Protein AF-0000000087152027 (afdb_homodimer)

Radius of gyration: 37.76 Å; Cα contacts (8 Å, |Δi|>4): 1036; chains: 2; bounding box: 103×149×105 Å

pLDDT: mean 77.64, std 30.99, range [15.73, 98.94]

Structure (mmCIF, N/CA/C/O backbone):
data_AF-0000000087152027-model_v1
#
loop_
_entity.id
_entity.type
_entity.pdbx_description
1 polymer 'Cupin type-2 domain-containing protein'
#
loop_
_atom_site.group_PDB
_atom_site.id
_atom_site.type_symbol
_atom_site.label_atom_id
_atom_site.label_alt_id
_atom_site.label_comp_id
_atom_site.label_asym_id
_atom_site.label_entity_id
_atom_site.label_seq_id
_atom_site.pdbx_PDB_ins_code
_atom_site.Cartn_x
_atom_site.Cartn_y
_atom_site.Cartn_z
_atom_site.occupancy
_atom_site.B_iso_or_equiv
_atom_site.auth_seq_id
_atom_site.auth_comp_id
_atom_site.auth_asym_id
_atom_site.auth_atom_id
_atom_site.pdbx_PDB_model_num
ATOM 1 N N . MET A 1 1 ? 24.547 -98.438 9.766 1 19.16 1 MET A N 1
ATOM 2 C CA . MET A 1 1 ? 25.516 -99 10.719 1 19.16 1 MET A CA 1
ATOM 3 C C . MET A 1 1 ? 25.625 -98.125 11.953 1 19.16 1 MET A C 1
ATOM 5 O O . MET A 1 1 ? 25.234 -96.938 11.922 1 19.16 1 MET A O 1
ATOM 9 N N . SER A 1 2 ? 26.5 -98.438 12.898 1 17.59 2 SER A N 1
ATOM 10 C CA . SER A 1 2 ? 26.578 -98.625 14.344 1 17.59 2 SER A CA 1
ATOM 11 C C . SER A 1 2 ? 27.188 -97.375 14.992 1 17.59 2 SER A C 1
ATOM 13 O O . SER A 1 2 ? 27.188 -97.25 16.219 1 17.59 2 SER A O 1
ATOM 15 N N . ARG A 1 3 ? 28.031 -96.562 14.43 1 17.23 3 ARG A N 1
ATOM 16 C CA . ARG A 1 3 ? 29.188 -96.375 15.297 1 17.23 3 ARG A CA 1
ATOM 17 C C . ARG A 1 3 ? 28.844 -95.5 16.5 1 17.23 3 ARG A C 1
ATOM 19 O O . ARG A 1 3 ? 28.234 -94.438 16.344 1 17.23 3 ARG A O 1
ATOM 26 N N . LEU A 1 4 ? 29.344 -95.812 17.688 1 18.09 4 LEU A N 1
ATOM 27 C CA . LEU A 1 4 ? 29.156 -95.812 19.141 1 18.09 4 LEU A CA 1
ATOM 28 C C . LEU A 1 4 ? 29.859 -94.625 19.797 1 18.09 4 LEU A C 1
ATOM 30 O O . LEU A 1 4 ? 29.469 -94.188 20.875 1 18.09 4 LEU A O 1
ATOM 34 N N . ALA A 1 5 ? 31.047 -94.125 19.328 1 16.77 5 ALA A N 1
ATOM 35 C CA . ALA A 1 5 ? 32.094 -94.188 20.359 1 16.77 5 ALA A CA 1
ATOM 36 C C . ALA A 1 5 ? 31.812 -93.25 21.484 1 16.77 5 ALA A C 1
ATOM 38 O O . ALA A 1 5 ? 31.109 -92.25 21.297 1 16.77 5 ALA A O 1
ATOM 39 N N . TRP A 1 6 ? 32.844 -93.188 22.406 1 17.38 6 TRP A N 1
ATOM 40 C CA . TRP A 1 6 ? 33.219 -93.375 23.797 1 17.38 6 TRP A CA 1
ATOM 41 C C . TRP A 1 6 ? 33.344 -92 24.516 1 17.38 6 TRP A C 1
ATOM 43 O O . TRP A 1 6 ? 33.406 -90.938 23.859 1 17.38 6 TRP A O 1
ATOM 53 N N . ARG A 1 7 ? 34.469 -91.812 25.312 1 15.73 7 ARG A N 1
ATOM 54 C CA . ARG A 1 7 ? 34.625 -91.875 26.766 1 15.73 7 ARG A CA 1
ATOM 55 C C . ARG A 1 7 ? 34.938 -90.5 27.344 1 15.73 7 ARG A C 1
ATOM 57 O O . ARG A 1 7 ? 34.344 -90.062 28.312 1 15.73 7 ARG A O 1
ATOM 64 N N . TRP A 1 8 ? 36.188 -89.875 27.078 1 17 8 TRP A N 1
ATOM 65 C CA . TRP A 1 8 ? 37.156 -89.812 28.172 1 17 8 TRP A CA 1
ATOM 66 C C . TRP A 1 8 ? 36.938 -88.625 29.062 1 17 8 TRP A C 1
ATOM 68 O O . TRP A 1 8 ? 36.375 -87.625 28.625 1 17 8 TRP A O 1
ATOM 78 N N . TRP A 1 9 ? 37.969 -88.375 30.031 1 15.9 9 TRP A N 1
ATOM 79 C CA . TRP A 1 9 ? 38.125 -88.312 31.484 1 15.9 9 TRP A CA 1
ATOM 80 C C . TRP A 1 9 ? 38.312 -86.875 31.938 1 15.9 9 TRP A C 1
ATOM 82 O O . TRP A 1 9 ? 37.625 -86.375 32.844 1 15.9 9 TRP A O 1
ATOM 92 N N . PRO A 1 10 ? 39.625 -86.125 31.984 1 17 10 PRO A N 1
ATOM 93 C CA . PRO A 1 10 ? 40.219 -86 33.312 1 17 10 PRO A CA 1
ATOM 94 C C . PRO A 1 10 ? 39.844 -84.75 34.031 1 17 10 PRO A C 1
ATOM 96 O O . PRO A 1 10 ? 39.375 -83.812 33.375 1 17 10 PRO A O 1
ATOM 99 N N . ARG A 1 11 ? 40.531 -84.562 35.188 1 16.41 11 ARG A N 1
ATOM 100 C CA . ARG A 1 11 ? 40.375 -84.188 36.594 1 16.41 11 ARG A CA 1
ATOM 101 C C . ARG A 1 11 ? 40.594 -82.688 36.781 1 16.41 11 ARG A C 1
ATOM 103 O O . ARG A 1 11 ? 39.75 -82 37.344 1 16.41 11 ARG A O 1
ATOM 110 N N . ARG A 1 12 ? 41.938 -82.25 37.188 1 15.95 12 ARG A N 1
ATOM 111 C CA . ARG A 1 12 ? 42.156 -81.938 38.594 1 15.95 12 ARG A CA 1
ATOM 112 C C . ARG A 1 12 ? 42.094 -80.375 38.781 1 15.95 12 ARG A C 1
ATOM 114 O O . ARG A 1 12 ? 41.406 -79.875 39.688 1 15.95 12 ARG A O 1
ATOM 121 N N . ARG A 1 13 ? 43.125 -79.625 38.375 1 17 13 ARG A N 1
ATOM 122 C CA . ARG A 1 13 ? 44 -79.062 39.406 1 17 13 ARG A CA 1
ATOM 123 C C . ARG A 1 13 ? 43.469 -77.75 39.969 1 17 13 ARG A C 1
ATOM 125 O O . ARG A 1 13 ? 42.906 -76.938 39.25 1 17 13 ARG A O 1
ATOM 132 N N . THR A 1 14 ? 43.688 -77.5 41.344 1 17.62 14 THR A N 1
ATOM 133 C CA . THR A 1 14 ? 43.188 -76.812 42.531 1 17.62 14 THR A CA 1
ATOM 134 C C . THR A 1 14 ? 43.719 -75.375 42.625 1 17.62 14 THR A C 1
ATOM 136 O O . THR A 1 14 ? 43.125 -74.5 43.25 1 17.62 14 THR A O 1
ATOM 139 N N . HIS A 1 15 ? 44.812 -75 41.938 1 18.08 15 HIS A N 1
ATOM 140 C CA . HIS A 1 15 ? 45.688 -74.312 42.906 1 18.08 15 HIS A CA 1
ATOM 141 C C . HIS A 1 15 ? 45.031 -73 43.375 1 18.08 15 HIS A C 1
ATOM 143 O O . HIS A 1 15 ? 44.188 -72.438 42.719 1 18.08 15 HIS A O 1
ATOM 149 N N . SER A 1 16 ? 45.906 -72.312 44.312 1 18.08 16 SER A N 1
ATOM 150 C CA . SER A 1 16 ? 45.938 -71.625 45.594 1 18.08 16 SER A CA 1
ATOM 151 C C . SER A 1 16 ? 45.688 -70.125 45.438 1 18.08 16 SER A C 1
ATOM 153 O O . SER A 1 16 ? 46.031 -69.562 44.406 1 18.08 16 SER A O 1
ATOM 155 N N . PRO A 1 17 ? 45.156 -69.5 46.5 1 19.41 17 PRO A N 1
ATOM 156 C CA . PRO A 1 17 ? 44.344 -68.312 46.75 1 19.41 17 PRO A CA 1
ATOM 157 C C . PRO A 1 17 ? 45.156 -67 46.875 1 19.41 17 PRO A C 1
ATOM 159 O O . PRO A 1 17 ? 44.594 -65.938 47 1 19.41 17 PRO A O 1
ATOM 162 N N . GLU A 1 18 ? 46.469 -67 46.344 1 17.92 18 GLU A N 1
ATOM 163 C CA . GLU A 1 18 ? 47.219 -66.188 47.281 1 17.92 18 GLU A CA 1
ATOM 164 C C . GLU A 1 18 ? 46.688 -64.75 47.281 1 17.92 18 GLU A C 1
ATOM 166 O O . GLU A 1 18 ? 46.281 -64.188 46.25 1 17.92 18 GLU A O 1
ATOM 171 N N . ALA A 1 19 ? 46.781 -64.125 48.594 1 18.97 19 ALA A N 1
ATOM 172 C CA . ALA A 1 19 ? 46.062 -63.062 49.281 1 18.97 19 ALA A CA 1
ATOM 173 C C . ALA A 1 19 ? 46.594 -61.688 48.812 1 18.97 19 ALA A C 1
ATOM 175 O O . ALA A 1 19 ? 45.781 -60.781 48.594 1 18.97 19 ALA A O 1
ATOM 176 N N . PRO A 1 20 ? 48 -61.375 48.594 1 18.91 20 PRO A N 1
ATOM 177 C CA . PRO A 1 20 ? 48.281 -60.469 49.719 1 18.91 20 PRO A CA 1
ATOM 178 C C . PRO A 1 20 ? 47.906 -59.031 49.438 1 18.91 20 PRO A C 1
ATOM 180 O O . PRO A 1 20 ? 47.25 -58.375 50.25 1 18.91 20 PRO A O 1
ATOM 183 N N . ALA A 1 21 ? 48.75 -58.25 48.688 1 19.28 21 ALA A N 1
ATOM 184 C CA . ALA A 1 21 ? 49.688 -57.219 49.188 1 19.28 21 ALA A CA 1
ATOM 185 C C . ALA A 1 21 ? 49.031 -55.844 49.094 1 19.28 21 ALA A C 1
ATOM 187 O O . ALA A 1 21 ? 48.5 -55.469 48.031 1 19.28 21 ALA A O 1
ATOM 188 N N . SER A 1 22 ? 48.781 -55.094 50.312 1 20.44 22 SER A N 1
ATOM 189 C CA . SER A 1 22 ? 48.094 -53.906 50.781 1 20.44 22 SER A CA 1
ATOM 190 C C . SER A 1 22 ? 48.781 -52.625 50.281 1 20.44 22 SER A C 1
ATOM 192 O O . SER A 1 22 ? 49.844 -52.25 50.781 1 20.44 22 SER A O 1
ATOM 194 N N . ARG A 1 23 ? 49 -52.375 49.062 1 21.36 23 ARG A N 1
ATOM 195 C CA . ARG A 1 23 ? 49.812 -51.219 48.656 1 21.36 23 ARG A CA 1
ATOM 196 C C . ARG A 1 23 ? 49.25 -49.938 49.25 1 21.36 23 ARG A C 1
ATOM 198 O O . ARG A 1 23 ? 48.031 -49.688 49.156 1 21.36 23 ARG A O 1
ATOM 205 N N . PRO A 1 24 ? 50.094 -49.156 50.094 1 20.62 24 PRO A N 1
ATOM 206 C CA . PRO A 1 24 ? 49.781 -48.031 50.969 1 20.62 24 PRO A CA 1
ATOM 207 C C . PRO A 1 24 ? 49.25 -46.844 50.188 1 20.62 24 PRO A C 1
ATOM 209 O O . PRO A 1 24 ? 49.469 -46.719 49 1 20.62 24 PRO A O 1
ATOM 212 N N . ILE A 1 25 ? 48.625 -45.781 50.938 1 23.84 25 ILE A N 1
ATOM 213 C CA . ILE A 1 25 ? 47.562 -44.781 51 1 23.84 25 ILE A CA 1
ATOM 214 C C . ILE A 1 25 ? 48.062 -43.438 50.5 1 23.84 25 ILE A C 1
ATOM 216 O O . ILE A 1 25 ? 47.312 -42.438 50.469 1 23.84 25 ILE A O 1
ATOM 220 N N . HIS A 1 26 ? 49.281 -43.25 49.844 1 22.42 26 HIS A N 1
ATOM 221 C CA . HIS A 1 26 ? 49.844 -41.938 50.156 1 22.42 26 HIS A CA 1
ATOM 222 C C . HIS A 1 26 ? 48.906 -40.812 49.75 1 22.42 26 HIS A C 1
ATOM 224 O O . HIS A 1 26 ? 48.062 -41 48.844 1 22.42 26 HIS A O 1
ATOM 230 N N . GLY A 1 27 ? 49.031 -39.5 50.406 1 20.27 27 GLY A N 1
ATOM 231 C CA . GLY A 1 27 ? 48.312 -38.344 50.938 1 20.27 27 GLY A CA 1
ATOM 232 C C . GLY A 1 27 ? 47.875 -37.344 49.875 1 20.27 27 GLY A C 1
ATOM 233 O O . GLY A 1 27 ? 46.844 -36.688 50.031 1 20.27 27 GLY A O 1
ATOM 234 N N . ASP A 1 28 ? 48.719 -36.938 48.938 1 23.59 28 ASP A N 1
ATOM 235 C CA . ASP A 1 28 ? 48.875 -35.5 48.625 1 23.59 28 ASP A CA 1
ATOM 236 C C . ASP A 1 28 ? 47.719 -35 47.75 1 23.59 28 ASP A C 1
ATOM 238 O O . ASP A 1 28 ? 47.875 -34.906 46.531 1 23.59 28 ASP A O 1
ATOM 242 N N . ASP A 1 29 ? 46.5 -35.344 48.031 1 22.56 29 ASP A N 1
ATOM 243 C CA . ASP A 1 29 ? 45.375 -35.219 47.094 1 22.56 29 ASP A CA 1
ATOM 244 C C . ASP A 1 29 ? 44.906 -33.75 46.969 1 22.56 29 ASP A C 1
ATOM 246 O O . ASP A 1 29 ? 43.781 -33.5 46.562 1 22.56 29 ASP A O 1
ATOM 250 N N . ARG A 1 30 ? 45.594 -32.75 47.719 1 24.33 30 ARG A N 1
ATOM 251 C CA . ARG A 1 30 ? 44.781 -31.578 47.969 1 24.33 30 ARG A CA 1
ATOM 252 C C . ARG A 1 30 ? 44.312 -30.906 46.688 1 24.33 30 ARG A C 1
ATOM 254 O O . ARG A 1 30 ? 43.594 -29.891 46.719 1 24.33 30 ARG A O 1
ATOM 261 N N . ARG A 1 31 ? 45.156 -30.984 45.688 1 21.3 31 ARG A N 1
ATOM 262 C CA . ARG A 1 31 ? 45.219 -29.812 44.844 1 21.3 31 ARG A CA 1
ATOM 263 C C . ARG A 1 31 ? 43.906 -29.609 44.094 1 21.3 31 ARG A C 1
ATOM 265 O O . ARG A 1 31 ? 43.5 -28.484 43.812 1 21.3 31 ARG A O 1
ATOM 272 N N . HIS A 1 32 ? 43.406 -30.656 43.344 1 21.02 32 HIS A N 1
ATOM 273 C CA . HIS A 1 32 ? 42.844 -30.266 42.062 1 21.02 32 HIS A CA 1
ATOM 274 C C . HIS A 1 32 ? 41.469 -29.672 42.219 1 21.02 32 HIS A C 1
ATOM 276 O O . HIS A 1 32 ? 40.812 -29.344 41.25 1 21.02 32 HIS A O 1
ATOM 282 N N . LEU A 1 33 ? 40.844 -29.781 43.469 1 22.06 33 LEU A N 1
ATOM 283 C CA . LEU A 1 33 ? 39.406 -29.828 43.312 1 22.06 33 LEU A CA 1
ATOM 284 C C . LEU A 1 33 ? 38.844 -28.453 42.906 1 22.06 33 LEU A C 1
ATOM 286 O O . LEU A 1 33 ? 37.688 -28.328 42.594 1 22.06 33 LEU A O 1
ATOM 290 N N . LEU A 1 34 ? 39.688 -27.453 43.156 1 22.69 34 LEU A N 1
ATOM 291 C CA . LEU A 1 34 ? 38.906 -26.234 43.406 1 22.69 34 LEU A CA 1
ATOM 292 C C . LEU A 1 34 ? 38.094 -25.844 42.188 1 22.69 34 LEU A C 1
ATOM 294 O O . LEU A 1 34 ? 37.156 -25.062 42.312 1 22.69 34 LEU A O 1
ATOM 298 N N . GLN A 1 35 ? 38.656 -26.031 41.031 1 22.52 35 GLN A N 1
ATOM 299 C CA . GLN A 1 35 ? 38.312 -25.031 40.031 1 22.52 35 GLN A CA 1
ATOM 300 C C . GLN A 1 35 ? 36.844 -25.188 39.594 1 22.52 35 GLN A C 1
ATOM 302 O O . GLN A 1 35 ? 36.344 -24.391 38.812 1 22.52 35 GLN A O 1
ATOM 307 N N . ALA A 1 36 ? 36.219 -26.328 39.844 1 23.42 36 ALA A N 1
ATOM 308 C CA . ALA A 1 36 ? 35.125 -26.578 38.938 1 23.42 36 ALA A CA 1
ATOM 309 C C . ALA A 1 36 ? 33.906 -25.703 39.25 1 23.42 36 ALA A C 1
ATOM 311 O O . ALA A 1 36 ? 32.906 -25.703 38.531 1 23.42 36 ALA A O 1
ATOM 312 N N . LEU A 1 37 ? 33.938 -25.125 40.438 1 25 37 LEU A N 1
ATOM 313 C CA . LEU A 1 37 ? 32.562 -24.812 40.812 1 25 37 LEU A CA 1
ATOM 314 C C . LEU A 1 37 ? 31.984 -23.703 39.938 1 25 37 LEU A C 1
ATOM 316 O O . LEU A 1 37 ? 30.812 -23.375 40.062 1 25 37 LEU A O 1
ATOM 320 N N . SER A 1 38 ? 32.875 -22.906 39.406 1 24.33 38 SER A N 1
ATOM 321 C CA . SER A 1 38 ? 32.25 -21.625 39.125 1 24.33 38 SER A CA 1
ATOM 322 C C . SER A 1 38 ? 31.141 -21.766 38.094 1 24.33 38 SER A C 1
ATOM 324 O O . SER A 1 38 ? 30.5 -20.766 37.719 1 24.33 38 SER A O 1
ATOM 326 N N . ALA A 1 39 ? 31.172 -22.75 37.281 1 25.88 39 ALA A N 1
ATOM 327 C CA . ALA A 1 39 ? 30.5 -22.578 36 1 25.88 39 ALA A CA 1
ATOM 328 C C . ALA A 1 39 ? 28.984 -22.422 36.188 1 25.88 39 ALA A C 1
ATOM 330 O O . ALA A 1 39 ? 28.266 -22.031 35.281 1 25.88 39 ALA A O 1
ATOM 331 N N . LEU A 1 40 ? 28.469 -22.938 37.281 1 25.8 40 LEU A N 1
ATOM 332 C CA . LEU A 1 40 ? 27.078 -23.312 37 1 25.8 40 LEU A CA 1
ATOM 333 C C . LEU A 1 40 ? 26.172 -22.094 37.031 1 25.8 40 LEU A C 1
ATOM 335 O O . LEU A 1 40 ? 24.953 -22.203 36.844 1 25.8 40 LEU A O 1
ATOM 339 N N . ALA A 1 41 ? 26.531 -21.078 37.719 1 28.22 41 ALA A N 1
ATOM 340 C CA . ALA A 1 41 ? 25.359 -20.25 38 1 28.22 41 ALA A CA 1
ATOM 341 C C . ALA A 1 41 ? 24.734 -19.719 36.719 1 28.22 41 ALA A C 1
ATOM 343 O O . ALA A 1 41 ? 25.109 -18.656 36.219 1 28.22 41 ALA A O 1
ATOM 344 N N . GLY A 1 42 ? 24.906 -20.328 35.594 1 27.31 42 GLY A N 1
ATOM 345 C CA . GLY A 1 42 ? 24.328 -19.719 34.406 1 27.31 42 GLY A CA 1
ATOM 346 C C . GLY A 1 42 ? 22.859 -19.391 34.562 1 27.31 42 GLY A C 1
ATOM 347 O O . GLY A 1 42 ? 22.062 -20.234 34.969 1 27.31 42 GLY A O 1
ATOM 348 N N . GLY A 1 43 ? 22.516 -18.172 35.062 1 26.83 43 GLY A N 1
ATOM 349 C CA . GLY A 1 43 ? 21.172 -17.609 35.125 1 26.83 43 GLY A CA 1
ATOM 350 C C . GLY A 1 43 ? 20.312 -17.984 33.938 1 26.83 43 GLY A C 1
ATOM 351 O O . GLY A 1 43 ? 20.75 -17.875 32.781 1 26.83 43 GLY A O 1
ATOM 352 N N . GLY A 1 44 ? 19.516 -19 34.031 1 25.14 44 GLY A N 1
ATOM 353 C CA . GLY A 1 44 ? 18.438 -19.359 33.125 1 25.14 44 GLY A CA 1
ATOM 354 C C . GLY A 1 44 ? 17.547 -18.188 32.719 1 25.14 44 GLY A C 1
ATOM 355 O O . GLY A 1 44 ? 16.734 -17.734 33.531 1 25.14 44 GLY A O 1
ATOM 356 N N . ALA A 1 45 ? 18.125 -17.109 32.219 1 27.42 45 ALA A N 1
ATOM 357 C CA . ALA A 1 45 ? 17.156 -16.219 31.578 1 27.42 45 ALA A CA 1
ATOM 358 C C . ALA A 1 45 ? 16.094 -17 30.844 1 27.42 45 ALA A C 1
ATOM 360 O O . ALA A 1 45 ? 16.391 -17.766 29.906 1 27.42 45 ALA A O 1
ATOM 361 N N . LEU A 1 46 ? 15.062 -17.375 31.531 1 26.86 46 LEU A N 1
ATOM 362 C CA . LEU A 1 46 ? 13.828 -17.859 30.906 1 26.86 46 LEU A CA 1
ATOM 363 C C . LEU A 1 46 ? 13.578 -17.141 29.594 1 26.86 46 LEU A C 1
ATOM 365 O O . LEU A 1 46 ? 13.461 -15.906 29.562 1 26.86 46 LEU A O 1
ATOM 369 N N . ALA A 1 47 ? 14.008 -17.672 28.5 1 26.42 47 ALA A N 1
ATOM 370 C CA . ALA A 1 47 ? 13.508 -17.297 27.172 1 26.42 47 ALA A CA 1
ATOM 371 C C . ALA A 1 47 ? 12.031 -16.906 27.234 1 26.42 47 ALA A C 1
ATOM 373 O O . ALA A 1 47 ? 11.188 -17.719 27.609 1 26.42 47 ALA A O 1
ATOM 374 N N . ALA A 1 48 ? 11.688 -15.688 27.594 1 28.31 48 ALA A N 1
ATOM 375 C CA . ALA A 1 48 ? 10.344 -15.234 27.25 1 28.31 48 ALA A CA 1
ATOM 376 C C . ALA A 1 48 ? 9.883 -15.844 25.938 1 28.31 48 ALA A C 1
ATOM 378 O O . ALA A 1 48 ? 10.438 -15.539 24.875 1 28.31 48 ALA A O 1
ATOM 379 N N . ILE A 1 49 ? 9.523 -17.094 25.891 1 26.53 49 ILE A N 1
ATOM 380 C CA . ILE A 1 49 ? 8.789 -17.641 24.75 1 26.53 49 ILE A CA 1
ATOM 381 C C . ILE A 1 49 ? 7.82 -16.594 24.203 1 26.53 49 ILE A C 1
ATOM 383 O O . ILE A 1 49 ? 6.945 -16.125 24.938 1 26.53 49 ILE A O 1
ATOM 387 N N . SER A 1 50 ? 8.25 -15.82 23.328 1 30.14 50 SER A N 1
ATOM 388 C CA . SER A 1 50 ? 7.305 -15.055 22.531 1 30.14 50 SER A CA 1
ATOM 389 C C . SER A 1 50 ? 6.02 -15.836 22.297 1 30.14 50 SER A C 1
ATOM 391 O O . SER A 1 50 ? 6.062 -16.969 21.812 1 30.14 50 SER A O 1
ATOM 393 N N . ARG A 1 51 ? 5.113 -15.758 23.219 1 28.61 51 ARG A N 1
ATOM 394 C CA . ARG A 1 51 ? 3.803 -16.328 22.922 1 28.61 51 ARG A CA 1
ATOM 395 C C . ARG A 1 51 ? 3.486 -16.203 21.438 1 28.61 51 ARG A C 1
ATOM 397 O O . ARG A 1 51 ? 3.379 -15.094 20.906 1 28.61 51 ARG A O 1
ATOM 404 N N . ALA A 1 52 ? 3.906 -17.172 20.625 1 28.08 52 ALA A N 1
ATOM 405 C CA . ALA A 1 52 ? 3.301 -17.344 19.312 1 28.08 52 ALA A CA 1
ATOM 406 C C . ALA A 1 52 ? 1.792 -17.125 19.359 1 28.08 52 ALA A C 1
ATOM 408 O O . ALA A 1 52 ? 1.067 -17.875 20 1 28.08 52 ALA A O 1
ATOM 409 N N . THR A 1 53 ? 1.309 -15.938 19.469 1 29.56 53 THR A N 1
ATOM 410 C CA . THR A 1 53 ? -0.125 -15.766 19.266 1 29.56 53 THR A CA 1
ATOM 411 C C . THR A 1 53 ? -0.639 -16.719 18.203 1 29.56 53 THR A C 1
ATOM 413 O O . THR A 1 53 ? -0.077 -16.797 17.109 1 29.56 53 THR A O 1
ATOM 416 N N . GLU A 1 54 ? -1.188 -17.797 18.469 1 30.05 54 GLU A N 1
ATOM 417 C CA . GLU A 1 54 ? -1.924 -18.641 17.531 1 30.05 54 GLU A CA 1
ATOM 418 C C . GLU A 1 54 ? -2.506 -17.812 16.391 1 30.05 54 GLU A C 1
ATOM 420 O O . GLU A 1 54 ? -3.176 -16.797 16.625 1 30.05 54 GLU A O 1
ATOM 425 N N . ALA A 1 55 ? -1.87 -17.969 15.227 1 32.25 55 ALA A N 1
ATOM 426 C CA . ALA A 1 55 ? -2.41 -17.359 14.016 1 32.25 55 ALA A CA 1
ATOM 427 C C . ALA A 1 55 ? -3.922 -17.547 13.938 1 32.25 55 ALA A C 1
ATOM 429 O O . ALA A 1 55 ? -4.41 -18.672 13.852 1 32.25 55 ALA A O 1
ATOM 430 N N . LYS A 1 56 ? -4.645 -16.641 14.531 1 38.28 56 LYS A N 1
ATOM 431 C CA . LYS A 1 56 ? -6.082 -16.734 14.305 1 38.28 56 LYS A CA 1
ATOM 432 C C . LYS A 1 56 ? -6.391 -16.984 12.828 1 38.28 56 LYS A C 1
ATOM 434 O O . LYS A 1 56 ? -5.738 -16.438 11.953 1 38.28 56 LYS A O 1
ATOM 439 N N . ASP A 1 57 ? -6.973 -18.062 12.328 1 35 57 ASP A N 1
ATOM 440 C CA . ASP A 1 57 ? -7.441 -18.422 10.992 1 35 57 ASP A CA 1
ATOM 441 C C . ASP A 1 57 ? -7.895 -17.188 10.219 1 35 57 ASP A C 1
ATOM 443 O O . ASP A 1 57 ? -8.609 -16.344 10.758 1 35 57 ASP A O 1
ATOM 447 N N . ALA A 1 58 ? -7.121 -16.781 9.062 1 44.19 58 ALA A N 1
ATOM 448 C CA . ALA A 1 58 ? -7.559 -15.711 8.172 1 44.19 58 ALA A CA 1
ATOM 449 C C . ALA A 1 58 ? -9.078 -15.586 8.18 1 44.19 58 ALA A C 1
ATOM 451 O O . ALA A 1 58 ? -9.617 -14.492 7.988 1 44.19 58 ALA A O 1
ATOM 452 N N . SER A 1 59 ? -9.656 -16.766 8.477 1 46.72 59 SER A N 1
ATOM 453 C CA . SER A 1 59 ? -11.109 -16.828 8.516 1 46.72 59 SER A CA 1
ATOM 454 C C . SER A 1 59 ? -11.664 -16.031 9.703 1 46.72 59 SER A C 1
ATOM 456 O O . SER A 1 59 ? -12.836 -15.656 9.711 1 46.72 59 SER A O 1
ATOM 458 N N . GLU A 1 60 ? -10.688 -15.75 10.578 1 56.56 60 GLU A N 1
ATOM 459 C CA . GLU A 1 60 ? -11.203 -15.094 11.773 1 56.56 60 GLU A CA 1
ATOM 460 C C . GLU A 1 60 ? -10.969 -13.586 11.719 1 56.56 60 GLU A C 1
ATOM 462 O O . GLU A 1 60 ? -11.523 -12.836 12.523 1 56.56 60 GLU A O 1
ATOM 467 N N . LEU A 1 61 ? -10.188 -13.312 10.609 1 63.72 61 LEU A N 1
ATOM 468 C CA . LEU A 1 61 ? -10 -11.867 10.602 1 63.72 61 LEU A CA 1
ATOM 469 C C . LEU A 1 61 ? -11.078 -11.18 9.766 1 63.72 61 LEU A C 1
ATOM 471 O O . LEU A 1 61 ? -11.531 -11.734 8.766 1 63.72 61 LEU A O 1
ATOM 475 N N . PRO A 1 62 ? -11.633 -10.227 10.375 1 74.81 62 PRO A N 1
ATOM 476 C CA . PRO A 1 62 ? -12.648 -9.523 9.586 1 74.81 62 PRO A CA 1
ATOM 477 C C . PRO A 1 62 ? -12.125 -9.094 8.211 1 74.81 62 PRO A C 1
ATOM 479 O O . PRO A 1 62 ? -10.93 -8.836 8.055 1 74.81 62 PRO A O 1
ATOM 482 N N . ALA A 1 63 ? -13.039 -9.234 7.266 1 86.38 63 ALA A N 1
ATOM 483 C CA . ALA A 1 63 ? -12.688 -8.742 5.938 1 86.38 63 ALA A CA 1
ATOM 484 C C . ALA A 1 63 ? -12.289 -7.27 5.988 1 86.38 63 ALA A C 1
ATOM 486 O O . ALA A 1 63 ? -12.906 -6.477 6.703 1 86.38 63 ALA A O 1
ATOM 487 N N . PRO A 1 64 ? -11.234 -6.93 5.32 1 93.06 64 PRO A N 1
ATOM 488 C CA . PRO A 1 64 ? -10.812 -5.527 5.309 1 93.06 64 PRO A CA 1
ATOM 489 C C . PRO A 1 64 ? -11.852 -4.605 4.688 1 93.06 64 PRO A C 1
ATOM 491 O O . PRO A 1 64 ? -12.531 -4.988 3.727 1 93.06 64 PRO A O 1
ATOM 494 N N . LYS A 1 65 ? -11.914 -3.451 5.234 1 95.94 65 LYS A N 1
ATOM 495 C CA . LYS A 1 65 ? -12.781 -2.406 4.695 1 95.94 65 LYS A CA 1
ATOM 496 C C . LYS A 1 65 ? -12.062 -1.613 3.604 1 95.94 65 LYS A C 1
ATOM 498 O O . LYS A 1 65 ? -10.875 -1.315 3.723 1 95.94 65 LYS A O 1
ATOM 503 N N . ARG A 1 66 ? -12.852 -1.287 2.549 1 98.19 66 ARG A N 1
ATOM 504 C CA . ARG A 1 66 ? -12.43 -0.345 1.516 1 98.19 66 ARG A CA 1
ATOM 505 C C . ARG A 1 66 ? -13.219 0.959 1.613 1 98.19 66 ARG A C 1
ATOM 507 O O . ARG A 1 66 ? -14.445 0.949 1.607 1 98.19 66 ARG A O 1
ATOM 514 N N . VAL A 1 67 ? -12.531 2.027 1.711 1 98.56 67 VAL A N 1
ATOM 515 C CA . VAL A 1 67 ? -13.133 3.354 1.714 1 98.56 67 VAL A CA 1
ATOM 516 C C . VAL A 1 67 ? -12.719 4.113 0.456 1 98.56 67 VAL A C 1
ATOM 518 O O . VAL A 1 67 ? -11.531 4.246 0.166 1 98.56 67 VAL A O 1
ATOM 521 N N . VAL A 1 68 ? -13.672 4.574 -0.292 1 98.38 68 VAL A N 1
ATOM 522 C CA . VAL A 1 68 ? -13.422 5.391 -1.476 1 98.38 68 VAL A CA 1
ATOM 523 C C . VAL A 1 68 ? -13.977 6.797 -1.265 1 98.38 68 VAL A C 1
ATOM 525 O O . VAL A 1 68 ? -15.156 6.961 -0.936 1 98.38 68 VAL A O 1
ATOM 528 N N . THR A 1 69 ? -13.125 7.801 -1.415 1 98.62 69 THR A N 1
ATOM 529 C CA . THR A 1 69 ? -13.578 9.18 -1.286 1 98.62 69 THR A CA 1
ATOM 530 C C . THR A 1 69 ? -13.828 9.797 -2.658 1 98.62 69 THR A C 1
ATOM 532 O O . THR A 1 69 ? -13.367 9.273 -3.674 1 98.62 69 THR A O 1
ATOM 535 N N . GLY A 1 70 ? -14.539 10.75 -2.682 1 98.19 70 GLY A N 1
ATOM 536 C CA . GLY A 1 70 ? -14.82 11.594 -3.836 1 98.19 70 GLY A CA 1
ATOM 537 C C . GLY A 1 70 ? -15.461 12.914 -3.469 1 98.19 70 GLY A C 1
ATOM 538 O O . GLY A 1 70 ? -15.289 13.406 -2.35 1 98.19 70 GLY A O 1
ATOM 539 N N . ARG A 1 71 ? -16.016 13.531 -4.461 1 97.75 71 ARG A N 1
ATOM 540 C CA . ARG A 1 71 ? -16.688 14.805 -4.242 1 97.75 71 ARG A CA 1
ATOM 541 C C . ARG A 1 71 ? -18.156 14.719 -4.629 1 97.75 71 ARG A C 1
ATOM 543 O O . ARG A 1 71 ? -18.531 13.969 -5.535 1 97.75 71 ARG A O 1
ATOM 550 N N . ASN A 1 72 ? -18.938 15.516 -3.926 1 97.12 72 ASN A N 1
ATOM 551 C CA . ASN A 1 72 ? -20.344 15.625 -4.34 1 97.12 72 ASN A CA 1
ATOM 552 C C . ASN A 1 72 ? -20.562 16.812 -5.262 1 97.12 72 ASN A C 1
ATOM 554 O O . ASN A 1 72 ? -19.594 17.5 -5.645 1 97.12 72 ASN A O 1
ATOM 558 N N . GLU A 1 73 ? -21.797 17.031 -5.602 1 95.12 73 GLU A N 1
ATOM 559 C CA . GLU A 1 73 ? -22.125 18.078 -6.574 1 95.12 73 GLU A CA 1
ATOM 560 C C . GLU A 1 73 ? -21.766 19.453 -6.047 1 95.12 73 GLU A C 1
ATOM 562 O O . GLU A 1 73 ? -21.5 20.375 -6.824 1 95.12 73 GLU A O 1
ATOM 567 N N . ALA A 1 74 ? -21.719 19.625 -4.773 1 96.94 74 ALA A N 1
ATOM 568 C CA . ALA A 1 74 ? -21.406 20.906 -4.148 1 96.94 74 ALA A CA 1
ATOM 569 C C . ALA A 1 74 ? -19.891 21.078 -4.016 1 96.94 74 ALA A C 1
ATOM 571 O O . ALA A 1 74 ? -19.422 22.109 -3.502 1 96.94 74 ALA A O 1
ATOM 572 N N . GLY A 1 75 ? -19.062 20.062 -4.395 1 96 75 GLY A N 1
ATOM 573 C CA . GLY A 1 75 ? -17.609 20.156 -4.359 1 96 75 GLY A CA 1
ATOM 574 C C . GLY A 1 75 ? -17.016 19.703 -3.039 1 96 75 GLY A C 1
ATOM 575 O O . GLY A 1 75 ? -15.812 19.797 -2.832 1 96 75 GLY A O 1
ATOM 576 N N . LYS A 1 76 ? -17.859 19.203 -2.186 1 98.19 76 LYS A N 1
ATOM 577 C CA . LYS A 1 76 ? -17.406 18.734 -0.878 1 98.19 76 LYS A CA 1
ATOM 578 C C . LYS A 1 76 ? -16.844 17.312 -0.962 1 98.19 76 LYS A C 1
ATOM 580 O O . LYS A 1 76 ? -17.375 16.484 -1.69 1 98.19 76 LYS A O 1
ATOM 585 N N . SER A 1 77 ? -15.805 17.125 -0.125 1 98.69 77 SER A N 1
ATOM 586 C CA . SER A 1 77 ? -15.281 15.766 -0.003 1 98.69 77 SER A CA 1
ATOM 587 C C . SER A 1 77 ? -16.266 14.859 0.726 1 98.69 77 SER A C 1
ATOM 589 O O . SER A 1 77 ? -16.734 15.188 1.821 1 98.69 77 SER A O 1
ATOM 591 N N . VAL A 1 78 ? -16.516 13.68 0.116 1 98.69 78 VAL A N 1
ATOM 592 C CA . VAL A 1 78 ? -17.484 12.75 0.69 1 98.69 78 VAL A CA 1
ATOM 593 C C . VAL A 1 78 ? -16.953 11.32 0.551 1 98.69 78 VAL A C 1
ATOM 595 O O . VAL A 1 78 ? -16.047 11.055 -0.232 1 98.69 78 VAL A O 1
ATOM 598 N N . PHE A 1 79 ? -17.516 10.43 1.428 1 98.44 79 PHE A N 1
ATOM 599 C CA . PHE A 1 79 ? -17.297 9 1.246 1 98.44 79 PHE A CA 1
ATOM 600 C C . PHE A 1 79 ? -18.234 8.445 0.177 1 98.44 79 PHE A C 1
ATOM 602 O O . PHE A 1 79 ? -19.438 8.398 0.368 1 98.44 79 PHE A O 1
ATOM 609 N N . LYS A 1 80 ? -17.672 8.008 -0.942 1 97.38 80 LYS A N 1
ATOM 610 C CA . LYS A 1 80 ? -18.469 7.43 -2.023 1 97.38 80 LYS A CA 1
ATOM 611 C C . LYS A 1 80 ? -18.812 5.973 -1.73 1 97.38 80 LYS A C 1
ATOM 613 O O . LYS A 1 80 ? -19.859 5.484 -2.145 1 97.38 80 LYS A O 1
ATOM 618 N N . SER A 1 81 ? -17.938 5.293 -1.093 1 95.88 81 SER A N 1
ATOM 619 C CA . SER A 1 81 ? -18.141 3.9 -0.706 1 95.88 81 SER A CA 1
ATOM 620 C C . SER A 1 81 ? -17.391 3.568 0.584 1 95.88 81 SER A C 1
ATOM 622 O O . SER A 1 81 ? -16.281 4.043 0.805 1 95.88 81 SER A O 1
ATOM 624 N N . VAL A 1 82 ? -17.969 2.875 1.48 1 95.88 82 VAL A N 1
ATOM 625 C CA . VAL A 1 82 ? -17.391 2.209 2.643 1 95.88 82 VAL A CA 1
ATOM 626 C C . VAL A 1 82 ? -17.844 0.754 2.688 1 95.88 82 VAL A C 1
ATOM 628 O O . VAL A 1 82 ? -18.969 0.466 3.111 1 95.88 82 VAL A O 1
ATOM 631 N N . ASP A 1 83 ? -16.969 -0.116 2.252 1 92.5 83 ASP A N 1
ATOM 632 C CA . ASP A 1 83 ? -17.375 -1.5 2.01 1 92.5 83 ASP A CA 1
ATOM 633 C C . ASP A 1 83 ? -16.156 -2.436 2.062 1 92.5 83 ASP A C 1
ATOM 635 O O . ASP A 1 83 ? -15.078 -2.035 2.49 1 92.5 83 ASP A O 1
ATOM 639 N N . VAL A 1 84 ? -16.234 -3.824 1.936 1 82.31 84 VAL A N 1
ATOM 640 C CA . VAL A 1 84 ? -15.141 -4.77 1.775 1 82.31 84 VAL A CA 1
ATOM 641 C C . VAL A 1 84 ? -14.602 -4.699 0.348 1 82.31 84 VAL A C 1
ATOM 643 O O . VAL A 1 84 ? -13.414 -4.926 0.114 1 82.31 84 VAL A O 1
ATOM 646 N N . THR A 1 85 ? -15.133 -4.367 -0.665 1 83.12 85 THR A N 1
ATOM 647 C CA . THR A 1 85 ? -15.023 -4.285 -2.117 1 83.12 85 THR A CA 1
ATOM 648 C C . THR A 1 85 ? -16.016 -5.238 -2.783 1 83.12 85 THR A C 1
ATOM 650 O O . THR A 1 85 ? -16.375 -6.27 -2.211 1 83.12 85 THR A O 1
ATOM 653 N N . SER A 1 86 ? -16.406 -4.836 -3.953 1 79.88 86 SER A N 1
ATOM 654 C CA . SER A 1 86 ? -17.359 -5.648 -4.711 1 79.88 86 SER A CA 1
ATOM 655 C C . SER A 1 86 ? -16.656 -6.785 -5.441 1 79.88 86 SER A C 1
ATOM 657 O O . SER A 1 86 ? -17.297 -7.68 -5.984 1 79.88 86 SER A O 1
ATOM 659 N N . LYS A 1 87 ? -15.398 -6.793 -5.355 1 90.94 87 LYS A N 1
ATOM 660 C CA . LYS A 1 87 ? -14.625 -7.77 -6.121 1 90.94 87 LYS A CA 1
ATOM 661 C C . LYS A 1 87 ? -13.711 -8.578 -5.211 1 90.94 87 LYS A C 1
ATOM 663 O O . LYS A 1 87 ? -12.484 -8.43 -5.258 1 90.94 87 LYS A O 1
ATOM 668 N N . VAL A 1 88 ? -14.297 -9.461 -4.457 1 93.75 88 VAL A N 1
ATOM 669 C CA . VAL A 1 88 ? -13.562 -10.469 -3.697 1 93.75 88 VAL A CA 1
ATOM 670 C C . VAL A 1 88 ? -13.445 -11.75 -4.52 1 93.75 88 VAL A C 1
ATOM 672 O O . VAL A 1 88 ? -14.453 -12.32 -4.941 1 93.75 88 VAL A O 1
ATOM 675 N N . VAL A 1 89 ? -12.242 -12.164 -4.734 1 95.56 89 VAL A N 1
ATOM 676 C CA . VAL A 1 89 ? -12 -13.32 -5.59 1 95.56 89 VAL A CA 1
ATOM 677 C C . VAL A 1 89 ? -11.297 -14.414 -4.789 1 95.56 89 VAL A C 1
ATOM 679 O O . VAL A 1 89 ? -10.148 -14.25 -4.367 1 95.56 89 VAL A O 1
ATOM 682 N N . GLU A 1 90 ? -11.961 -15.5 -4.621 1 95.12 90 GLU A N 1
ATOM 683 C CA . GLU A 1 90 ? -11.375 -16.688 -4.012 1 95.12 90 GLU A CA 1
ATOM 684 C C . GLU A 1 90 ? -10.93 -17.688 -5.07 1 95.12 90 GLU A C 1
ATOM 686 O O . GLU A 1 90 ? -11.656 -17.953 -6.027 1 95.12 90 GLU A O 1
ATOM 691 N N . ILE A 1 91 ? -9.758 -18.234 -4.875 1 95.56 91 ILE A N 1
ATOM 692 C CA . ILE A 1 91 ? -9.219 -19.203 -5.824 1 95.56 91 ILE A CA 1
ATOM 693 C C . ILE A 1 91 ? -9.492 -20.625 -5.324 1 95.56 91 ILE A C 1
ATOM 695 O O . ILE A 1 91 ? -8.859 -21.078 -4.367 1 95.56 91 ILE A O 1
ATOM 699 N N . ASP A 1 92 ? -10.32 -21.375 -6.023 1 94.44 92 ASP A N 1
ATOM 700 C CA . ASP A 1 92 ? -10.719 -22.719 -5.609 1 94.44 92 ASP A CA 1
ATOM 701 C C . ASP A 1 92 ? -9.531 -23.672 -5.668 1 94.44 92 ASP A C 1
ATOM 703 O O . ASP A 1 92 ? -9.414 -24.578 -4.828 1 94.44 92 ASP A O 1
ATOM 707 N N . ALA A 1 93 ? -8.758 -23.484 -6.594 1 93.81 93 ALA A N 1
ATOM 708 C CA . ALA A 1 93 ? -7.617 -24.359 -6.809 1 93.81 93 ALA A CA 1
ATOM 709 C C . ALA A 1 93 ? -6.586 -24.203 -5.695 1 93.81 93 ALA A C 1
ATOM 711 O O . ALA A 1 93 ? -5.703 -25.047 -5.535 1 93.81 93 ALA A O 1
ATOM 712 N N . ASN A 1 94 ? -6.59 -23.156 -4.996 1 93.62 94 ASN A N 1
ATOM 713 C CA . ASN A 1 94 ? -5.703 -22.875 -3.873 1 93.62 94 ASN A CA 1
ATOM 714 C C . ASN A 1 94 ? -6.465 -22.281 -2.693 1 93.62 94 ASN A C 1
ATOM 716 O 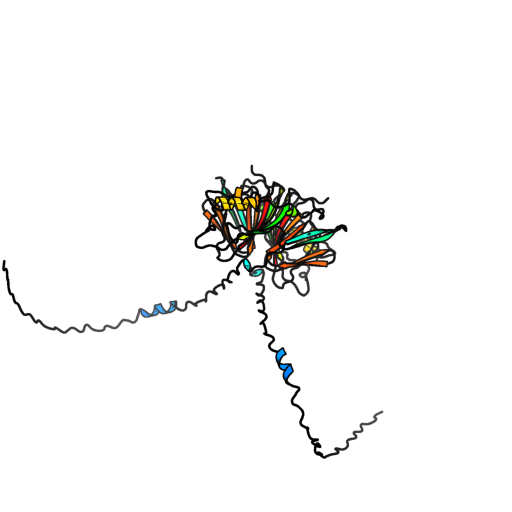O . ASN A 1 94 ? -6.363 -21.078 -2.424 1 93.62 94 ASN A O 1
ATOM 720 N N . PRO A 1 95 ? -7.113 -23.156 -1.984 1 92.06 95 PRO A N 1
ATOM 721 C CA . PRO A 1 95 ? -7.984 -22.656 -0.914 1 92.06 95 PRO A CA 1
ATOM 722 C C . PRO A 1 95 ? -7.25 -21.734 0.066 1 92.06 95 PRO A C 1
ATOM 724 O O . PRO A 1 95 ? -6.176 -22.094 0.561 1 92.06 95 PRO A O 1
ATOM 727 N N . GLY A 1 96 ? -7.867 -20.578 0.321 1 92.06 96 GLY A N 1
ATOM 728 C CA . GLY A 1 96 ? -7.27 -19.578 1.196 1 92.06 96 GLY A CA 1
ATOM 729 C C . GLY A 1 96 ? -6.652 -18.406 0.443 1 92.06 96 GLY A C 1
ATOM 730 O O . GLY A 1 96 ? -6.41 -17.344 1.02 1 92.06 96 GLY A O 1
ATOM 731 N N . LEU A 1 97 ? -6.297 -18.688 -0.805 1 95.62 97 LEU A N 1
ATOM 732 C CA . LEU A 1 97 ? -5.828 -17.578 -1.631 1 95.62 97 LEU A CA 1
ATOM 733 C C . LEU A 1 97 ? -6.988 -16.688 -2.051 1 95.62 97 LEU A C 1
ATOM 735 O O . LEU A 1 97 ? -7.879 -17.109 -2.789 1 95.62 97 LEU A O 1
ATOM 739 N N . THR A 1 98 ? -7.023 -15.484 -1.555 1 95.94 98 THR A N 1
ATOM 740 C CA . THR A 1 98 ? -8.133 -14.562 -1.79 1 95.94 98 THR A CA 1
ATOM 741 C C . THR A 1 98 ? -7.609 -13.195 -2.217 1 95.94 98 THR A C 1
ATOM 743 O O . THR A 1 98 ? -6.699 -12.648 -1.594 1 95.94 98 THR A O 1
ATOM 746 N N . PHE A 1 99 ? -8.164 -12.68 -3.301 1 97.06 99 PHE A N 1
ATOM 747 C CA . PHE A 1 99 ? -7.887 -11.328 -3.773 1 97.06 99 PHE A CA 1
ATOM 748 C C . PHE A 1 99 ? -9.016 -10.375 -3.391 1 97.06 99 PHE A C 1
ATOM 750 O O . PHE A 1 99 ? -10.188 -10.664 -3.631 1 97.06 99 PHE A O 1
ATOM 757 N N . TYR A 1 100 ? -8.68 -9.344 -2.717 1 96.69 100 TYR A N 1
ATOM 758 C CA . TYR A 1 100 ? -9.57 -8.188 -2.576 1 96.69 100 TYR A CA 1
ATOM 759 C C . TYR A 1 100 ? -9.188 -7.086 -3.553 1 96.69 100 TYR A C 1
ATOM 761 O O . TYR A 1 100 ? -8.219 -6.352 -3.322 1 96.69 100 TYR A O 1
ATOM 769 N N . GLU A 1 101 ? -9.898 -7.004 -4.656 1 97.38 101 GLU A N 1
ATOM 770 C CA . GLU A 1 101 ? -9.617 -6.008 -5.684 1 97.38 101 GLU A CA 1
ATOM 771 C C . GLU A 1 101 ? -10.203 -4.648 -5.309 1 97.38 101 GLU A C 1
ATOM 773 O O . GLU A 1 101 ? -11.422 -4.477 -5.289 1 97.38 101 GLU A O 1
ATOM 778 N N . LEU A 1 102 ? -9.398 -3.65 -5.145 1 97.94 102 LEU A N 1
ATOM 779 C CA . LEU A 1 102 ? -9.859 -2.488 -4.398 1 97.94 102 LEU A CA 1
ATOM 780 C C . LEU A 1 102 ? -10.055 -1.291 -5.324 1 97.94 102 LEU A C 1
ATOM 782 O O . LEU A 1 102 ? -10.977 -0.495 -5.129 1 97.94 102 LEU A O 1
ATOM 786 N N . TYR A 1 103 ? -9.125 -1.067 -6.25 1 98.19 103 TYR A N 1
ATOM 787 C CA . TYR A 1 103 ? -9.211 0.113 -7.105 1 98.19 103 TYR A CA 1
ATOM 788 C C . TYR A 1 103 ? -8.219 0.018 -8.266 1 98.19 103 TYR A C 1
ATOM 790 O O . TYR A 1 103 ? -7.215 -0.69 -8.172 1 98.19 103 TYR A O 1
ATOM 798 N N . MET A 1 104 ? -8.469 0.678 -9.344 1 97.56 104 MET A N 1
ATOM 799 C CA . MET A 1 104 ? -7.559 0.707 -10.484 1 97.56 104 MET A CA 1
ATOM 800 C C . MET A 1 104 ? -7.656 2.035 -11.227 1 97.56 104 MET A C 1
ATOM 802 O O . MET A 1 104 ? -8.688 2.707 -11.172 1 97.56 104 MET A O 1
ATOM 806 N N . THR A 1 105 ? -6.578 2.432 -11.805 1 97.19 105 THR A N 1
ATOM 807 C CA . THR A 1 105 ? -6.543 3.553 -12.742 1 97.19 105 THR A CA 1
ATOM 808 C C . THR A 1 105 ? -5.961 3.121 -14.086 1 97.19 105 THR A C 1
ATOM 810 O O . THR A 1 105 ? -5.203 2.15 -14.156 1 97.19 105 THR A O 1
ATOM 813 N N . GLU A 1 106 ? -6.441 3.885 -15.117 1 93.94 106 GLU A N 1
ATOM 814 C CA . GLU A 1 106 ? -5.852 3.719 -16.438 1 93.94 106 GLU A CA 1
ATOM 815 C C . GLU A 1 106 ? -5.066 4.961 -16.859 1 93.94 106 GLU A C 1
ATOM 817 O O . GLU A 1 106 ? -5.652 6.023 -17.078 1 93.94 106 GLU A O 1
ATOM 822 N N . GLY A 1 107 ? -3.811 4.914 -16.812 1 92.81 107 GLY A N 1
ATOM 823 C CA . GLY A 1 107 ? -3.004 6.082 -17.141 1 92.81 107 GLY A CA 1
ATOM 824 C C . GLY A 1 107 ? -2.984 7.117 -16.031 1 92.81 107 GLY A C 1
ATOM 825 O O . GLY A 1 107 ? -3.1 6.773 -14.852 1 92.81 107 GLY A O 1
ATOM 826 N N . VAL A 1 108 ? -2.756 8.359 -16.406 1 93.06 108 VAL A N 1
ATOM 827 C CA . VAL A 1 108 ? -2.736 9.453 -15.438 1 93.06 108 VAL A CA 1
ATOM 828 C C . VAL A 1 108 ? -4.164 9.836 -15.055 1 93.06 108 VAL A C 1
ATOM 830 O O . VAL A 1 108 ? -4.957 10.234 -15.914 1 93.06 108 VAL A O 1
ATOM 833 N N . PRO A 1 109 ? -4.504 9.758 -13.82 1 95.5 109 PRO A N 1
ATOM 834 C CA . PRO A 1 109 ? -5.902 10 -13.469 1 95.5 109 PRO A CA 1
ATOM 835 C C . PRO A 1 109 ? -6.258 11.484 -13.469 1 95.5 109 PRO A C 1
ATOM 837 O O . PRO A 1 109 ? -5.422 12.328 -13.125 1 95.5 109 PRO A O 1
ATOM 840 N N . ARG A 1 110 ? -7.504 11.703 -13.852 1 94.12 110 ARG A N 1
ATOM 841 C CA . ARG A 1 110 ? -8.109 13 -13.594 1 94.12 110 ARG A CA 1
ATOM 842 C C . ARG A 1 110 ? -8.703 13.055 -12.188 1 94.12 110 ARG A C 1
ATOM 844 O O . ARG A 1 110 ? -9.297 12.078 -11.719 1 94.12 110 ARG A O 1
ATOM 851 N N . LEU A 1 111 ? -8.586 14.195 -11.555 1 95.31 111 LEU A N 1
ATOM 852 C CA . LEU A 1 111 ? -9 14.312 -10.156 1 95.31 111 LEU A CA 1
ATOM 853 C C . LEU A 1 111 ? -10.203 15.234 -10.023 1 95.31 111 LEU A C 1
ATOM 855 O O . LEU A 1 111 ? -10.141 16.25 -9.328 1 95.31 111 LEU A O 1
ATOM 859 N N . THR A 1 112 ? -11.297 14.875 -10.602 1 93 112 THR A N 1
ATOM 860 C CA . THR A 1 112 ? -12.508 15.664 -10.438 1 93 112 THR A CA 1
ATOM 861 C C . THR A 1 112 ? -13.266 15.25 -9.18 1 93 112 THR A C 1
ATOM 863 O O . THR A 1 112 ? -14.039 16.031 -8.625 1 93 112 THR A O 1
ATOM 866 N N . GLY A 1 113 ? -12.984 14.062 -8.797 1 91.88 113 GLY A N 1
ATOM 867 C CA . GLY A 1 113 ? -13.688 13.492 -7.656 1 91.88 113 GLY A CA 1
ATOM 868 C C . GLY A 1 113 ? -15.07 12.977 -8.008 1 91.88 113 GLY A C 1
ATOM 869 O O . GLY A 1 113 ? -15.789 12.484 -7.137 1 91.88 113 GLY A O 1
ATOM 870 N N . LEU A 1 114 ? -15.414 13.07 -9.242 1 94.19 114 LEU A N 1
ATOM 871 C CA . LEU A 1 114 ? -16.75 12.664 -9.68 1 94.19 114 LEU A CA 1
ATOM 872 C C . LEU A 1 114 ? -16.688 11.375 -10.492 1 94.19 114 LEU A C 1
ATOM 874 O O . LEU A 1 114 ? -17.719 10.891 -10.969 1 94.19 114 LEU A O 1
ATOM 878 N N . GLU A 1 115 ? -15.492 10.844 -10.602 1 91.69 115 GLU A N 1
ATOM 879 C CA . GLU A 1 115 ? -15.32 9.641 -11.406 1 91.69 115 GLU A CA 1
ATOM 880 C C . GLU A 1 115 ? -16.078 8.461 -10.805 1 91.69 115 GLU A C 1
ATOM 882 O O . GLU A 1 115 ? -16.109 8.297 -9.578 1 91.69 115 GLU A O 1
ATOM 887 N N . PRO A 1 116 ? -16.656 7.684 -11.641 1 92.81 116 PRO A N 1
ATOM 888 C CA . PRO A 1 116 ? -17.25 6.449 -11.109 1 92.81 116 PRO A CA 1
ATOM 889 C C . PRO A 1 116 ? -16.203 5.48 -10.57 1 92.81 116 PRO A C 1
ATOM 891 O O . PRO A 1 116 ? -15.023 5.586 -10.914 1 92.81 116 PRO A O 1
ATOM 894 N N . ASP A 1 117 ? -16.656 4.566 -9.695 1 94.75 117 ASP A N 1
ATOM 895 C CA . ASP A 1 117 ? -15.781 3.492 -9.227 1 94.75 117 ASP A CA 1
ATOM 896 C C . ASP A 1 117 ? -15.32 2.619 -10.391 1 94.75 117 ASP A C 1
ATOM 898 O O . ASP A 1 117 ? -16.141 1.971 -11.047 1 94.75 117 ASP A O 1
ATOM 902 N N . PRO A 1 118 ? -14.039 2.613 -10.641 1 94.69 118 PRO A N 1
ATOM 903 C CA . PRO A 1 118 ? -13.555 1.855 -11.797 1 94.69 118 PRO A CA 1
ATOM 904 C C . PRO A 1 118 ? -13.766 0.351 -11.648 1 94.69 118 PRO A C 1
ATOM 906 O O . PRO A 1 118 ? -13.727 -0.385 -12.633 1 94.69 118 PRO A O 1
ATOM 909 N N . MET A 1 119 ? -14 -0.11 -10.477 1 94.38 119 MET A N 1
ATOM 910 C CA . MET A 1 119 ? -14.102 -1.546 -10.227 1 94.38 119 MET A CA 1
ATOM 911 C C . MET A 1 119 ? -15.461 -2.076 -10.672 1 94.38 119 MET A C 1
ATOM 913 O O . MET A 1 119 ? -15.648 -3.287 -10.789 1 94.38 119 MET A O 1
ATOM 917 N N . LEU A 1 120 ? -16.391 -1.228 -10.883 1 91.62 120 LEU A N 1
ATOM 918 C CA . LEU A 1 120 ? -17.703 -1.641 -11.328 1 91.62 120 LEU A CA 1
ATOM 919 C C . LEU A 1 120 ? -17.641 -2.268 -12.719 1 91.62 120 LEU A C 1
ATOM 921 O O . LEU A 1 120 ? -18.5 -3.076 -13.078 1 91.62 120 LEU A O 1
ATOM 925 N N . GLY A 1 121 ? -16.609 -1.943 -13.469 1 90.62 121 GLY A N 1
ATOM 926 C CA . GLY A 1 121 ? -16.422 -2.486 -14.812 1 90.62 121 GLY A CA 1
ATOM 927 C C . GLY A 1 121 ? -15.633 -3.779 -14.828 1 90.62 121 GLY A C 1
ATOM 928 O O . GLY A 1 121 ? -15.414 -4.363 -15.891 1 90.62 121 GLY A O 1
ATOM 929 N N . GLY A 1 122 ? -15.203 -4.199 -13.703 1 92.31 122 GLY A N 1
ATOM 930 C CA . GLY A 1 122 ? -14.375 -5.391 -13.617 1 92.31 122 GLY A CA 1
ATOM 931 C C . GLY A 1 122 ? -12.938 -5.094 -13.219 1 92.31 122 GLY A C 1
ATOM 932 O O . GLY A 1 122 ? -12.594 -3.945 -12.93 1 92.31 122 GLY A O 1
ATOM 933 N N . THR A 1 123 ? -12.195 -6.168 -13.141 1 94.62 123 THR A N 1
ATOM 934 C CA . THR A 1 123 ? -10.805 -6.043 -12.734 1 94.62 123 THR A CA 1
ATOM 935 C C . THR A 1 123 ? -9.875 -6.621 -13.805 1 94.62 123 THR A C 1
ATOM 937 O O . THR A 1 123 ? -10.336 -7.098 -14.844 1 94.62 123 THR A O 1
ATOM 940 N N . LYS A 1 124 ? -8.625 -6.434 -13.617 1 95.94 124 LYS A N 1
ATOM 941 C CA . LYS A 1 124 ? -7.559 -7.051 -14.406 1 95.94 124 LYS A CA 1
ATOM 942 C C . LYS A 1 124 ? -6.32 -7.301 -13.555 1 95.94 124 LYS A C 1
ATOM 944 O O . LYS A 1 124 ? -6.145 -6.684 -12.5 1 95.94 124 LYS A O 1
ATOM 949 N N . ALA A 1 125 ? -5.551 -8.172 -14.062 1 97.81 125 ALA A N 1
ATOM 950 C CA . ALA A 1 125 ? -4.414 -8.602 -13.25 1 97.81 125 ALA A CA 1
ATOM 951 C C . ALA A 1 125 ? -3.436 -7.457 -13.023 1 97.81 125 ALA A C 1
ATOM 953 O O . ALA A 1 125 ? -3.064 -7.168 -11.883 1 97.81 125 ALA A O 1
ATOM 954 N N . PHE A 1 126 ? -3.029 -6.797 -14.117 1 97.94 126 PHE A N 1
ATOM 955 C CA . PHE A 1 126 ? -2.029 -5.742 -14.016 1 97.94 126 PHE A CA 1
ATOM 956 C C . PHE A 1 126 ? -2.383 -4.57 -14.93 1 97.94 126 PHE A C 1
ATOM 958 O O . PHE A 1 126 ? -2.969 -4.762 -15.992 1 97.94 126 PHE A O 1
ATOM 965 N N . PRO A 1 127 ? -2.02 -3.387 -14.516 1 97.62 127 PRO A N 1
ATOM 966 C CA . PRO A 1 127 ? -2.334 -2.188 -15.297 1 97.62 127 PRO A CA 1
ATOM 967 C C . PRO A 1 127 ? -1.39 -1.993 -16.484 1 97.62 127 PRO A C 1
ATOM 969 O O . PRO A 1 127 ? -0.305 -2.58 -16.516 1 97.62 127 PRO A O 1
ATOM 972 N N . GLY A 1 128 ? -1.92 -1.214 -17.484 1 95.88 128 GLY A N 1
ATOM 973 C CA . GLY A 1 128 ? -1.008 -0.713 -18.5 1 95.88 128 GLY A CA 1
ATOM 974 C C . GLY A 1 128 ? -0.124 0.416 -18 1 95.88 128 GLY A C 1
ATOM 975 O O . GLY A 1 128 ? -0.252 0.855 -16.859 1 95.88 128 GLY A O 1
ATOM 976 N N . PRO A 1 129 ? 0.755 0.959 -18.953 1 95.94 129 PRO A N 1
ATOM 977 C CA . PRO A 1 129 ? 1.699 2.002 -18.547 1 95.94 129 PRO A CA 1
ATOM 978 C C . PRO A 1 129 ? 1.00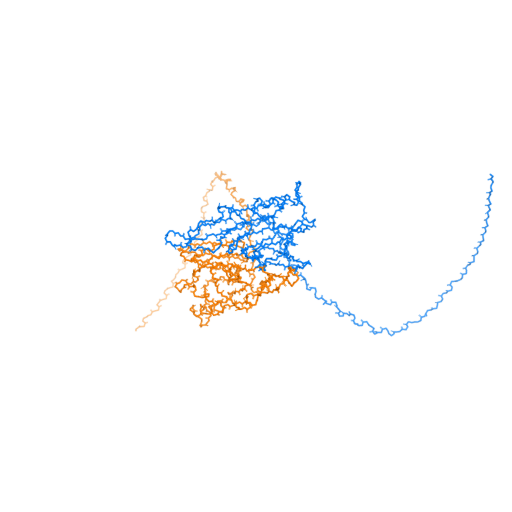8 3.209 -17.906 1 95.94 129 PRO A C 1
ATOM 980 O O . PRO A 1 129 ? 0.046 3.738 -18.469 1 95.94 129 PRO A O 1
ATOM 983 N N . GLY A 1 130 ? 1.464 3.58 -16.734 1 95 130 GLY A N 1
ATOM 984 C CA . GLY A 1 130 ? 0.956 4.754 -16.047 1 95 130 GLY A CA 1
ATOM 985 C C . GLY A 1 130 ? -0.275 4.465 -15.203 1 95 130 GLY A C 1
ATOM 986 O O . GLY A 1 130 ? -0.686 5.293 -14.391 1 95 130 GLY A O 1
ATOM 987 N N . GLY A 1 131 ? -0.907 3.307 -15.414 1 97.44 131 GLY A N 1
ATOM 988 C CA . GLY A 1 131 ? -2.043 2.889 -14.609 1 97.44 131 GLY A CA 1
ATOM 989 C C . GLY A 1 131 ? -1.637 2.207 -13.32 1 97.44 131 GLY A C 1
ATOM 990 O O . GLY A 1 131 ? -0.455 1.934 -13.094 1 97.44 131 GLY A O 1
ATOM 991 N N . THR A 1 132 ? -2.627 2.008 -12.461 1 98.5 132 THR A N 1
ATOM 992 C CA . THR A 1 132 ? -2.35 1.311 -11.211 1 98.5 132 THR A CA 1
ATOM 993 C C . THR A 1 132 ? -3.42 0.26 -10.93 1 98.5 132 THR A C 1
ATOM 995 O O . THR A 1 132 ? -4.535 0.348 -11.445 1 98.5 132 THR A O 1
ATOM 998 N N . MET A 1 133 ? -3.092 -0.732 -10.258 1 98.56 133 MET A N 1
ATOM 999 C CA . MET A 1 133 ? -3.975 -1.71 -9.633 1 98.56 133 MET A CA 1
ATOM 1000 C C . MET A 1 133 ? -3.676 -1.833 -8.141 1 98.56 133 MET A C 1
ATOM 1002 O O . MET A 1 133 ? -2.525 -2.041 -7.746 1 98.56 133 MET A O 1
ATOM 1006 N N . PHE A 1 134 ? -4.691 -1.568 -7.32 1 98.81 134 PHE A N 1
ATOM 1007 C CA . PHE A 1 134 ? -4.617 -1.668 -5.867 1 98.81 134 PHE A CA 1
ATOM 1008 C C . PHE A 1 134 ? -5.402 -2.875 -5.367 1 98.81 134 PHE A C 1
ATOM 1010 O O . PHE A 1 134 ? -6.613 -2.967 -5.578 1 98.81 134 PHE A O 1
ATOM 1017 N N . ARG A 1 135 ? -4.68 -3.854 -4.633 1 98.62 135 ARG A N 1
ATOM 1018 C CA . ARG A 1 135 ? -5.383 -5.027 -4.121 1 98.62 135 ARG A CA 1
ATOM 1019 C C . ARG A 1 135 ? -4.758 -5.516 -2.82 1 98.62 135 ARG A C 1
ATOM 1021 O O . ARG A 1 135 ? -3.594 -5.227 -2.537 1 98.62 135 ARG A O 1
ATOM 1028 N N . LEU A 1 136 ? -5.551 -6.223 -2.006 1 98.12 136 LEU A N 1
ATOM 1029 C CA . LEU A 1 136 ? -5.059 -7.094 -0.946 1 98.12 136 LEU A CA 1
ATOM 1030 C C . LEU A 1 136 ? -5.078 -8.555 -1.389 1 98.12 136 LEU A C 1
ATOM 1032 O O . LEU A 1 136 ? -5.977 -8.969 -2.125 1 98.12 136 LEU A O 1
ATOM 1036 N N . ILE A 1 137 ? -4.113 -9.281 -0.938 1 98.06 137 ILE A N 1
ATOM 1037 C CA . ILE A 1 137 ? -4.094 -10.727 -1.163 1 98.06 137 ILE A CA 1
ATOM 1038 C C . ILE A 1 137 ? -3.891 -11.453 0.165 1 98.06 137 ILE A C 1
ATOM 1040 O O . ILE A 1 137 ? -2.936 -11.172 0.893 1 98.06 137 ILE A O 1
ATOM 1044 N N . SER A 1 138 ? -4.777 -12.312 0.49 1 96.69 138 SER A N 1
ATOM 1045 C CA . SER A 1 138 ? -4.59 -13.242 1.599 1 96.69 138 SER A CA 1
ATOM 1046 C C . SER A 1 138 ? -3.961 -14.555 1.124 1 96.69 138 SER A C 1
ATOM 1048 O O . SER A 1 138 ? -4.531 -15.25 0.287 1 96.69 138 SER A O 1
ATOM 1050 N N . TYR A 1 139 ? -2.871 -14.828 1.609 1 96.88 139 TYR A N 1
ATOM 1051 C CA . TYR A 1 139 ? -2.164 -16.062 1.304 1 96.88 139 TYR A CA 1
ATOM 1052 C C . TYR A 1 139 ? -2.469 -17.141 2.344 1 96.88 139 TYR A C 1
ATOM 1054 O O . TYR A 1 139 ? -2.438 -16.875 3.547 1 96.88 139 TYR A O 1
ATOM 1062 N N . PRO A 1 140 ? -2.68 -18.359 1.871 1 95.38 140 PRO A N 1
ATOM 1063 C CA . PRO A 1 140 ? -2.975 -19.422 2.83 1 95.38 140 PRO A CA 1
ATOM 1064 C C . PRO A 1 140 ? -1.765 -19.812 3.68 1 95.38 140 PRO A C 1
ATOM 1066 O O . PRO A 1 140 ? -0.628 -19.484 3.318 1 95.38 140 PRO A O 1
ATOM 1069 N N . PRO A 1 141 ? -2.053 -20.484 4.742 1 94.44 141 PRO A N 1
ATOM 1070 C CA . PRO A 1 141 ? -0.981 -20.984 5.602 1 94.44 141 PRO A CA 1
ATOM 1071 C C . PRO A 1 141 ? -0.014 -21.906 4.859 1 94.44 141 PRO A C 1
ATOM 1073 O O . PRO A 1 141 ? -0.396 -22.547 3.875 1 94.44 141 PRO A O 1
ATOM 1076 N N . LYS A 1 142 ? 1.124 -21.859 5.43 1 94.06 142 LYS A N 1
ATOM 1077 C CA . LYS A 1 142 ? 2.076 -22.859 4.977 1 94.06 142 LYS A CA 1
ATOM 1078 C C . LYS A 1 142 ? 1.508 -24.266 5.145 1 94.06 142 LYS A C 1
ATOM 1080 O O . LYS A 1 142 ? 0.937 -24.594 6.188 1 94.06 142 LYS A O 1
ATOM 1085 N N . ARG A 1 143 ? 1.674 -24.969 4.082 1 88.19 143 ARG A N 1
ATOM 1086 C CA . ARG A 1 143 ? 1.304 -26.391 4.121 1 88.19 143 ARG A CA 1
ATOM 1087 C C . ARG A 1 143 ? 2.541 -27.281 4.191 1 88.19 143 ARG A C 1
ATOM 1089 O O . ARG A 1 143 ? 3.316 -27.344 3.236 1 88.19 143 ARG A O 1
ATOM 1096 N N . PRO A 1 144 ? 2.717 -27.922 5.266 1 84.06 144 PRO A N 1
ATOM 1097 C CA . PRO A 1 144 ? 3.922 -28.734 5.434 1 84.06 144 PRO A CA 1
ATOM 1098 C C . PRO A 1 144 ? 4.164 -29.672 4.262 1 84.06 144 PRO A C 1
ATOM 1100 O O . PRO A 1 144 ? 5.316 -29.953 3.91 1 84.06 144 PRO A O 1
ATOM 1103 N N . GLU A 1 145 ? 3.088 -30.156 3.658 1 82.88 145 GLU A N 1
ATOM 1104 C CA . GLU A 1 145 ? 3.217 -31.094 2.549 1 82.88 145 GLU A CA 1
ATOM 1105 C C . GLU A 1 145 ? 3.316 -30.359 1.214 1 82.88 145 GLU A C 1
ATOM 1107 O O . GLU A 1 145 ? 3.439 -30.984 0.161 1 82.88 145 GLU A O 1
ATOM 1112 N N . GLY A 1 146 ? 3.391 -29.047 1.261 1 80 146 GLY A N 1
ATOM 1113 C CA . GLY A 1 146 ? 3.34 -28.25 0.036 1 80 146 GLY A CA 1
ATOM 1114 C C . GLY A 1 146 ? 1.935 -28.094 -0.514 1 80 146 GLY A C 1
ATOM 1115 O O . GLY A 1 146 ? 0.964 -28.516 0.123 1 80 146 GLY A O 1
ATOM 1116 N N . TRP A 1 147 ? 1.82 -27.406 -1.563 1 76.69 147 TRP A N 1
ATOM 1117 C CA . TRP A 1 147 ? 0.525 -27.234 -2.215 1 76.69 147 TRP A CA 1
ATOM 1118 C C . TRP A 1 147 ? -0.004 -28.578 -2.723 1 76.69 147 TRP A C 1
ATOM 1120 O O . TRP A 1 147 ? 0.689 -29.281 -3.455 1 76.69 147 TRP A O 1
ATOM 1130 N N . LYS A 1 148 ? -1.202 -29.016 -2.234 1 78.75 148 LYS A N 1
ATOM 1131 C CA . LYS A 1 148 ? -1.956 -30.141 -2.781 1 78.75 148 LYS A CA 1
ATOM 1132 C C . LYS A 1 148 ? -3.232 -29.656 -3.469 1 78.75 148 LYS A C 1
ATOM 1134 O O . LYS A 1 148 ? -4.145 -29.141 -2.812 1 78.75 148 LYS A O 1
ATOM 1139 N N . PRO A 1 149 ? -3.17 -29.75 -4.734 1 80.12 149 PRO A N 1
ATOM 1140 C CA . PRO A 1 149 ? -4.391 -29.312 -5.41 1 80.12 149 PRO A CA 1
ATOM 1141 C C . PRO A 1 149 ? -5.621 -30.109 -5 1 80.12 149 PRO A C 1
ATOM 1143 O O . PRO A 1 149 ? -5.508 -31.297 -4.688 1 80.12 149 PRO A O 1
ATOM 1146 N N . PRO A 1 150 ? -6.777 -29.438 -4.977 1 88.25 150 PRO A N 1
ATOM 1147 C CA . PRO A 1 150 ? -8.023 -30.188 -4.797 1 88.25 150 PRO A CA 1
ATOM 1148 C C . PRO A 1 150 ? -8.219 -31.25 -5.867 1 88.25 150 PRO A C 1
ATOM 1150 O O . PRO A 1 150 ? -7.559 -31.234 -6.906 1 88.25 150 PRO A O 1
ATOM 1153 N N . ALA A 1 151 ? -9.086 -32.188 -5.5 1 89.62 151 ALA A N 1
ATOM 1154 C CA . ALA A 1 151 ? -9.344 -33.281 -6.438 1 89.62 151 ALA A CA 1
ATOM 1155 C C . ALA A 1 151 ? -9.734 -32.75 -7.812 1 89.62 151 ALA A C 1
ATOM 1157 O O . ALA A 1 151 ? -10.57 -31.844 -7.918 1 89.62 151 ALA A O 1
ATOM 1158 N N . GLY A 1 152 ? -9.062 -33.188 -8.844 1 91.38 152 GLY A N 1
ATOM 1159 C CA . GLY A 1 152 ? -9.414 -32.844 -10.211 1 91.38 152 GLY A CA 1
ATOM 1160 C C . GLY A 1 152 ? -8.758 -31.547 -10.68 1 91.38 152 GLY A C 1
ATOM 1161 O O . GLY A 1 152 ? -8.906 -31.172 -11.844 1 91.38 152 GLY A O 1
ATOM 1162 N N . VAL A 1 153 ? -8.055 -30.984 -9.836 1 91.81 153 VAL A N 1
ATOM 1163 C CA . VAL A 1 153 ? -7.426 -29.719 -10.18 1 91.81 153 VAL A CA 1
ATOM 1164 C C . VAL A 1 153 ? -5.957 -29.953 -10.539 1 91.81 153 VAL A C 1
ATOM 1166 O O . VAL A 1 153 ? -5.246 -30.672 -9.844 1 91.81 153 VAL A O 1
ATOM 1169 N N . THR A 1 154 ? -5.512 -29.422 -11.688 1 92.06 154 THR A N 1
ATOM 1170 C CA . THR A 1 154 ? -4.109 -29.422 -12.086 1 92.06 154 THR A CA 1
ATOM 1171 C C . THR A 1 154 ? -3.52 -28.016 -11.945 1 92.06 154 THR A C 1
ATOM 1173 O O . THR A 1 154 ? -4.254 -27.047 -11.75 1 92.06 154 THR A O 1
ATOM 1176 N N . PHE A 1 155 ? -2.221 -27.969 -12 1 92.38 155 PHE A N 1
ATOM 1177 C CA . PHE A 1 155 ? -1.547 -26.688 -11.977 1 92.38 155 PHE A CA 1
ATOM 1178 C C . PHE A 1 155 ? -2.057 -25.797 -13.102 1 92.38 155 PHE A C 1
ATOM 1180 O O . PHE A 1 155 ? -2.381 -24.625 -12.875 1 92.38 155 PHE A O 1
ATOM 1187 N N . GLU A 1 156 ? -2.209 -26.344 -14.281 1 94.62 156 GLU A N 1
ATOM 1188 C CA . GLU A 1 156 ? -2.682 -25.609 -15.445 1 94.62 156 GLU A CA 1
ATOM 1189 C C . GLU A 1 156 ? -4.117 -25.125 -15.258 1 94.62 156 GLU A C 1
ATOM 1191 O O . GLU A 1 156 ? -4.441 -23.984 -15.594 1 94.62 156 GLU A O 1
ATOM 1196 N N . SER A 1 157 ? -4.953 -25.984 -14.781 1 95.5 157 SER A N 1
ATOM 1197 C CA . SER A 1 157 ? -6.34 -25.578 -14.586 1 95.5 157 SER A CA 1
ATOM 1198 C C . SER A 1 157 ? -6.453 -24.516 -13.5 1 95.5 157 SER A C 1
ATOM 1200 O O . SER A 1 157 ? -7.332 -23.656 -13.555 1 95.5 157 SER A O 1
ATOM 1202 N N . GLY A 1 158 ? -5.602 -24.594 -12.484 1 95.12 158 GLY A N 1
ATOM 1203 C CA . GLY A 1 158 ? -5.547 -23.562 -11.469 1 95.12 158 GLY A CA 1
ATOM 1204 C C . GLY A 1 158 ? -5.168 -22.203 -12.031 1 95.12 158 GLY A C 1
ATOM 1205 O O . GLY A 1 158 ? -5.781 -21.188 -11.68 1 95.12 158 GLY A O 1
ATOM 1206 N N . LEU A 1 159 ? -4.172 -22.188 -12.922 1 95.94 159 LEU A N 1
ATOM 1207 C CA . LEU A 1 159 ? -3.758 -20.938 -13.562 1 95.94 159 LEU A CA 1
ATOM 1208 C C . LEU A 1 159 ? -4.867 -20.391 -14.461 1 95.94 159 LEU A C 1
ATOM 1210 O O . LEU A 1 159 ? -5.066 -19.188 -14.539 1 95.94 159 LEU A O 1
ATOM 1214 N N . LYS A 1 160 ? -5.52 -21.297 -15.125 1 97 160 LYS A N 1
ATOM 1215 C CA . LYS A 1 160 ? -6.645 -20.906 -15.969 1 97 160 LYS A CA 1
ATOM 1216 C C . LYS A 1 160 ? -7.754 -20.266 -15.133 1 97 160 LYS A C 1
ATOM 1218 O O . LYS A 1 160 ? -8.328 -19.25 -15.523 1 97 160 LYS A O 1
ATOM 1223 N N . GLU A 1 161 ? -8.062 -20.891 -14 1 97.19 161 GLU A N 1
ATOM 1224 C CA . GLU A 1 161 ? -9.047 -20.297 -13.086 1 97.19 161 GLU A CA 1
ATOM 1225 C C . GLU A 1 161 ? -8.648 -18.891 -12.664 1 97.19 161 GLU A C 1
ATOM 1227 O O . GLU A 1 161 ? -9.477 -17.984 -12.656 1 97.19 161 GLU A O 1
ATOM 1232 N N . MET A 1 162 ? -7.41 -18.75 -12.312 1 96.5 162 MET A N 1
ATOM 1233 C CA . MET A 1 162 ? -6.91 -17.453 -11.891 1 96.5 162 MET A CA 1
ATOM 1234 C C . MET A 1 162 ? -7.133 -16.406 -12.984 1 96.5 162 MET A C 1
ATOM 1236 O O . MET A 1 162 ? -7.617 -15.305 -12.703 1 96.5 162 MET A O 1
ATOM 1240 N N . THR A 1 163 ? -6.812 -16.75 -14.227 1 97.94 163 THR A N 1
ATOM 1241 C CA . THR A 1 163 ? -6.984 -15.844 -15.359 1 97.94 163 THR A CA 1
ATOM 1242 C C . THR A 1 163 ? -8.461 -15.539 -15.586 1 97.94 163 THR A C 1
ATOM 1244 O O . THR A 1 163 ? -8.82 -14.414 -15.953 1 97.94 163 THR A O 1
ATOM 1247 N N . GLU A 1 164 ? -9.289 -16.484 -15.391 1 97.06 164 GLU A N 1
ATOM 1248 C CA . GLU A 1 164 ? -10.719 -16.297 -15.586 1 97.06 164 GLU A CA 1
ATOM 1249 C C . GLU A 1 164 ? -11.297 -15.352 -14.523 1 97.06 164 GLU A C 1
ATOM 1251 O O . GLU A 1 164 ? -12.133 -14.5 -14.836 1 97.06 164 GLU A O 1
ATOM 1256 N N . LYS A 1 165 ? -10.828 -15.523 -13.305 1 96.88 165 LYS A N 1
ATOM 1257 C CA . LYS A 1 165 ? -11.398 -14.758 -12.195 1 96.88 165 LYS A CA 1
ATOM 1258 C C . LYS A 1 165 ? -10.719 -13.398 -12.07 1 96.88 165 LYS A C 1
ATOM 1260 O O . LYS A 1 165 ? -11.352 -12.414 -11.664 1 96.88 165 LYS A O 1
ATOM 1265 N N . VAL A 1 166 ? -9.438 -13.312 -12.289 1 97.56 166 VAL A N 1
ATOM 1266 C CA . VAL A 1 166 ? -8.641 -12.094 -12.398 1 97.56 166 VAL A CA 1
ATOM 1267 C C . VAL A 1 166 ? -7.961 -12.039 -13.758 1 97.56 166 VAL A C 1
ATOM 1269 O O . VAL A 1 166 ? -6.848 -12.555 -13.93 1 97.56 166 VAL A O 1
ATOM 1272 N N . PRO A 1 167 ? -8.594 -11.398 -14.688 1 97.38 167 PRO A N 1
ATOM 1273 C CA . PRO A 1 167 ? -8.172 -11.5 -16.094 1 97.38 167 PRO A CA 1
ATOM 1274 C C . PRO A 1 167 ? -6.684 -11.227 -16.281 1 97.38 167 PRO A C 1
ATOM 1276 O O . PRO A 1 167 ? -6.199 -10.148 -15.938 1 97.38 167 PRO A O 1
ATOM 1279 N N . GLY A 1 168 ? -5.992 -12.273 -16.797 1 97.06 168 GLY A N 1
ATOM 1280 C CA . GLY A 1 168 ? -4.582 -12.18 -17.156 1 97.06 168 GLY A CA 1
ATOM 1281 C C . GLY A 1 168 ? -3.66 -12.648 -16.047 1 97.06 168 GLY A C 1
ATOM 1282 O O . GLY A 1 168 ? -2.449 -12.773 -16.25 1 97.06 168 GLY A O 1
ATOM 1283 N N . MET A 1 169 ? -4.094 -12.945 -14.875 1 97.62 169 MET A N 1
ATOM 1284 C CA . MET A 1 169 ? -3.25 -13.219 -13.719 1 97.62 169 MET A CA 1
ATOM 1285 C C . MET A 1 169 ? -2.42 -14.484 -13.945 1 97.62 169 MET A C 1
ATOM 1287 O O . MET A 1 169 ? -1.191 -14.445 -13.852 1 97.62 169 MET A O 1
ATOM 1291 N N . GLY A 1 170 ? -3.061 -15.57 -14.281 1 96.81 170 GLY A N 1
ATOM 1292 C CA . GLY A 1 170 ? -2.383 -16.844 -14.43 1 96.81 170 GLY A CA 1
ATOM 1293 C C . GLY A 1 170 ? -1.386 -16.859 -15.578 1 96.81 170 GLY A C 1
ATOM 1294 O O . GLY A 1 170 ? -0.47 -17.688 -15.594 1 96.81 170 GLY A O 1
ATOM 1295 N N . ASP A 1 171 ? -1.53 -15.906 -16.547 1 96 171 ASP A N 1
ATOM 1296 C CA . ASP A 1 171 ? -0.707 -15.859 -17.75 1 96 171 ASP A CA 1
ATOM 1297 C C . ASP A 1 171 ? 0.72 -15.422 -17.422 1 96 171 ASP A C 1
ATOM 1299 O O . ASP A 1 171 ? 1.638 -15.641 -18.219 1 96 171 ASP A O 1
ATOM 1303 N N . HIS A 1 172 ? 0.911 -14.867 -16.297 1 96.56 172 HIS A N 1
ATOM 1304 C CA . HIS A 1 172 ? 2.211 -14.297 -15.953 1 96.56 172 HIS A CA 1
ATOM 1305 C C . HIS A 1 172 ? 3.072 -15.305 -15.195 1 96.56 172 HIS A C 1
ATOM 1307 O O . HIS A 1 172 ? 4.273 -15.086 -15.023 1 96.56 172 HIS A O 1
ATOM 1313 N N . PHE A 1 173 ? 2.5 -16.406 -14.82 1 97.38 173 PHE A N 1
ATOM 1314 C CA . PHE A 1 173 ? 3.219 -17.375 -13.992 1 97.38 173 PHE A CA 1
ATOM 1315 C C . PHE A 1 173 ? 3.951 -18.391 -14.859 1 97.38 173 PHE A C 1
ATOM 1317 O O . PHE A 1 173 ? 3.434 -18.812 -15.891 1 97.38 173 PHE A O 1
ATOM 1324 N N . GLU A 1 174 ? 5.051 -18.797 -14.352 1 97.5 174 GLU A N 1
ATOM 1325 C CA . GLU A 1 174 ? 5.852 -19.797 -15.07 1 97.5 174 GLU A CA 1
ATOM 1326 C C . GLU A 1 174 ? 5.309 -21.203 -14.859 1 97.5 174 GLU A C 1
ATOM 1328 O O . GLU A 1 174 ? 4.996 -21.594 -13.734 1 97.5 174 GLU A O 1
ATOM 1333 N N . ARG A 1 175 ? 5.254 -21.969 -15.883 1 94.69 175 ARG A N 1
ATOM 1334 C CA . ARG A 1 175 ? 4.734 -23.328 -15.805 1 94.69 175 ARG A CA 1
ATOM 1335 C C . ARG A 1 175 ? 5.766 -24.266 -15.203 1 94.69 175 ARG A C 1
ATOM 1337 O O . ARG A 1 175 ? 5.406 -25.219 -14.5 1 94.69 175 ARG A O 1
ATOM 1344 N N . ASN A 1 176 ? 7.012 -24 -15.438 1 94.88 176 ASN A N 1
ATOM 1345 C CA . ASN A 1 176 ? 8.07 -24.922 -15.031 1 94.88 176 ASN A CA 1
ATOM 1346 C C . ASN A 1 176 ? 8.656 -24.531 -13.68 1 94.88 176 ASN A C 1
ATOM 1348 O O . ASN A 1 176 ? 9.531 -25.234 -13.156 1 94.88 176 ASN A O 1
ATOM 1352 N N . ALA A 1 177 ? 8.25 -23.469 -13.172 1 95.31 177 ALA A N 1
ATOM 1353 C CA . ALA A 1 177 ? 8.68 -23 -11.859 1 95.31 177 ALA A CA 1
ATOM 1354 C C . ALA A 1 177 ? 7.516 -22.375 -11.094 1 95.31 177 ALA A C 1
ATOM 1356 O O . ALA A 1 177 ? 7.426 -21.156 -10.984 1 95.31 177 ALA A O 1
ATOM 1357 N N . PRO A 1 178 ? 6.656 -23.219 -10.492 1 92.19 178 PRO A N 1
ATOM 1358 C CA . PRO A 1 178 ? 5.406 -22.75 -9.883 1 92.19 178 PRO A CA 1
ATOM 1359 C C . PRO A 1 178 ? 5.617 -21.594 -8.906 1 92.19 178 PRO A C 1
ATOM 1361 O O . PRO A 1 178 ? 6.512 -21.656 -8.062 1 92.19 178 PRO A O 1
ATOM 1364 N N . GLY A 1 179 ? 4.789 -20.562 -9.125 1 94.31 179 GLY A N 1
ATOM 1365 C CA . GLY A 1 179 ? 4.809 -19.391 -8.266 1 94.31 179 GLY A CA 1
ATOM 1366 C C . GLY A 1 179 ? 5.625 -18.234 -8.836 1 94.31 179 GLY A C 1
ATOM 1367 O O . GLY A 1 179 ? 5.367 -17.078 -8.523 1 94.31 179 GLY A O 1
ATOM 1368 N N . PHE A 1 180 ? 6.715 -18.578 -9.594 1 98.25 180 PHE A N 1
ATOM 1369 C CA . PHE A 1 180 ? 7.535 -17.531 -10.188 1 98.25 180 PHE A CA 1
ATOM 1370 C C . PHE A 1 180 ? 6.766 -16.797 -11.281 1 98.25 180 PHE A C 1
ATOM 1372 O O . PHE A 1 180 ? 6.047 -17.406 -12.062 1 98.25 180 PHE A O 1
ATOM 1379 N N . HIS A 1 181 ? 6.906 -15.508 -11.328 1 98.56 181 HIS A N 1
ATOM 1380 C CA . HIS A 1 181 ? 6.285 -14.688 -12.359 1 98.56 181 HIS A CA 1
ATOM 1381 C C . HIS A 1 181 ? 7.031 -13.367 -12.531 1 98.56 181 HIS A C 1
ATOM 1383 O O . HIS A 1 181 ? 7.848 -12.992 -11.688 1 98.56 181 HIS A O 1
ATOM 1389 N N . THR A 1 182 ? 6.844 -12.766 -13.664 1 97.69 182 THR A N 1
ATOM 1390 C CA . THR A 1 182 ? 7.336 -11.445 -14.031 1 97.69 182 THR A CA 1
ATOM 1391 C C . THR A 1 182 ? 6.215 -10.602 -14.641 1 97.69 182 THR A C 1
ATOM 1393 O O . THR A 1 182 ? 5.41 -11.109 -15.43 1 97.69 182 THR A O 1
ATOM 1396 N N . THR A 1 183 ? 6.121 -9.414 -14.195 1 97.81 183 THR A N 1
ATOM 1397 C CA . THR A 1 183 ? 5.117 -8.5 -14.727 1 97.81 183 THR A CA 1
ATOM 1398 C C . THR A 1 183 ? 5.766 -7.195 -15.195 1 97.81 183 THR A C 1
ATOM 1400 O O . THR A 1 183 ? 6.887 -6.879 -14.805 1 97.81 183 THR A O 1
ATOM 1403 N N . ASP A 1 184 ? 5.086 -6.445 -16.078 1 97.5 184 ASP A N 1
ATOM 1404 C CA . ASP A 1 184 ? 5.566 -5.145 -16.547 1 97.5 184 ASP A CA 1
ATOM 1405 C C . ASP A 1 184 ? 5.082 -4.023 -15.625 1 97.5 184 ASP A C 1
ATOM 1407 O O . ASP A 1 184 ? 4.465 -3.061 -16.078 1 97.5 184 ASP A O 1
ATOM 1411 N N . THR A 1 185 ? 5.363 -4.156 -14.383 1 98.12 185 THR A N 1
ATOM 1412 C CA . THR A 1 185 ? 4.945 -3.217 -13.352 1 98.12 185 THR A CA 1
ATOM 1413 C C . THR A 1 185 ? 6.051 -3.021 -12.32 1 98.12 185 THR A C 1
ATOM 1415 O O . THR A 1 185 ? 6.93 -3.877 -12.172 1 98.12 185 THR A O 1
ATOM 1418 N N . ILE A 1 186 ? 6.055 -1.884 -11.695 1 98.38 186 ILE A N 1
ATOM 1419 C CA . ILE A 1 186 ? 6.594 -1.769 -10.344 1 98.38 186 ILE A CA 1
ATOM 1420 C C . ILE A 1 186 ? 5.508 -2.104 -9.328 1 98.38 186 ILE A C 1
ATOM 1422 O O . ILE A 1 186 ? 4.414 -1.533 -9.359 1 98.38 186 ILE A O 1
ATOM 1426 N N . ASP A 1 187 ? 5.742 -3.096 -8.461 1 98.81 187 ASP A N 1
ATOM 1427 C CA . ASP A 1 187 ? 4.781 -3.443 -7.414 1 98.81 187 ASP A CA 1
ATOM 1428 C C . ASP A 1 187 ? 5.281 -3.002 -6.039 1 98.81 187 ASP A C 1
ATOM 1430 O O . ASP A 1 187 ? 6.375 -3.391 -5.617 1 98.81 187 ASP A O 1
ATOM 1434 N N . TYR A 1 188 ? 4.523 -2.178 -5.375 1 98.94 188 TYR A N 1
ATOM 1435 C CA . TYR A 1 188 ? 4.727 -1.879 -3.961 1 98.94 188 TYR A CA 1
ATOM 1436 C C . TYR A 1 188 ? 4.004 -2.889 -3.08 1 98.94 188 TYR A C 1
ATOM 1438 O O . TYR A 1 188 ? 2.773 -2.977 -3.109 1 98.94 188 TYR A O 1
ATOM 1446 N N . GLY A 1 189 ? 4.742 -3.666 -2.334 1 98.88 189 GLY A N 1
ATOM 1447 C CA . GLY A 1 189 ? 4.195 -4.672 -1.438 1 98.88 189 GLY A CA 1
ATOM 1448 C C . GLY A 1 189 ? 4.371 -4.324 0.029 1 98.88 189 GLY A C 1
ATOM 1449 O O . GLY A 1 189 ? 5.414 -3.803 0.428 1 98.88 189 GLY A O 1
ATOM 1450 N N . ILE A 1 190 ? 3.373 -4.598 0.771 1 98.88 190 ILE A N 1
ATOM 1451 C CA . ILE A 1 190 ? 3.389 -4.344 2.207 1 98.88 190 ILE A CA 1
ATOM 1452 C C . ILE A 1 190 ? 2.854 -5.562 2.953 1 98.88 190 ILE A C 1
ATOM 1454 O O . ILE A 1 190 ? 1.776 -6.07 2.633 1 98.88 190 ILE A O 1
ATOM 1458 N N . VAL A 1 191 ? 3.594 -6.008 3.963 1 98.56 191 VAL A N 1
ATOM 1459 C CA . VAL A 1 191 ? 3.053 -7.039 4.844 1 98.56 191 VAL A CA 1
ATOM 1460 C C . VAL A 1 191 ? 2.107 -6.402 5.859 1 98.56 191 VAL A C 1
ATOM 1462 O O . VAL A 1 191 ? 2.541 -5.664 6.746 1 98.56 191 VAL A O 1
ATOM 1465 N N . VAL A 1 192 ? 0.882 -6.73 5.785 1 97.62 192 VAL A N 1
ATOM 1466 C CA . VAL A 1 192 ? -0.14 -6.129 6.633 1 97.62 192 VAL A CA 1
ATOM 1467 C C . VAL A 1 192 ? -0.361 -6.992 7.871 1 97.62 192 VAL A C 1
ATOM 1469 O O . VAL A 1 192 ? -0.478 -6.473 8.984 1 97.62 192 VAL A O 1
ATOM 1472 N N . ARG A 1 193 ? -0.472 -8.266 7.672 1 95.81 193 ARG A N 1
ATOM 1473 C CA . ARG A 1 193 ? -0.584 -9.266 8.719 1 95.81 193 ARG A CA 1
ATOM 1474 C C . ARG A 1 193 ? 0.26 -10.5 8.398 1 95.81 193 ARG A C 1
ATOM 1476 O O . ARG A 1 193 ? 0.302 -10.938 7.246 1 95.81 193 ARG A O 1
ATOM 1483 N N . GLY A 1 194 ? 0.873 -11.016 9.453 1 95.75 194 GLY A N 1
ATOM 1484 C CA . GLY A 1 194 ? 1.685 -12.203 9.25 1 95.75 194 GLY A CA 1
ATOM 1485 C C . GLY A 1 194 ? 3.084 -11.898 8.758 1 95.75 194 GLY A C 1
ATOM 1486 O O . GLY A 1 194 ? 3.666 -10.875 9.125 1 95.75 194 GLY A O 1
ATOM 1487 N N . GLU A 1 195 ? 3.635 -12.945 8.133 1 97.75 195 GLU A N 1
ATOM 1488 C CA . GLU A 1 195 ? 4.969 -12.867 7.543 1 97.75 195 GLU A CA 1
ATOM 1489 C C . GLU A 1 195 ? 4.973 -13.414 6.117 1 97.75 195 GLU A C 1
ATOM 1491 O O . GLU A 1 195 ? 4.016 -14.062 5.691 1 97.75 195 GLU A O 1
ATOM 1496 N N . MET A 1 196 ? 6.047 -13.086 5.402 1 98.5 196 MET A N 1
ATOM 1497 C CA . MET A 1 196 ? 6.137 -13.492 4.004 1 98.5 196 MET A CA 1
ATOM 1498 C C . MET A 1 196 ? 7.586 -13.727 3.598 1 98.5 196 MET A C 1
ATOM 1500 O O . MET A 1 196 ? 8.5 -13.109 4.152 1 98.5 196 MET A O 1
ATOM 1504 N N . THR A 1 197 ? 7.773 -14.656 2.703 1 98.62 197 THR A N 1
ATOM 1505 C CA . THR A 1 197 ? 9.078 -14.836 2.084 1 98.62 197 THR A CA 1
ATOM 1506 C C . THR A 1 197 ? 9.039 -14.453 0.606 1 98.62 197 THR A C 1
ATOM 1508 O O . THR A 1 197 ? 8.156 -14.898 -0.129 1 98.62 197 THR A O 1
ATOM 1511 N N . LEU A 1 198 ? 9.953 -13.602 0.201 1 98.88 198 LEU A N 1
ATOM 1512 C CA . LEU A 1 198 ? 10.172 -13.266 -1.201 1 98.88 198 LEU A CA 1
ATOM 1513 C C . LEU A 1 198 ? 11.398 -13.992 -1.752 1 98.88 198 LEU A C 1
ATOM 1515 O O . LEU A 1 198 ? 12.477 -13.945 -1.153 1 98.88 198 LEU A O 1
ATOM 1519 N N . GLU A 1 199 ? 11.164 -14.664 -2.818 1 98.81 199 GLU A N 1
ATOM 1520 C CA . GLU A 1 199 ? 12.25 -15.391 -3.465 1 98.81 199 GLU A CA 1
ATOM 1521 C C . GLU A 1 199 ? 12.531 -14.844 -4.863 1 98.81 199 GLU A C 1
ATOM 1523 O O . GLU A 1 199 ? 11.602 -14.57 -5.621 1 98.81 199 GLU A O 1
ATOM 1528 N N . LEU A 1 200 ? 13.844 -14.664 -5.141 1 98.81 200 LEU A N 1
ATOM 1529 C CA . LEU A 1 200 ? 14.297 -14.234 -6.457 1 98.81 200 LEU A CA 1
ATOM 1530 C C . LEU A 1 200 ? 15.117 -15.328 -7.133 1 98.81 200 LEU A C 1
ATOM 1532 O O . LEU A 1 200 ? 15.008 -16.5 -6.773 1 98.81 200 LEU A O 1
ATOM 1536 N N . ASP A 1 201 ? 15.781 -14.992 -8.242 1 98.69 201 ASP A N 1
ATOM 1537 C CA . ASP A 1 201 ? 16.609 -15.969 -8.953 1 98.69 201 ASP A CA 1
ATOM 1538 C C . ASP A 1 201 ? 17.688 -16.547 -8.039 1 98.69 201 ASP A C 1
ATOM 1540 O O . ASP A 1 201 ? 18.062 -15.93 -7.039 1 98.69 201 ASP A O 1
ATOM 1544 N N . ASP A 1 202 ? 18.062 -17.781 -8.375 1 98 202 ASP A N 1
ATOM 1545 C CA . ASP A 1 202 ? 19.156 -18.516 -7.738 1 98 202 ASP A CA 1
ATOM 1546 C C . ASP A 1 202 ? 18.828 -18.812 -6.273 1 98 202 ASP A C 1
ATOM 1548 O O . ASP A 1 202 ? 19.734 -18.875 -5.438 1 98 202 ASP A O 1
ATOM 1552 N N . GLY A 1 203 ? 17.578 -18.734 -5.957 1 97.75 203 GLY A N 1
ATOM 1553 C CA . GLY A 1 203 ? 17.141 -19.156 -4.633 1 97.75 203 GLY A CA 1
ATOM 1554 C C . GLY A 1 203 ? 17.359 -18.094 -3.574 1 97.75 203 GLY A C 1
ATOM 1555 O O . GLY A 1 203 ? 17.234 -18.359 -2.377 1 97.75 203 GLY A O 1
ATOM 1556 N N . GLU A 1 204 ? 17.703 -16.875 -3.965 1 98.31 204 GLU A N 1
ATOM 1557 C CA . GLU A 1 204 ? 17.859 -15.789 -2.994 1 98.31 204 GLU A CA 1
ATOM 1558 C C . GLU A 1 204 ? 16.531 -15.438 -2.352 1 98.31 204 GLU A C 1
ATOM 1560 O O . GLU A 1 204 ? 15.523 -15.258 -3.047 1 98.31 204 GLU A O 1
ATOM 1565 N N . LYS A 1 205 ? 16.562 -15.336 -0.979 1 98.62 205 LYS A N 1
ATOM 1566 C CA . LYS A 1 205 ? 15.32 -15.094 -0.267 1 98.62 205 LYS A CA 1
ATOM 1567 C C . LYS A 1 205 ? 15.477 -13.984 0.768 1 98.62 205 LYS A C 1
ATOM 1569 O O . LYS A 1 205 ? 16.578 -13.766 1.285 1 98.62 205 LYS A O 1
ATOM 1574 N N . VAL A 1 206 ? 14.391 -13.305 1.026 1 98.56 206 VAL A N 1
ATOM 1575 C CA . VAL A 1 206 ? 14.281 -12.391 2.16 1 98.56 206 VAL A CA 1
ATOM 1576 C C . VAL A 1 206 ? 13 -12.695 2.939 1 98.56 206 VAL A C 1
ATOM 1578 O O . VAL A 1 206 ? 11.953 -12.961 2.346 1 98.56 206 VAL A O 1
ATOM 1581 N N . HIS A 1 207 ? 13.172 -12.742 4.25 1 98.06 207 HIS A N 1
ATOM 1582 C CA . HIS A 1 207 ? 12.031 -12.898 5.148 1 98.06 207 HIS A CA 1
ATOM 1583 C C . HIS A 1 207 ? 11.477 -11.539 5.562 1 98.06 207 HIS A C 1
ATOM 1585 O O . HIS A 1 207 ? 12.227 -10.656 5.988 1 98.06 207 HIS A O 1
ATOM 1591 N N . LEU A 1 208 ? 10.172 -11.422 5.461 1 98.06 208 LEU A N 1
ATOM 1592 C CA . LEU A 1 208 ? 9.5 -10.164 5.742 1 98.06 208 LEU A CA 1
ATOM 1593 C C . LEU A 1 208 ? 8.484 -10.328 6.875 1 98.06 208 LEU A C 1
ATOM 1595 O O . LEU A 1 208 ? 7.82 -11.359 6.973 1 98.06 208 LEU A O 1
ATOM 1599 N N . ARG A 1 209 ? 8.367 -9.305 7.648 1 96.5 209 ARG A N 1
ATOM 1600 C CA . ARG A 1 209 ? 7.418 -9.25 8.75 1 96.5 209 ARG A CA 1
ATOM 1601 C C . ARG A 1 209 ? 6.438 -8.094 8.57 1 96.5 209 ARG A C 1
ATOM 1603 O O . ARG A 1 209 ? 6.625 -7.242 7.695 1 96.5 209 ARG A O 1
ATOM 1610 N N . GLN A 1 210 ? 5.445 -8.094 9.453 1 95.94 210 GLN A N 1
ATOM 1611 C CA . GLN A 1 210 ? 4.457 -7.027 9.375 1 95.94 210 GLN A CA 1
ATOM 1612 C C . GLN A 1 210 ? 5.133 -5.656 9.328 1 95.94 210 GLN A C 1
ATOM 1614 O O . GLN A 1 210 ? 6.012 -5.367 10.141 1 95.94 210 GLN A O 1
ATOM 1619 N N . GLY A 1 211 ? 4.715 -4.879 8.359 1 96.44 211 GLY A N 1
ATOM 1620 C CA . GLY A 1 211 ? 5.25 -3.535 8.227 1 96.44 211 GLY A CA 1
ATOM 1621 C C . GLY A 1 211 ? 6.391 -3.445 7.227 1 96.44 211 GLY A C 1
ATOM 1622 O O . GLY A 1 211 ? 6.695 -2.363 6.723 1 96.44 211 GLY A O 1
ATOM 1623 N N . ASP A 1 212 ? 7.059 -4.574 6.93 1 97.88 212 ASP A N 1
ATOM 1624 C CA . ASP A 1 212 ? 8.109 -4.566 5.91 1 97.88 212 ASP A CA 1
ATOM 1625 C C . ASP A 1 212 ? 7.523 -4.305 4.523 1 97.88 212 ASP A C 1
ATOM 1627 O O . ASP A 1 212 ? 6.383 -4.676 4.242 1 97.88 212 ASP A O 1
ATOM 1631 N N . CYS A 1 213 ? 8.328 -3.6 3.686 1 98.69 213 CYS A N 1
ATOM 1632 C CA . CYS A 1 213 ? 7.879 -3.16 2.369 1 98.69 213 CYS A CA 1
ATOM 1633 C C . CYS A 1 213 ? 8.836 -3.633 1.28 1 98.69 213 CYS A C 1
ATOM 1635 O O . CYS A 1 213 ? 10.039 -3.717 1.504 1 98.69 213 CYS A O 1
ATOM 1637 N N . VAL A 1 214 ? 8.211 -3.885 0.149 1 98.75 214 VAL A N 1
ATOM 1638 C CA . VAL A 1 214 ? 8.977 -4.336 -1.007 1 98.75 214 VAL A CA 1
ATOM 1639 C C . VAL A 1 214 ? 8.695 -3.434 -2.203 1 98.75 214 VAL A C 1
ATOM 1641 O O . VAL A 1 214 ? 7.539 -3.068 -2.453 1 98.75 214 VAL A O 1
ATOM 1644 N N . VAL A 1 215 ? 9.688 -3.037 -2.842 1 98.62 215 VAL A N 1
ATOM 1645 C CA . VAL A 1 215 ? 9.609 -2.461 -4.18 1 98.62 215 VAL A CA 1
ATOM 1646 C C . VAL A 1 215 ? 10.062 -3.49 -5.211 1 98.62 215 VAL A C 1
ATOM 1648 O O . VAL A 1 215 ? 11.266 -3.715 -5.383 1 98.62 215 VAL A O 1
ATOM 1651 N N . GLN A 1 216 ? 9.078 -4.109 -5.859 1 98.44 216 GLN A N 1
ATOM 1652 C CA . GLN A 1 216 ? 9.328 -5.082 -6.914 1 98.44 216 GLN A CA 1
ATOM 1653 C C . GLN A 1 216 ? 9.469 -4.402 -8.273 1 98.44 216 GLN A C 1
ATOM 1655 O O . GLN A 1 216 ? 8.477 -4.004 -8.883 1 98.44 216 GLN A O 1
ATOM 1660 N N . ASN A 1 217 ? 10.672 -4.266 -8.828 1 97.56 217 ASN A N 1
ATOM 1661 C CA . ASN A 1 217 ? 10.961 -3.492 -10.031 1 97.56 217 ASN A CA 1
ATOM 1662 C C . ASN A 1 217 ? 10.906 -4.363 -11.281 1 97.56 217 ASN A C 1
ATOM 1664 O O . ASN A 1 217 ? 11.844 -4.379 -12.078 1 97.56 217 ASN A O 1
ATOM 1668 N N . GLY A 1 218 ? 9.766 -4.973 -11.438 1 97.44 218 GLY A N 1
ATOM 1669 C CA . GLY A 1 218 ? 9.555 -5.789 -12.625 1 97.44 218 GLY A CA 1
ATOM 1670 C C . GLY A 1 218 ? 10.406 -7.043 -12.648 1 97.44 218 GLY A C 1
ATOM 1671 O O . GLY A 1 218 ? 10.719 -7.57 -13.719 1 97.44 218 GLY A O 1
ATOM 1672 N N . THR A 1 219 ? 10.812 -7.5 -11.523 1 98.06 219 THR A N 1
ATOM 1673 C CA . THR A 1 219 ? 11.719 -8.633 -11.438 1 98.06 219 THR A CA 1
ATOM 1674 C C . THR A 1 219 ? 10.945 -9.945 -11.344 1 98.06 219 THR A C 1
ATOM 1676 O O . THR A 1 219 ? 9.812 -9.969 -10.867 1 98.06 219 THR A O 1
ATOM 1679 N N . ARG A 1 220 ? 11.586 -11.023 -11.852 1 98.56 220 ARG A N 1
ATOM 1680 C CA . ARG A 1 220 ? 11.109 -12.375 -11.602 1 98.56 220 ARG A CA 1
ATOM 1681 C C . ARG A 1 220 ? 11.117 -12.695 -10.109 1 98.56 220 ARG A C 1
ATOM 1683 O O . ARG A 1 220 ? 12.125 -12.469 -9.43 1 98.56 220 ARG A O 1
ATOM 1690 N N . HIS A 1 221 ? 10.016 -13.219 -9.602 1 98.81 221 HIS A N 1
ATOM 1691 C CA . HIS A 1 221 ? 9.945 -13.43 -8.164 1 98.81 221 HIS A CA 1
ATOM 1692 C C . HIS A 1 221 ? 8.844 -14.414 -7.805 1 98.81 221 HIS A C 1
ATOM 1694 O O . HIS A 1 221 ? 8.008 -14.758 -8.648 1 98.81 221 HIS A O 1
ATOM 1700 N N . ARG A 1 222 ? 8.867 -14.844 -6.578 1 98.31 222 ARG A N 1
ATOM 1701 C CA . ARG A 1 222 ? 7.816 -15.672 -5.996 1 98.31 222 ARG A CA 1
ATOM 1702 C C . ARG A 1 222 ? 7.617 -15.352 -4.52 1 98.31 222 ARG A C 1
ATOM 1704 O O . ARG A 1 222 ? 8.57 -15.016 -3.82 1 98.31 222 ARG A O 1
ATOM 1711 N N . TRP A 1 223 ? 6.359 -15.531 -4.082 1 98.38 223 TRP A N 1
ATOM 1712 C CA . TRP A 1 223 ? 5.965 -15.312 -2.695 1 98.38 223 TRP A CA 1
ATOM 1713 C C . TRP A 1 223 ? 5.586 -16.625 -2.023 1 98.38 223 TRP A C 1
ATOM 1715 O O . TRP A 1 223 ? 4.891 -17.453 -2.617 1 98.38 223 TRP A O 1
ATOM 1725 N N . ARG A 1 224 ? 6.031 -16.797 -0.76 1 96.44 224 ARG A N 1
ATOM 1726 C CA . ARG A 1 224 ? 5.641 -17.953 0.04 1 96.44 224 ARG A CA 1
ATOM 1727 C C . ARG A 1 224 ? 5.367 -17.547 1.485 1 96.44 224 ARG A C 1
ATOM 1729 O O . ARG A 1 224 ? 6.203 -16.906 2.125 1 96.44 224 ARG A O 1
ATOM 1736 N N . ASN A 1 225 ? 4.199 -17.922 1.944 1 97.44 225 ASN A N 1
ATOM 1737 C CA . ASN A 1 225 ? 3.91 -17.781 3.367 1 97.44 225 ASN A CA 1
ATOM 1738 C C . ASN A 1 225 ? 4.625 -18.859 4.188 1 97.44 225 ASN A C 1
ATOM 1740 O O . ASN A 1 225 ? 4.332 -20.047 4.059 1 97.44 225 ASN A O 1
ATOM 1744 N N . PRO A 1 226 ? 5.504 -18.438 5.074 1 96.56 226 PRO A N 1
ATOM 1745 C CA . PRO A 1 226 ? 6.281 -19.422 5.832 1 96.56 226 PRO A CA 1
ATOM 1746 C C . PRO A 1 226 ? 5.574 -19.891 7.105 1 96.56 226 PRO A C 1
ATOM 1748 O O . PRO A 1 226 ? 6.086 -20.734 7.828 1 96.56 226 PRO A O 1
ATOM 1751 N N . LEU A 1 227 ? 4.434 -19.344 7.402 1 96.06 227 LEU A N 1
ATOM 1752 C CA . LEU A 1 227 ? 3.814 -19.562 8.703 1 96.06 227 LEU A CA 1
ATOM 1753 C C . LEU A 1 227 ? 2.559 -20.422 8.578 1 96.06 227 LEU A C 1
ATOM 1755 O O . LEU A 1 227 ? 2.018 -20.562 7.484 1 96.06 227 LEU A O 1
ATOM 1759 N N . PRO A 1 228 ? 2.104 -21.031 9.695 1 94.06 228 PRO A N 1
ATOM 1760 C CA . PRO A 1 228 ? 0.851 -21.781 9.688 1 94.06 228 PRO A CA 1
ATOM 1761 C C . PRO A 1 228 ? -0.383 -20.891 9.773 1 94.06 228 PRO A C 1
ATOM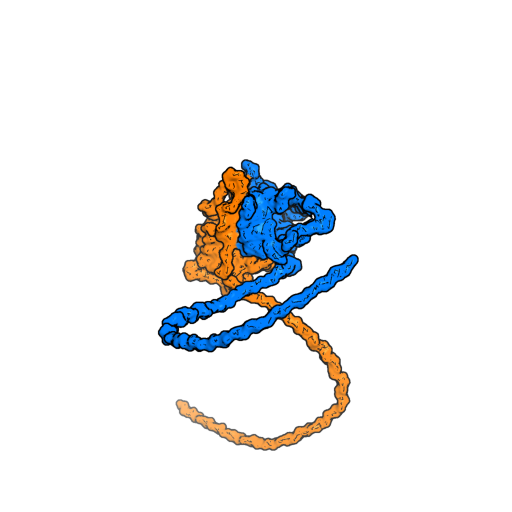 1763 O O . PRO A 1 228 ? -1.512 -21.391 9.789 1 94.06 228 PRO A O 1
ATOM 1766 N N . GLU A 1 229 ? -0.206 -19.562 9.898 1 93.69 229 GLU A N 1
ATOM 1767 C CA . GLU A 1 229 ? -1.286 -18.578 9.797 1 93.69 229 GLU A CA 1
ATOM 1768 C C . GLU A 1 229 ? -1.284 -17.891 8.438 1 93.69 229 GLU A C 1
ATOM 1770 O O . GLU A 1 229 ? -0.238 -17.781 7.797 1 93.69 229 GLU A O 1
ATOM 1775 N N . PRO A 1 230 ? -2.414 -17.453 8.047 1 95.25 230 PRO A N 1
ATOM 1776 C CA . PRO A 1 230 ? -2.445 -16.734 6.773 1 95.25 230 PRO A CA 1
ATOM 1777 C C . PRO A 1 230 ? -1.645 -15.43 6.82 1 95.25 230 PRO A C 1
ATOM 1779 O O . PRO A 1 230 ? -1.385 -14.898 7.906 1 95.25 230 PRO A O 1
ATOM 1782 N N . CYS A 1 231 ? -1.245 -15 5.688 1 96.94 231 CYS A N 1
ATOM 1783 C CA . CYS A 1 231 ? -0.576 -13.711 5.527 1 96.94 231 CYS A CA 1
ATOM 1784 C C . CYS A 1 231 ? -1.396 -12.773 4.645 1 96.94 231 CYS A C 1
ATOM 1786 O O . CYS A 1 231 ? -1.869 -13.18 3.582 1 96.94 231 CYS A O 1
ATOM 1788 N N . LEU A 1 232 ? -1.621 -11.547 5.117 1 97.44 232 LEU A N 1
ATOM 1789 C CA . LEU A 1 232 ? -2.287 -10.523 4.324 1 97.44 232 LEU A CA 1
ATOM 1790 C C . LEU A 1 232 ? -1.279 -9.508 3.787 1 97.44 232 LEU A C 1
ATOM 1792 O O . LEU A 1 232 ? -0.584 -8.844 4.562 1 97.44 232 LEU A O 1
ATOM 1796 N N . MET A 1 233 ? -1.235 -9.445 2.434 1 98.56 233 MET A N 1
ATOM 1797 C CA . MET A 1 233 ? -0.375 -8.477 1.762 1 98.56 233 MET A CA 1
ATOM 1798 C C . MET A 1 233 ? -1.206 -7.406 1.06 1 98.56 233 MET A C 1
ATOM 1800 O O . MET A 1 233 ? -2.289 -7.695 0.545 1 98.56 233 MET A O 1
ATOM 1804 N N . ALA A 1 234 ? -0.68 -6.23 1.067 1 98.88 234 ALA A N 1
ATOM 1805 C CA . ALA A 1 234 ? -1.159 -5.211 0.138 1 98.88 234 ALA A CA 1
ATOM 1806 C C . ALA A 1 234 ? -0.198 -5.043 -1.036 1 98.88 234 ALA A C 1
ATOM 1808 O O . ALA A 1 234 ? 1.021 -5.047 -0.853 1 98.88 234 ALA A O 1
ATOM 1809 N N . PHE A 1 235 ? -0.78 -4.887 -2.23 1 98.88 235 PHE A N 1
ATOM 1810 C CA . PHE A 1 235 ? 0.016 -4.609 -3.42 1 98.88 235 PHE A CA 1
ATOM 1811 C C . PHE A 1 235 ? -0.576 -3.449 -4.211 1 98.88 235 PHE A C 1
ATOM 1813 O O . PHE A 1 235 ? -1.783 -3.41 -4.457 1 98.88 235 PHE A O 1
ATOM 1820 N N . ILE A 1 236 ? 0.242 -2.531 -4.562 1 98.94 236 ILE A N 1
ATOM 1821 C CA . ILE A 1 236 ? -0.057 -1.523 -5.574 1 98.94 236 ILE A CA 1
ATOM 1822 C C . ILE A 1 236 ? 0.886 -1.691 -6.766 1 98.94 236 ILE A C 1
ATOM 1824 O O . ILE A 1 236 ? 2.102 -1.534 -6.629 1 98.94 236 ILE A O 1
ATOM 1828 N N . SER A 1 237 ? 0.3 -2.014 -7.895 1 98.75 237 SER A N 1
ATOM 1829 C CA . SER A 1 237 ? 1.071 -2.182 -9.125 1 98.75 237 SER A CA 1
ATOM 1830 C C . SER A 1 237 ? 0.982 -0.941 -10.008 1 98.75 237 SER A C 1
ATOM 1832 O O . SER A 1 237 ? -0.11 -0.431 -10.266 1 98.75 237 SER A O 1
ATOM 1834 N N . LEU A 1 238 ? 2.111 -0.445 -10.375 1 98.5 238 LEU A N 1
ATOM 1835 C CA . LEU A 1 238 ? 2.24 0.639 -11.344 1 98.5 238 LEU A CA 1
ATOM 1836 C C . LEU A 1 238 ? 2.732 0.112 -12.688 1 98.5 238 LEU A C 1
ATOM 1838 O O . LEU A 1 238 ? 3.838 -0.427 -12.781 1 98.5 238 LEU A O 1
ATOM 1842 N N . GLY A 1 239 ? 1.889 0.312 -13.727 1 98.12 239 GLY A N 1
ATOM 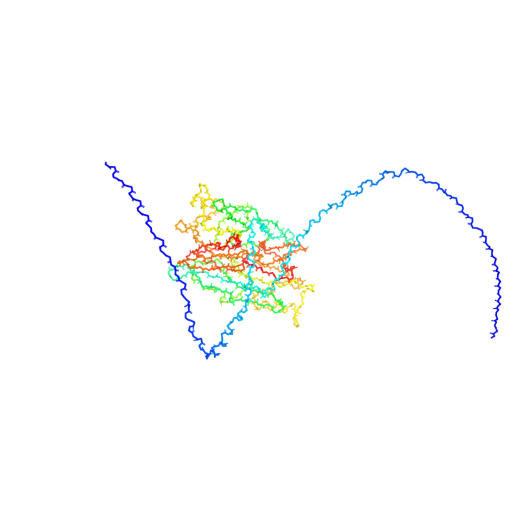1843 C CA . GLY A 1 239 ? 2.295 -0.141 -15.047 1 98.12 239 GLY A CA 1
ATOM 1844 C C . GLY A 1 239 ? 3.482 0.624 -15.602 1 98.12 239 GLY A C 1
ATOM 1845 O O . GLY A 1 239 ? 3.516 1.854 -15.547 1 98.12 239 GLY A O 1
ATOM 1846 N N . GLY A 1 240 ? 4.457 -0.137 -16.062 1 97.06 240 GLY A N 1
ATOM 1847 C CA . GLY A 1 240 ? 5.633 0.435 -16.703 1 97.06 240 GLY A CA 1
ATOM 1848 C C . GLY A 1 240 ? 5.836 -0.054 -18.125 1 97.06 240 GLY A C 1
ATOM 1849 O O . GLY A 1 240 ? 4.906 -0.583 -18.75 1 97.06 240 GLY A O 1
ATOM 1850 N N . SER A 1 241 ? 7.008 0.404 -18.688 1 94.31 241 SER A N 1
ATOM 1851 C CA . SER A 1 241 ? 7.398 -0.035 -20.031 1 94.31 241 SER A CA 1
ATOM 1852 C C . SER A 1 241 ? 8.703 -0.825 -19.984 1 94.31 241 SER A C 1
ATOM 1854 O O . SER A 1 241 ? 9.688 -0.375 -19.406 1 94.31 241 SER A O 1
ATOM 1856 N N . ARG A 1 242 ? 8.562 -2.039 -20.531 1 90.62 242 ARG A N 1
ATOM 1857 C CA . ARG A 1 242 ? 9.766 -2.863 -20.609 1 90.62 242 ARG A CA 1
ATOM 1858 C C . ARG A 1 242 ? 10.523 -2.613 -21.906 1 90.62 242 ARG A C 1
ATOM 1860 O O . ARG A 1 242 ? 9.922 -2.588 -22.984 1 90.62 242 ARG A O 1
ATOM 1867 N N . GLY A 1 243 ? 11.875 -2.232 -21.969 1 75.44 243 GLY A N 1
ATOM 1868 C CA . GLY A 1 243 ? 12.719 -2.016 -23.125 1 75.44 243 GLY A CA 1
ATOM 1869 C C . GLY A 1 243 ? 13.203 -0.582 -23.25 1 75.44 243 GLY A C 1
ATOM 1870 O O . GLY A 1 243 ? 12.664 0.319 -22.609 1 75.44 243 GLY A O 1
ATOM 1871 N N . MET B 1 1 ? -19.156 50.625 74.125 1 20.78 1 MET B N 1
ATOM 1872 C CA . MET B 1 1 ? -20 50.094 75.188 1 20.78 1 MET B CA 1
ATOM 1873 C C . MET B 1 1 ? -20.062 48.562 75.125 1 20.78 1 MET B C 1
ATOM 1875 O O . MET B 1 1 ? -20.109 48 74 1 20.78 1 MET B O 1
ATOM 1879 N N . SER B 1 2 ? -20.047 47.875 76.25 1 20.64 2 SER B N 1
ATOM 1880 C CA . SER B 1 2 ? -19.5 46.656 76.875 1 20.64 2 SER B CA 1
ATOM 1881 C C . SER B 1 2 ? -20.469 45.5 76.688 1 20.64 2 SER B C 1
ATOM 1883 O O . SER B 1 2 ? -20.234 44.406 77.25 1 20.64 2 SER B O 1
ATOM 1885 N N . ARG B 1 3 ? -21.672 45.812 76.125 1 19.62 3 ARG B N 1
ATOM 1886 C CA . ARG B 1 3 ? -22.688 44.969 76.812 1 19.62 3 ARG B CA 1
ATOM 1887 C C . ARG B 1 3 ? -22.391 43.469 76.562 1 19.62 3 ARG B C 1
ATOM 1889 O O . ARG B 1 3 ? -21.938 43.094 75.438 1 19.62 3 ARG B O 1
ATOM 1896 N N . LEU B 1 4 ? -22.828 42.688 77.5 1 18.94 4 LEU B N 1
ATOM 1897 C CA . LEU B 1 4 ? -22.594 41.5 78.25 1 18.94 4 LEU B CA 1
ATOM 1898 C C . LEU B 1 4 ? -23.156 40.25 77.562 1 18.94 4 LEU B C 1
ATOM 1900 O O . LEU B 1 4 ? -24.078 40.375 76.75 1 18.94 4 LEU B O 1
ATOM 1904 N N . ALA B 1 5 ? -23.016 38.969 78.125 1 18.72 5 ALA B N 1
ATOM 1905 C CA . ALA B 1 5 ? -22.453 37.594 78.062 1 18.72 5 ALA B CA 1
ATOM 1906 C C . ALA B 1 5 ? -23.562 36.562 78 1 18.72 5 ALA B C 1
ATOM 1908 O O . ALA B 1 5 ? -23.312 35.406 77.625 1 18.72 5 ALA B O 1
ATOM 1909 N N . TRP B 1 6 ? -24.922 36.938 78.312 1 18.88 6 TRP B N 1
ATOM 1910 C CA . TRP B 1 6 ? -25.484 35.969 79.25 1 18.88 6 TRP B CA 1
ATOM 1911 C C . TRP B 1 6 ? -25.797 34.656 78.625 1 18.88 6 TRP B C 1
ATOM 1913 O O . TRP B 1 6 ? -26.188 34.625 77.438 1 18.88 6 TRP B O 1
ATOM 1923 N N . ARG B 1 7 ? -25.734 33.406 79.312 1 18.06 7 ARG B N 1
ATOM 1924 C CA . ARG B 1 7 ? -25.281 32.031 79.438 1 18.06 7 ARG B CA 1
ATOM 1925 C C . ARG B 1 7 ? -26.453 31.047 79.312 1 18.06 7 ARG B C 1
ATOM 1927 O O . ARG B 1 7 ? -26.25 29.828 79.312 1 18.06 7 ARG B O 1
ATOM 1934 N N . TRP B 1 8 ? -27.797 31.469 79.125 1 18.94 8 TRP B N 1
ATOM 1935 C CA . TRP B 1 8 ? -28.688 30.672 80 1 18.94 8 TRP B CA 1
ATOM 1936 C C . TRP B 1 8 ? -28.766 29.234 79.438 1 18.94 8 TRP B C 1
ATOM 1938 O O . TRP B 1 8 ? -28.781 29 78.25 1 18.94 8 TRP B O 1
ATOM 1948 N N . TRP B 1 9 ? -28.828 28.141 80.375 1 17.7 9 TRP B N 1
ATOM 1949 C CA . TRP B 1 9 ? -28.438 26.766 80.688 1 17.7 9 TRP B CA 1
ATOM 1950 C C . TRP B 1 9 ? -29.516 25.781 80.25 1 17.7 9 TRP B C 1
ATOM 1952 O O . TRP B 1 9 ? -29.203 24.75 79.688 1 17.7 9 TRP B O 1
ATOM 1962 N N . PRO B 1 10 ? -30.922 25.891 80.562 1 17.19 10 PRO B N 1
ATOM 1963 C CA . PRO B 1 10 ? -31.266 24.781 81.438 1 17.19 10 PRO B CA 1
ATOM 1964 C C . PRO B 1 10 ? -31.438 23.453 80.688 1 17.19 10 PRO B C 1
ATOM 1966 O O . PRO B 1 10 ? -31.484 23.438 79.5 1 17.19 10 PRO B O 1
ATOM 1969 N N . ARG B 1 11 ? -32.594 22.656 81.188 1 17.83 11 ARG B N 1
ATOM 1970 C CA . ARG B 1 11 ? -32.906 21.422 81.875 1 17.83 11 ARG B CA 1
ATOM 1971 C C . ARG B 1 11 ? -33.312 20.312 80.938 1 17.83 11 ARG B C 1
ATOM 1973 O O . ARG B 1 11 ? -33.844 20.578 79.812 1 17.83 11 ARG B O 1
ATOM 1980 N N . ARG B 1 12 ? -33.156 18.938 81.375 1 18.33 12 ARG B N 1
ATOM 1981 C CA . ARG B 1 12 ? -32.812 17.578 81 1 18.33 12 ARG B CA 1
ATOM 1982 C C . ARG B 1 12 ? -34.062 16.75 80.688 1 18.33 12 ARG B C 1
ATOM 1984 O O . ARG B 1 12 ? -33.969 15.555 80.438 1 18.33 12 ARG B O 1
ATOM 1991 N N . ARG B 1 13 ? -35.219 17.312 80.5 1 18.2 13 ARG B N 1
ATOM 1992 C CA . ARG B 1 13 ? -36.219 16.375 81 1 18.2 13 ARG B CA 1
ATOM 1993 C C . ARG B 1 13 ? -36.188 15.047 80.25 1 18.2 13 ARG B C 1
ATOM 1995 O O . ARG B 1 13 ? -35.875 15 79.062 1 18.2 13 ARG B O 1
ATOM 2002 N N . THR B 1 14 ? -36.594 13.914 81 1 17.59 14 THR B N 1
ATOM 2003 C CA . THR B 1 14 ? -36.406 12.484 81.25 1 17.59 14 THR B CA 1
ATOM 2004 C C . THR B 1 14 ? -37.156 11.672 80.188 1 17.59 14 THR B C 1
ATOM 2006 O O . THR B 1 14 ? -37.875 12.242 79.375 1 17.59 14 THR B O 1
ATOM 2009 N N . HIS B 1 15 ? -38.219 10.75 80.562 1 17.78 15 HIS B N 1
ATOM 2010 C CA . HIS B 1 15 ? -38.094 9.305 80.688 1 17.78 15 HIS B CA 1
ATOM 2011 C C . HIS B 1 15 ? -38.688 8.609 79.438 1 17.78 15 HIS B C 1
ATOM 2013 O O . HIS B 1 15 ? -38 7.832 78.812 1 17.78 15 HIS B O 1
ATOM 2019 N N . SER B 1 16 ? -39.906 7.84 79.625 1 19.23 16 SER B N 1
ATOM 2020 C CA . SER B 1 16 ? -40.094 6.395 79.75 1 19.23 16 SER B CA 1
ATOM 2021 C C . SER B 1 16 ? -40.594 5.82 78.438 1 19.23 16 SER B C 1
ATOM 2023 O O . SER B 1 16 ? -41.219 6.523 77.625 1 19.23 16 SER B O 1
ATOM 2025 N N . PRO B 1 17 ? -40.5 4.336 78.25 1 19.73 17 PRO B N 1
ATOM 2026 C CA . PRO B 1 17 ? -40.219 3.383 77.188 1 19.73 17 PRO B CA 1
ATOM 2027 C C . PRO B 1 17 ? -41.469 2.916 76.438 1 19.73 17 PRO B C 1
ATOM 2029 O O . PRO B 1 17 ? -41.406 2.18 75.5 1 19.73 17 PRO B O 1
ATOM 2032 N N . GLU B 1 18 ? -42.562 3.584 76.562 1 19.53 18 GLU B N 1
ATOM 2033 C CA . GLU B 1 18 ? -43.656 2.643 76.562 1 19.53 18 GLU B CA 1
ATOM 2034 C C . GLU B 1 18 ? -43.688 1.834 75.25 1 19.53 18 GLU B C 1
ATOM 2036 O O . GLU B 1 18 ? -43.312 2.332 74.188 1 19.53 18 GLU B O 1
ATOM 2041 N N . ALA B 1 19 ? -44.156 0.47 75.5 1 21.98 19 ALA B N 1
ATOM 2042 C CA . ALA B 1 19 ? -44.156 -0.844 74.875 1 21.98 19 ALA B CA 1
ATOM 2043 C C . ALA B 1 19 ? -45 -0.842 73.562 1 21.98 19 ALA B C 1
ATOM 2045 O O . ALA B 1 19 ? -46.094 -0.278 73.562 1 21.98 19 ALA B O 1
ATOM 2046 N N . PRO B 1 20 ? -44.406 -1.253 72.438 1 20.42 20 PRO B N 1
ATOM 2047 C CA . PRO B 1 20 ? -44.812 -1.192 71 1 20.42 20 PRO B CA 1
ATOM 2048 C C . PRO B 1 20 ? -45.969 -2.125 70.688 1 20.42 20 PRO B C 1
ATOM 2050 O O . PRO B 1 20 ? -46 -3.283 71.125 1 20.42 20 PRO B O 1
ATOM 2053 N N . ALA B 1 21 ? -47.188 -1.578 70.938 1 20.94 21 ALA B N 1
ATOM 2054 C CA . ALA B 1 21 ? -48.406 -2.357 70.688 1 20.94 21 ALA B CA 1
ATOM 2055 C C . ALA B 1 21 ? -48.312 -3.162 69.438 1 20.94 21 ALA B C 1
ATOM 2057 O O . ALA B 1 21 ? -48.094 -2.6 68.312 1 20.94 21 ALA B O 1
ATOM 2058 N N . SER B 1 22 ? -47.969 -4.512 69.5 1 20.34 22 SER B N 1
ATOM 2059 C CA . SER B 1 22 ? -47.625 -5.578 68.562 1 20.34 22 SER B CA 1
ATOM 2060 C C . SER B 1 22 ? -48.812 -5.926 67.688 1 20.34 22 SER B C 1
ATOM 2062 O O . SER B 1 22 ? -49.781 -6.555 68.125 1 20.34 22 SER B O 1
ATOM 2064 N N . ARG B 1 23 ? -49.438 -4.98 67.062 1 23.83 23 ARG B N 1
ATOM 2065 C CA . ARG B 1 23 ? -50.656 -5.414 66.375 1 23.83 23 ARG B CA 1
ATOM 2066 C C . ARG B 1 23 ? -50.406 -6.629 65.5 1 23.83 23 ARG B C 1
ATOM 2068 O O . ARG B 1 23 ? -49.344 -6.719 64.875 1 23.83 23 ARG B O 1
ATOM 2075 N N . PRO B 1 24 ? -51.281 -7.738 65.562 1 22.23 24 PRO B N 1
ATOM 2076 C CA . PRO B 1 24 ? -51.156 -9.125 65.062 1 22.23 24 PRO B CA 1
ATOM 2077 C C . PRO B 1 24 ? -51.156 -9.234 63.531 1 22.23 24 PRO B C 1
ATOM 2079 O O . PRO B 1 24 ? -51.812 -8.438 62.875 1 22.23 24 PRO B O 1
ATOM 2082 N N . ILE B 1 25 ? -50.156 -9.852 62.844 1 25.11 25 ILE B N 1
ATOM 2083 C CA . ILE B 1 25 ? -49.625 -10.078 61.5 1 25.11 25 ILE B CA 1
ATOM 2084 C C . ILE B 1 25 ? -50.531 -11.031 60.719 1 25.11 25 ILE B C 1
ATOM 2086 O O . ILE B 1 25 ? -50.562 -12.234 61 1 25.11 25 ILE B O 1
ATOM 2090 N N . HIS B 1 26 ? -51.906 -10.828 60.688 1 23.17 26 HIS B N 1
ATOM 2091 C CA . HIS B 1 26 ? -52.594 -12.016 60.188 1 23.17 26 HIS B CA 1
ATOM 2092 C C . HIS B 1 26 ? -51.938 -12.523 58.906 1 23.17 26 HIS B C 1
ATOM 2094 O O . HIS B 1 26 ? -51.25 -11.766 58.219 1 23.17 26 HIS B O 1
ATOM 2100 N N . GLY B 1 27 ? -52.375 -13.859 58.312 1 21 27 GLY B N 1
ATOM 2101 C CA . GLY B 1 27 ? -51.812 -15.078 57.75 1 21 27 GLY B CA 1
ATOM 2102 C C . GLY B 1 27 ? -51.562 -14.977 56.281 1 21 27 GLY B C 1
ATOM 2103 O O . GLY B 1 27 ? -50.719 -15.703 55.719 1 21 27 GLY B O 1
ATOM 2104 N N . ASP B 1 28 ? -52.469 -14.383 55.469 1 25.22 28 ASP B N 1
ATOM 2105 C CA . ASP B 1 28 ? -52.906 -15.008 54.219 1 25.22 28 ASP B CA 1
ATOM 2106 C C . ASP B 1 28 ? -51.844 -14.82 53.125 1 25.22 28 ASP B C 1
ATOM 2108 O O . ASP B 1 28 ? -51.969 -13.945 52.281 1 25.22 28 ASP B O 1
ATOM 2112 N N . ASP B 1 29 ? -50.562 -14.969 53.375 1 23.11 29 ASP B N 1
ATOM 2113 C CA . ASP B 1 29 ? -49.375 -14.422 52.719 1 23.11 29 ASP B CA 1
ATOM 2114 C C . ASP B 1 29 ? -49.062 -15.18 51.406 1 23.11 29 ASP B C 1
ATOM 2116 O O . ASP B 1 29 ? -48 -15 50.844 1 23.11 29 ASP B O 1
ATOM 2120 N N . ARG B 1 30 ? -49.625 -16.453 51.188 1 24.5 30 ARG B N 1
ATOM 2121 C CA . ARG B 1 30 ? -48.688 -17.344 50.5 1 24.5 30 ARG B CA 1
ATOM 2122 C C . ARG B 1 30 ? -48.344 -16.844 49.094 1 24.5 30 ARG B C 1
ATOM 2124 O O . ARG B 1 30 ? -47.531 -17.438 48.375 1 24.5 30 ARG B O 1
ATOM 2131 N N . ARG B 1 31 ? -49.281 -16.297 48.469 1 24.08 31 ARG B N 1
ATOM 2132 C CA . ARG B 1 31 ? -49.406 -16.5 47.031 1 24.08 31 ARG B CA 1
ATOM 2133 C C . ARG B 1 31 ? -48.281 -15.773 46.281 1 24.08 31 ARG B C 1
ATOM 2135 O O . ARG B 1 31 ? -48.219 -15.805 45.031 1 24.08 31 ARG B O 1
ATOM 2142 N N . HIS B 1 32 ? -47.688 -14.711 46.875 1 21.42 32 HIS B N 1
ATOM 2143 C CA . HIS B 1 32 ? -47.062 -13.734 46 1 21.42 32 HIS B CA 1
ATOM 2144 C C . HIS B 1 32 ? -45.844 -14.32 45.312 1 21.42 32 HIS B C 1
ATOM 2146 O O . HIS B 1 32 ? -45.312 -13.711 44.375 1 21.42 32 HIS B O 1
ATOM 2152 N N . LEU B 1 33 ? -45.094 -15.273 46 1 22.31 33 LEU B N 1
ATOM 2153 C CA . LEU B 1 33 ? -43.656 -15.086 45.875 1 22.31 33 LEU B CA 1
ATOM 2154 C C . LEU B 1 33 ? -43.156 -15.516 44.5 1 22.31 33 LEU B C 1
ATOM 2156 O O . LEU B 1 33 ? -42.125 -15.047 44.062 1 22.31 33 LEU B O 1
ATOM 2160 N N . LEU B 1 34 ? -43.875 -16.391 43.906 1 23.39 34 LEU B N 1
ATOM 2161 C CA . LEU B 1 34 ? -43.031 -17.297 43.156 1 23.39 34 LEU B CA 1
ATOM 2162 C C . LEU B 1 34 ? -42.375 -16.578 41.969 1 23.39 34 LEU B C 1
ATOM 2164 O O . LEU B 1 34 ? -41.5 -17.125 41.312 1 23.39 34 LEU B O 1
ATOM 2168 N N . GLN B 1 35 ? -43.125 -15.609 41.5 1 22.92 35 GLN B N 1
ATOM 2169 C CA . GLN B 1 35 ? -42.812 -15.336 40.094 1 22.92 35 GLN B CA 1
ATOM 2170 C C . GLN B 1 35 ? -41.375 -14.859 39.938 1 22.92 35 GLN B C 1
ATOM 2172 O O . GLN B 1 35 ? -40.875 -14.672 38.812 1 22.92 35 GLN B O 1
ATOM 2177 N N . ALA B 1 36 ? -40.812 -14.32 41.031 1 24.22 36 ALA B N 1
ATOM 2178 C CA . ALA B 1 36 ? -39.719 -13.414 40.719 1 24.22 36 ALA B CA 1
ATOM 2179 C C . ALA B 1 36 ? -38.5 -14.18 40.188 1 24.22 36 ALA B C 1
ATOM 2181 O O . ALA B 1 36 ? -37.5 -13.578 39.812 1 24.22 36 ALA B O 1
ATOM 2182 N N . LEU B 1 37 ? -38.5 -15.484 40.406 1 25.31 37 LEU B N 1
ATOM 2183 C CA . LEU B 1 37 ? -37.125 -15.969 40.406 1 25.31 37 LEU B CA 1
ATOM 2184 C C . LEU B 1 37 ? -36.5 -15.836 39.031 1 25.31 37 LEU B C 1
ATOM 2186 O O . LEU B 1 37 ? -35.312 -16.094 38.844 1 25.31 37 LEU B O 1
ATOM 2190 N N . SER B 1 38 ? -37.375 -15.844 38.062 1 24.61 38 SER B N 1
ATOM 2191 C CA . SER B 1 38 ? -36.719 -16.344 36.844 1 24.61 38 SER B CA 1
ATOM 2192 C C . SER B 1 38 ? -35.625 -15.398 36.344 1 24.61 38 SER B C 1
ATOM 2194 O O . SER B 1 38 ? -35.031 -15.609 35.312 1 24.61 38 SER B O 1
ATOM 2196 N N . ALA B 1 39 ? -35.688 -14.18 36.781 1 26.06 39 ALA B N 1
ATOM 2197 C CA . ALA B 1 39 ? -34.969 -13.195 35.969 1 26.06 39 ALA B CA 1
ATOM 2198 C C . ALA B 1 39 ? -33.469 -13.477 35.969 1 26.06 39 ALA B C 1
ATOM 2200 O O . ALA B 1 39 ? -32.75 -13.016 35.094 1 26.06 39 ALA B O 1
ATOM 2201 N N . LEU B 1 40 ? -32.969 -13.961 37.094 1 25.36 40 LEU B N 1
ATOM 2202 C CA . LEU B 1 40 ? -31.594 -13.539 37.281 1 25.36 40 LEU B CA 1
ATOM 2203 C C . LEU B 1 40 ? -30.641 -14.344 36.375 1 25.36 40 LEU B C 1
ATOM 2205 O O . LEU B 1 40 ? -29.422 -14.18 36.469 1 25.36 40 LEU B O 1
ATOM 2209 N N . ALA B 1 41 ? -30.984 -15.492 35.938 1 28.42 41 ALA B N 1
ATOM 2210 C CA . ALA B 1 41 ? -29.812 -16.266 35.531 1 28.42 41 ALA B CA 1
ATOM 2211 C C . ALA B 1 41 ? -29.047 -15.531 34.438 1 28.42 41 ALA B C 1
ATOM 2213 O O . ALA B 1 41 ? -29.344 -15.703 33.25 1 28.42 41 ALA B O 1
ATOM 2214 N N . GLY B 1 42 ? -29.109 -14.25 34.344 1 27.06 42 GLY B N 1
ATOM 2215 C CA . GLY B 1 42 ? -28.406 -13.578 33.281 1 27.06 42 GLY B CA 1
ATOM 2216 C C . GLY B 1 42 ? -26.953 -13.992 33.156 1 27.06 42 GLY B C 1
ATOM 2217 O O . GLY B 1 42 ? -26.203 -13.938 34.156 1 27.06 42 GLY B O 1
ATOM 2218 N N . GLY B 1 43 ? -26.641 -15.109 32.438 1 27.2 43 GLY B N 1
ATOM 2219 C CA . GLY B 1 43 ? -25.281 -15.562 32.125 1 27.2 43 GLY B CA 1
ATOM 2220 C C . GLY B 1 43 ? -24.312 -14.422 31.906 1 27.2 43 GLY B C 1
ATOM 2221 O O . GLY B 1 43 ? -24.609 -13.484 31.156 1 27.2 43 GLY B O 1
ATOM 2222 N N . GLY B 1 44 ? -23.625 -13.992 32.906 1 25.44 44 GLY B N 1
ATOM 2223 C CA . GLY B 1 44 ? -22.469 -13.117 32.812 1 25.44 44 GLY B CA 1
ATOM 2224 C C . GLY B 1 44 ? -21.5 -13.516 31.703 1 25.44 44 GLY B C 1
ATOM 2225 O O . GLY B 1 44 ? -20.781 -14.508 31.844 1 25.44 44 GLY B O 1
ATOM 2226 N N . ALA B 1 45 ? -22.016 -13.641 30.5 1 27.5 45 ALA B N 1
ATOM 2227 C CA . ALA B 1 45 ? -20.969 -13.68 29.484 1 27.5 45 ALA B CA 1
ATOM 2228 C C . ALA B 1 45 ? -19.828 -12.719 29.844 1 27.5 45 ALA B C 1
ATOM 2230 O O . ALA B 1 45 ? -20.047 -11.516 29.969 1 27.5 45 ALA B O 1
ATOM 2231 N N . LEU B 1 46 ? -18.922 -13.195 30.672 1 27.27 46 LEU B N 1
ATOM 2232 C CA . LEU B 1 46 ? -17.641 -12.523 30.812 1 27.27 46 LEU B CA 1
ATOM 2233 C C . LEU B 1 46 ? -17.25 -11.82 29.516 1 27.27 46 LEU B C 1
ATOM 2235 O O . LEU B 1 46 ? -17.109 -12.469 28.469 1 27.27 46 LEU B O 1
ATOM 2239 N N . ALA B 1 47 ? -17.625 -10.586 29.344 1 26.58 47 ALA B N 1
ATOM 2240 C CA . ALA B 1 47 ? -16.953 -9.742 28.359 1 26.58 47 ALA B CA 1
ATOM 2241 C C . ALA B 1 47 ? -15.477 -10.117 28.219 1 26.58 47 ALA B C 1
ATOM 2243 O O . ALA B 1 47 ? -14.719 -10.031 29.188 1 26.58 47 ALA B O 1
ATOM 2244 N N . ALA B 1 48 ? -15.164 -11.156 27.5 1 28.12 48 ALA B N 1
ATOM 2245 C CA . ALA B 1 48 ? -13.773 -11.211 27.062 1 28.12 48 ALA B CA 1
ATOM 2246 C C . ALA B 1 48 ? -13.203 -9.805 26.875 1 28.12 48 ALA B C 1
ATOM 2248 O O . ALA B 1 48 ? -13.625 -9.07 25.969 1 28.12 48 ALA B O 1
ATOM 2249 N N . ILE B 1 49 ? -12.969 -9.07 27.922 1 26.22 49 ILE B N 1
ATOM 2250 C CA . ILE B 1 49 ? -12.125 -7.887 27.812 1 26.22 49 ILE B CA 1
ATOM 2251 C C . ILE B 1 49 ? -11.039 -8.125 26.766 1 26.22 49 ILE B C 1
ATOM 2253 O O . ILE B 1 49 ? -10.234 -9.055 26.891 1 26.22 49 ILE B O 1
ATOM 2257 N N . SER B 1 50 ? -11.336 -7.871 25.578 1 30.38 50 SER B N 1
ATOM 2258 C CA . SER B 1 50 ? -10.25 -7.723 24.609 1 30.38 50 SER B CA 1
ATOM 2259 C C . SER B 1 50 ? -9 -7.141 25.266 1 30.38 50 SER B C 1
ATOM 2261 O O . SER B 1 50 ? -9.062 -6.082 25.891 1 30.38 50 SER B O 1
ATOM 2263 N N . ARG B 1 51 ? -8.242 -7.996 25.906 1 28.48 51 ARG B N 1
ATOM 2264 C CA . ARG B 1 51 ? -6.941 -7.492 26.328 1 28.48 51 ARG B CA 1
ATOM 2265 C C . ARG B 1 51 ? -6.445 -6.391 25.406 1 28.48 51 ARG B C 1
ATOM 2267 O O . ARG B 1 51 ? -6.203 -6.633 24.219 1 28.48 51 ARG B O 1
ATOM 2274 N N . ALA B 1 52 ? -6.852 -5.152 25.656 1 28.38 52 ALA B N 1
ATOM 2275 C CA . ALA B 1 52 ? -6.113 -4.027 25.094 1 28.38 52 ALA B CA 1
ATOM 2276 C C . ALA B 1 52 ? -4.609 -4.289 25.125 1 28.38 52 ALA B C 1
ATOM 2278 O O . ALA B 1 52 ? -4.008 -4.383 26.188 1 28.38 52 ALA B O 1
ATOM 2279 N N . THR B 1 53 ? -4.098 -5.145 24.312 1 29.69 53 THR B N 1
ATOM 2280 C CA . THR B 1 53 ? -2.645 -5.18 24.219 1 29.69 53 THR B CA 1
ATOM 2281 C C . THR B 1 53 ? -2.057 -3.781 24.391 1 29.69 53 THR B C 1
ATOM 2283 O O . THR B 1 53 ? -2.5 -2.828 23.75 1 29.69 53 THR B O 1
ATOM 2286 N N . GLU B 1 54 ? -1.608 -3.375 25.453 1 29.78 54 GLU B N 1
ATOM 2287 C CA . GLU B 1 54 ? -0.793 -2.174 25.625 1 29.78 54 GLU B CA 1
ATOM 2288 C C . GLU B 1 54 ? -0.053 -1.823 24.344 1 29.78 54 GLU B C 1
ATOM 2290 O O . GLU B 1 54 ? 0.624 -2.672 23.766 1 29.78 54 GLU B O 1
ATOM 2295 N N . ALA B 1 55 ? -0.582 -0.77 23.703 1 32.56 55 ALA B N 1
ATOM 2296 C CA . ALA B 1 55 ? 0.12 -0.234 22.547 1 32.56 55 ALA B CA 1
ATOM 2297 C C . ALA B 1 55 ? 1.623 -0.161 22.797 1 32.56 55 ALA B C 1
ATOM 2299 O O . ALA B 1 55 ? 2.076 0.562 23.688 1 32.56 55 ALA B O 1
ATOM 2300 N N . LYS B 1 56 ? 2.316 -1.219 22.531 1 38.88 56 LYS B N 1
ATOM 2301 C CA . LYS B 1 56 ? 3.768 -1.075 22.609 1 38.88 56 LYS B CA 1
ATOM 2302 C C . LYS B 1 56 ? 4.234 0.204 21.922 1 38.88 56 LYS B C 1
ATOM 2304 O O . LYS B 1 56 ? 3.719 0.568 20.859 1 38.88 56 LYS B O 1
ATOM 2309 N N . ASP B 1 57 ? 4.812 1.215 22.531 1 35.38 57 ASP B N 1
ATOM 2310 C CA . ASP B 1 57 ? 5.426 2.441 22.031 1 35.38 57 ASP B CA 1
ATOM 2311 C C . ASP B 1 57 ? 6.035 2.225 20.641 1 35.38 57 ASP B C 1
ATOM 2313 O O . ASP B 1 57 ? 6.703 1.217 20.406 1 35.38 57 ASP B O 1
ATOM 2317 N N . ALA B 1 58 ? 5.426 2.951 19.547 1 44.56 58 ALA B N 1
ATOM 2318 C CA . ALA B 1 58 ? 6.043 2.926 18.219 1 44.56 58 ALA B CA 1
ATOM 2319 C C . ALA B 1 58 ? 7.547 2.678 18.312 1 44.56 58 ALA B C 1
ATOM 2321 O O . ALA B 1 58 ? 8.141 2.082 17.422 1 44.56 58 ALA B O 1
ATOM 2322 N N . SER B 1 59 ? 8.008 3.111 19.516 1 46.84 59 SER B N 1
ATOM 2323 C CA . SER B 1 59 ? 9.438 2.977 19.797 1 46.84 59 SER B CA 1
ATOM 2324 C C . SER B 1 59 ? 9.828 1.514 19.984 1 46.84 59 SER B C 1
ATOM 2326 O O . SER B 1 59 ? 11 1.157 19.844 1 46.84 59 SER B O 1
ATOM 2328 N N . GLU B 1 60 ? 8.727 0.729 20.141 1 56.59 60 GLU B N 1
ATOM 2329 C CA . GLU B 1 60 ? 9.07 -0.66 20.438 1 56.59 60 GLU B CA 1
ATOM 2330 C C . GLU B 1 60 ? 8.93 -1.534 19.188 1 56.59 60 GLU B C 1
ATOM 2332 O O . GLU B 1 60 ? 9.398 -2.674 19.172 1 56.59 60 GLU B O 1
ATOM 2337 N N . LEU B 1 61 ? 8.336 -0.779 18.188 1 63.72 61 LEU B N 1
ATOM 2338 C CA . LEU B 1 61 ? 8.234 -1.649 17.031 1 63.72 61 LEU B CA 1
ATOM 2339 C C . LEU B 1 61 ? 9.461 -1.499 16.125 1 63.72 61 LEU B C 1
ATOM 2341 O O . LEU B 1 61 ? 10.023 -0.406 16.016 1 63.72 61 LEU B O 1
ATOM 2345 N N . PRO B 1 62 ? 9.984 -2.596 15.828 1 74.62 62 PRO B N 1
ATOM 2346 C CA . PRO B 1 62 ? 11.133 -2.48 14.93 1 74.62 62 PRO B CA 1
ATOM 2347 C C . PRO B 1 62 ? 10.836 -1.642 13.688 1 74.62 62 PRO B C 1
ATOM 2349 O O . PRO B 1 62 ? 9.688 -1.6 13.227 1 74.62 62 PRO B O 1
ATOM 2352 N N . ALA B 1 63 ? 11.844 -0.883 13.344 1 86.31 63 ALA B N 1
ATOM 2353 C CA . ALA B 1 63 ? 11.703 -0.127 12.102 1 86.31 63 ALA B CA 1
ATOM 2354 C C . ALA B 1 63 ? 11.398 -1.052 10.93 1 86.31 63 ALA B C 1
ATOM 2356 O O . ALA B 1 63 ? 11.969 -2.141 10.82 1 86.31 63 ALA B O 1
ATOM 2357 N N . PRO B 1 64 ? 10.461 -0.676 10.125 1 92.94 64 PRO B N 1
ATOM 2358 C CA . PRO B 1 64 ? 10.133 -1.509 8.961 1 92.94 64 PRO B CA 1
ATOM 2359 C C . PRO B 1 64 ? 11.305 -1.656 7.996 1 92.94 64 PRO B C 1
ATOM 2361 O O . PRO B 1 64 ? 12.078 -0.711 7.805 1 92.94 64 PRO B O 1
ATOM 2364 N N . LYS B 1 65 ? 11.359 -2.801 7.43 1 95.88 65 LYS B N 1
ATOM 2365 C CA . LYS B 1 65 ? 12.359 -3.076 6.398 1 95.88 65 LYS B CA 1
ATOM 2366 C C . LYS B 1 65 ? 11.844 -2.672 5.02 1 95.88 65 LYS B C 1
ATOM 2368 O O . LYS B 1 65 ? 10.672 -2.883 4.699 1 95.88 65 LYS B O 1
ATOM 2373 N N . ARG B 1 66 ? 12.766 -2.084 4.227 1 98.19 66 ARG B N 1
ATOM 2374 C CA . ARG B 1 66 ? 12.547 -1.833 2.807 1 98.19 66 ARG B CA 1
ATOM 2375 C C . ARG B 1 66 ? 13.398 -2.768 1.949 1 98.19 66 ARG B C 1
ATOM 2377 O O . ARG B 1 66 ? 14.617 -2.84 2.119 1 98.19 66 ARG B O 1
ATOM 2384 N N . VAL B 1 67 ? 12.781 -3.463 1.079 1 98.56 67 VAL B N 1
ATOM 2385 C CA . VAL B 1 67 ? 13.461 -4.324 0.119 1 98.56 67 VAL B CA 1
ATOM 2386 C C . VAL B 1 67 ? 13.266 -3.781 -1.295 1 98.56 67 VAL B C 1
ATOM 2388 O O . VAL B 1 67 ? 12.133 -3.559 -1.728 1 98.56 67 VAL B O 1
ATOM 2391 N N . VAL B 1 68 ? 14.336 -3.545 -1.988 1 98.44 68 VAL B N 1
ATOM 2392 C CA . VAL B 1 68 ? 14.289 -3.104 -3.379 1 98.44 68 VAL B CA 1
ATOM 2393 C C . VAL B 1 68 ? 14.898 -4.172 -4.281 1 98.44 68 VAL B C 1
ATOM 2395 O O . VAL B 1 68 ? 16.031 -4.609 -4.059 1 98.44 68 VAL B O 1
ATOM 2398 N N . THR B 1 69 ? 14.133 -4.621 -5.266 1 98.62 69 THR B N 1
ATOM 2399 C CA . THR B 1 69 ? 14.648 -5.602 -6.211 1 98.62 69 THR B CA 1
ATOM 2400 C C . THR B 1 69 ? 15.109 -4.922 -7.5 1 98.62 69 THR B C 1
ATOM 2402 O O . THR B 1 69 ? 14.75 -3.775 -7.766 1 98.62 69 THR B O 1
ATOM 2405 N N . GLY B 1 70 ? 15.891 -5.531 -8.172 1 98.25 70 GLY B N 1
ATOM 2406 C CA . GLY B 1 70 ? 16.375 -5.164 -9.492 1 98.25 70 GLY B CA 1
ATOM 2407 C C . GLY B 1 70 ? 17.047 -6.312 -10.219 1 98.25 70 GLY B C 1
ATOM 2408 O O . GLY B 1 70 ? 16.766 -7.48 -9.945 1 98.25 70 GLY B O 1
ATOM 2409 N N . ARG B 1 71 ? 17.766 -5.957 -11.234 1 97.81 71 ARG B N 1
ATOM 2410 C CA . ARG B 1 71 ? 18.484 -6.957 -12.016 1 97.81 71 ARG B CA 1
ATOM 2411 C C . ARG B 1 71 ? 19.984 -6.699 -11.992 1 97.81 71 ARG B C 1
ATOM 2413 O O . ARG B 1 71 ? 20.422 -5.551 -11.898 1 97.81 71 ARG B O 1
ATOM 2420 N N . ASN B 1 72 ? 20.703 -7.789 -12.078 1 97.12 72 ASN B N 1
ATOM 2421 C CA . ASN B 1 72 ? 22.141 -7.629 -12.234 1 97.12 72 ASN B CA 1
ATOM 2422 C C . ASN B 1 72 ? 22.562 -7.66 -13.711 1 97.12 72 ASN B C 1
ATOM 2424 O O . ASN B 1 72 ? 21.703 -7.715 -14.594 1 97.12 72 ASN B O 1
ATOM 2428 N N . GLU B 1 73 ? 23.859 -7.613 -13.93 1 95.19 73 GLU B N 1
ATOM 2429 C CA . GLU B 1 73 ? 24.359 -7.508 -15.297 1 95.19 73 GLU B CA 1
ATOM 2430 C C . GLU B 1 73 ? 24.016 -8.758 -16.109 1 95.19 73 GLU B C 1
ATOM 2432 O O . GLU B 1 73 ? 23.906 -8.695 -17.328 1 95.19 73 GLU B O 1
ATOM 2437 N N . ALA B 1 74 ? 23.812 -9.852 -15.453 1 96.94 74 ALA B N 1
ATOM 2438 C CA . ALA B 1 74 ? 23.5 -11.109 -16.125 1 96.94 74 ALA B CA 1
ATOM 2439 C C . ALA B 1 74 ? 22 -11.234 -16.375 1 96.94 74 ALA B C 1
ATOM 2441 O O . ALA B 1 74 ? 21.531 -12.234 -16.922 1 96.94 74 ALA B O 1
ATOM 2442 N N . GLY B 1 75 ? 21.172 -10.258 -15.922 1 96.12 75 GLY B N 1
ATOM 2443 C CA . GLY B 1 75 ? 19.75 -10.25 -16.156 1 96.12 75 GLY B CA 1
ATOM 2444 C C . GLY B 1 75 ? 18.953 -10.961 -15.078 1 96.12 75 GLY B C 1
ATOM 2445 O O . GLY B 1 75 ? 17.734 -11.102 -15.188 1 96.12 75 GLY B O 1
ATOM 2446 N N . LYS B 1 76 ? 19.625 -11.359 -14.055 1 98.19 76 LYS B N 1
ATOM 2447 C CA . LYS B 1 76 ? 18.984 -12.07 -12.961 1 98.19 76 LYS B CA 1
ATOM 2448 C C . LYS B 1 76 ? 18.359 -11.094 -11.969 1 98.19 76 LYS B C 1
ATOM 2450 O O . LYS B 1 76 ? 18.922 -10.039 -11.68 1 98.19 76 LYS B O 1
ATOM 2455 N N . SER B 1 77 ? 17.203 -11.562 -11.445 1 98.75 77 SER B N 1
ATOM 2456 C CA . SER B 1 77 ? 16.594 -10.781 -10.375 1 98.75 77 SER B CA 1
ATOM 2457 C C . SER B 1 77 ? 17.422 -10.852 -9.094 1 98.75 77 SER B C 1
ATOM 2459 O O . SER B 1 77 ? 17.75 -11.945 -8.633 1 98.75 77 SER B O 1
ATOM 2461 N N . VAL B 1 78 ? 17.672 -9.664 -8.5 1 98.69 78 VAL B N 1
ATOM 2462 C CA . VAL B 1 78 ? 18.5 -9.594 -7.293 1 98.69 78 VAL B CA 1
ATOM 2463 C C . VAL B 1 78 ? 17.906 -8.57 -6.328 1 98.69 78 VAL B C 1
ATOM 2465 O O . VAL B 1 78 ? 17.078 -7.738 -6.719 1 98.69 78 VAL B O 1
ATOM 2468 N N . PHE B 1 79 ? 18.281 -8.75 -5.035 1 98.5 79 PHE B N 1
ATOM 2469 C CA . PHE B 1 79 ? 18 -7.711 -4.051 1 98.5 79 PHE B CA 1
ATOM 2470 C C . PHE B 1 79 ? 19.016 -6.586 -4.145 1 98.5 79 PHE B C 1
ATOM 2472 O O . PHE B 1 79 ? 20.203 -6.785 -3.834 1 98.5 79 PHE B O 1
ATOM 2479 N N . LYS B 1 80 ? 18.594 -5.402 -4.551 1 97.44 80 LYS B N 1
ATOM 2480 C CA . LYS B 1 80 ? 19.484 -4.25 -4.652 1 97.44 80 LYS B CA 1
ATOM 2481 C C . LYS B 1 80 ? 19.688 -3.598 -3.289 1 97.44 80 LYS B C 1
ATOM 2483 O O . LYS B 1 80 ? 20.75 -3.037 -3.023 1 97.44 80 LYS B O 1
ATOM 2488 N N . SER B 1 81 ? 18.688 -3.623 -2.48 1 95.88 81 SER B N 1
ATOM 2489 C CA . SER B 1 81 ? 18.766 -3.076 -1.128 1 95.88 81 SER B CA 1
ATOM 2490 C C . SER B 1 81 ? 17.844 -3.832 -0.18 1 95.88 81 SER B C 1
ATOM 2492 O O . SER B 1 81 ? 16.734 -4.227 -0.563 1 95.88 81 SER B O 1
ATOM 2494 N N . VAL B 1 82 ? 18.234 -4.148 0.975 1 95.88 82 VAL B N 1
ATOM 2495 C CA . VAL B 1 82 ? 17.469 -4.609 2.131 1 95.88 82 VAL B CA 1
ATOM 2496 C C . VAL B 1 82 ? 17.844 -3.775 3.355 1 95.88 82 VAL B C 1
ATOM 2498 O O . VAL B 1 82 ? 18.875 -3.998 3.98 1 95.88 82 VAL B O 1
ATOM 2501 N N . ASP B 1 83 ? 16.953 -2.84 3.668 1 92.56 83 ASP B N 1
ATOM 2502 C CA . ASP B 1 83 ? 17.297 -1.821 4.656 1 92.56 83 ASP B CA 1
ATOM 2503 C C . ASP B 1 83 ? 16.031 -1.208 5.266 1 92.56 83 ASP B C 1
ATOM 2505 O O . ASP B 1 83 ? 14.938 -1.727 5.078 1 92.56 83 ASP B O 1
ATOM 2509 N N . VAL B 1 84 ? 16.047 -0.248 6.281 1 82.31 84 VAL B N 1
ATOM 2510 C CA . VAL B 1 84 ? 14.922 0.531 6.781 1 82.31 84 VAL B CA 1
ATOM 2511 C C . VAL B 1 84 ? 14.578 1.641 5.789 1 82.31 84 VAL B C 1
ATOM 2513 O O . VAL B 1 84 ? 13.422 2.045 5.676 1 82.31 84 VAL B O 1
ATOM 2516 N N . THR B 1 85 ? 15.25 2.193 4.973 1 83 85 THR B N 1
ATOM 2517 C CA . THR B 1 85 ? 15.344 3.291 4.016 1 83 85 THR B CA 1
ATOM 2518 C C . THR B 1 85 ? 16.359 4.336 4.488 1 83 85 THR B C 1
ATOM 2520 O O . THR B 1 85 ? 16.578 4.496 5.691 1 83 85 THR B O 1
ATOM 2523 N N . SER B 1 86 ? 16.922 4.98 3.518 1 79.88 86 SER B N 1
ATOM 2524 C CA . SER B 1 86 ? 17.906 6.016 3.816 1 79.88 86 SER B CA 1
ATOM 2525 C C . SER B 1 86 ? 17.219 7.332 4.176 1 79.88 86 SER B C 1
ATOM 2527 O O . SER B 1 86 ? 17.891 8.273 4.629 1 79.88 86 SER B O 1
ATOM 2529 N 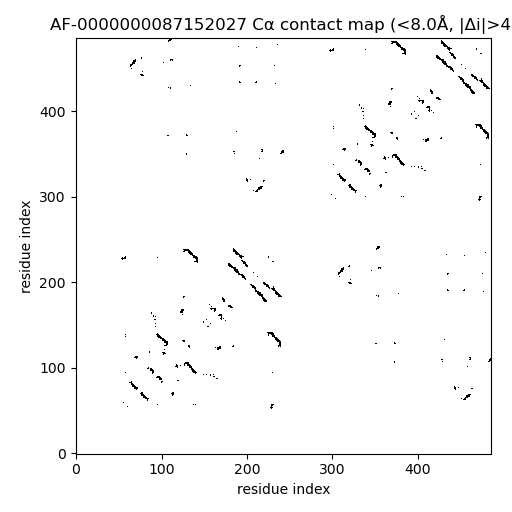N . LYS B 1 87 ? 15.969 7.348 4.074 1 90.94 87 LYS B N 1
ATOM 2530 C CA . LYS B 1 87 ? 15.242 8.602 4.277 1 90.94 87 LYS B CA 1
ATOM 2531 C C . LYS B 1 87 ? 14.172 8.453 5.344 1 90.94 87 LYS B C 1
ATOM 2533 O O . LYS B 1 87 ? 12.977 8.484 5.043 1 90.94 87 LYS B O 1
ATOM 2538 N N . VAL B 1 88 ? 14.609 8.352 6.562 1 93.75 88 VAL B N 1
ATOM 2539 C CA . VAL B 1 88 ? 13.719 8.43 7.719 1 93.75 88 VAL B CA 1
ATOM 2540 C C . VAL B 1 88 ? 13.625 9.875 8.211 1 93.75 88 VAL B C 1
ATOM 2542 O O . VAL B 1 88 ? 14.641 10.492 8.523 1 93.75 88 VAL B O 1
ATOM 2545 N N . VAL B 1 89 ? 12.438 10.367 8.258 1 95.5 89 VAL B N 1
ATOM 2546 C CA . VAL B 1 89 ? 12.227 11.766 8.617 1 95.5 89 VAL B CA 1
ATOM 2547 C C . VAL B 1 89 ? 11.367 11.859 9.867 1 95.5 89 VAL B C 1
ATOM 2549 O O . VAL B 1 89 ? 10.188 11.5 9.844 1 95.5 89 VAL B O 1
ATOM 2552 N N . GLU B 1 90 ? 11.938 12.352 10.906 1 95.06 90 GLU B N 1
ATOM 2553 C CA . GLU B 1 90 ? 11.203 12.648 12.133 1 95.06 90 GLU B CA 1
ATOM 2554 C C . GLU B 1 90 ? 10.836 14.125 12.211 1 95.06 90 GLU B C 1
ATOM 2556 O O . GLU B 1 90 ? 11.664 14.992 11.93 1 95.06 90 GLU B O 1
ATOM 2561 N N . ILE B 1 91 ? 9.617 14.383 12.602 1 95.5 91 ILE B N 1
ATOM 2562 C CA . ILE B 1 91 ? 9.148 15.766 12.711 1 95.5 91 ILE B CA 1
ATOM 2563 C C . ILE B 1 91 ? 9.258 16.234 14.164 1 95.5 91 ILE B C 1
ATOM 2565 O O . ILE B 1 91 ? 8.484 15.805 15.016 1 95.5 91 ILE B O 1
ATOM 2569 N N . ASP B 1 92 ? 10.133 17.188 14.438 1 94.38 92 ASP B N 1
ATOM 2570 C CA . ASP B 1 92 ? 10.383 17.672 15.797 1 94.38 92 ASP B CA 1
ATOM 2571 C C . ASP B 1 92 ? 9.156 18.391 16.359 1 94.38 92 ASP B C 1
ATOM 2573 O O . ASP B 1 92 ? 8.875 18.281 17.547 1 94.38 92 ASP B O 1
ATOM 2577 N N . ALA B 1 93 ? 8.523 19.047 15.539 1 93.75 93 ALA B N 1
ATOM 2578 C CA . ALA B 1 93 ? 7.367 19.828 15.953 1 93.75 93 ALA B CA 1
ATOM 2579 C C . ALA B 1 93 ? 6.207 18.938 16.375 1 93.75 93 ALA B C 1
ATOM 2581 O O . ALA B 1 93 ? 5.262 19.391 17.016 1 93.75 93 ALA B O 1
ATOM 2582 N N . ASN B 1 94 ? 6.191 17.734 15.977 1 93.56 94 ASN B N 1
ATOM 2583 C CA . ASN B 1 94 ? 5.184 16.734 16.312 1 93.56 94 ASN B CA 1
ATOM 2584 C C . ASN B 1 94 ? 5.816 15.391 16.672 1 93.56 94 ASN B C 1
ATOM 2586 O O . ASN B 1 94 ? 5.754 14.445 15.883 1 93.56 94 ASN B O 1
ATOM 2590 N N . PRO B 1 95 ? 6.316 15.336 17.875 1 92 95 PRO B N 1
ATOM 2591 C CA . PRO B 1 95 ? 7.066 14.133 18.25 1 92 95 PRO B CA 1
ATOM 2592 C C . PRO B 1 95 ? 6.266 12.844 18.031 1 92 95 PRO B C 1
ATOM 2594 O O . PRO B 1 95 ? 5.113 12.75 18.469 1 92 95 PRO B O 1
ATOM 2597 N N . GLY B 1 96 ? 6.914 11.883 17.344 1 92 96 GLY B N 1
ATOM 2598 C CA . GLY B 1 96 ? 6.273 10.625 17.031 1 92 96 GLY B CA 1
ATOM 2599 C C . GLY B 1 96 ? 5.828 10.531 15.578 1 92 96 GLY B C 1
ATOM 2600 O O . GLY B 1 96 ? 5.574 9.445 15.062 1 92 96 GLY B O 1
ATOM 2601 N N . LEU B 1 97 ? 5.633 11.695 14.984 1 95.56 97 LEU B N 1
ATOM 2602 C CA . LEU B 1 97 ? 5.348 11.688 13.555 1 95.56 97 LEU B CA 1
ATOM 2603 C C . LEU B 1 97 ? 6.605 11.391 12.75 1 95.56 97 LEU B C 1
ATOM 2605 O O . LEU B 1 97 ? 7.555 12.18 12.758 1 95.56 97 LEU B O 1
ATOM 2609 N N . THR B 1 98 ? 6.656 10.25 12.109 1 95.94 98 THR B N 1
ATOM 2610 C CA . THR B 1 98 ? 7.836 9.805 11.391 1 95.94 98 THR B CA 1
ATOM 2611 C C . THR B 1 98 ? 7.461 9.328 9.984 1 95.94 98 THR B C 1
ATOM 2613 O O . THR B 1 98 ? 6.512 8.555 9.82 1 95.94 98 THR B O 1
ATOM 2616 N N . PHE B 1 99 ? 8.188 9.828 9.008 1 97.06 99 PHE B N 1
ATOM 2617 C CA . PHE B 1 99 ? 8.055 9.383 7.625 1 97.06 99 PHE B CA 1
ATOM 2618 C C . PHE B 1 99 ? 9.18 8.422 7.254 1 97.06 99 PHE B C 1
ATOM 2620 O O . PHE B 1 99 ? 10.359 8.711 7.492 1 97.06 99 PHE B O 1
ATOM 2627 N N . TYR B 1 100 ? 8.836 7.277 6.812 1 96.69 100 TYR B N 1
ATOM 2628 C CA . TYR B 1 100 ? 9.766 6.402 6.109 1 96.69 100 TYR B CA 1
ATOM 2629 C C . TYR B 1 100 ? 9.586 6.508 4.602 1 96.69 100 TYR B C 1
ATOM 2631 O O . TYR B 1 100 ? 8.648 5.93 4.039 1 96.69 100 TYR B O 1
ATOM 2639 N N . GLU B 1 101 ? 10.438 7.285 3.953 1 97.31 101 GLU B N 1
ATOM 2640 C CA . GLU B 1 101 ? 10.352 7.496 2.512 1 97.31 101 GLU B CA 1
ATOM 2641 C C . GLU B 1 101 ? 10.969 6.328 1.748 1 97.31 101 GLU B C 1
ATOM 2643 O O . GLU B 1 101 ? 12.188 6.133 1.775 1 97.31 101 GLU B O 1
ATOM 2648 N N . LEU B 1 102 ? 10.211 5.625 0.968 1 97.94 102 LEU B N 1
ATOM 2649 C CA . LEU B 1 102 ? 10.656 4.289 0.571 1 97.94 102 LEU B CA 1
ATOM 2650 C C . LEU B 1 102 ? 11.047 4.266 -0.902 1 97.94 102 LEU B C 1
ATOM 2652 O O . LEU B 1 102 ? 11.984 3.561 -1.287 1 97.94 102 LEU B O 1
ATOM 2656 N N . TYR B 1 103 ? 10.258 4.902 -1.767 1 98.19 103 TYR B N 1
ATOM 2657 C CA . TYR B 1 103 ? 10.523 4.836 -3.199 1 98.19 103 TYR B CA 1
ATOM 2658 C C . TYR B 1 103 ? 9.695 5.863 -3.957 1 98.19 103 TYR B C 1
ATOM 2660 O O . TYR B 1 103 ? 8.648 6.297 -3.479 1 98.19 103 TYR B O 1
ATOM 2668 N N . MET B 1 104 ? 10.125 6.289 -5.102 1 97.62 104 MET B N 1
ATOM 2669 C CA . MET B 1 104 ? 9.367 7.223 -5.934 1 97.62 104 MET B CA 1
ATOM 2670 C C . MET B 1 104 ? 9.648 6.98 -7.41 1 97.62 104 MET B C 1
ATOM 2672 O O . MET B 1 104 ? 10.703 6.457 -7.773 1 97.62 104 MET B O 1
ATOM 2676 N N . THR B 1 105 ? 8.68 7.254 -8.211 1 97.25 105 THR B N 1
ATOM 2677 C CA . THR B 1 105 ? 8.836 7.293 -9.664 1 97.25 105 THR B CA 1
ATOM 2678 C C . THR B 1 105 ? 8.406 8.648 -10.219 1 97.25 105 THR B C 1
ATOM 2680 O O . THR B 1 105 ? 7.605 9.352 -9.602 1 97.25 105 THR B O 1
ATOM 2683 N N . GLU B 1 106 ? 9.062 8.953 -11.383 1 94 106 GLU B N 1
ATOM 2684 C CA . GLU B 1 106 ? 8.641 10.133 -12.141 1 94 106 GLU B CA 1
ATOM 2685 C C . GLU B 1 106 ? 8 9.734 -13.461 1 94 106 GLU B C 1
ATOM 2687 O O . GLU B 1 106 ? 8.672 9.203 -14.352 1 94 106 GLU B O 1
ATOM 2692 N N . GLY B 1 107 ? 6.758 9.836 -13.57 1 92.81 107 GLY B N 1
ATOM 2693 C CA . GLY B 1 107 ? 6.074 9.414 -14.781 1 92.81 107 GLY B CA 1
ATOM 2694 C C . GLY B 1 107 ? 5.973 7.91 -14.922 1 92.81 107 GLY B C 1
ATOM 2695 O O . GLY B 1 107 ? 5.895 7.195 -13.922 1 92.81 107 GLY B O 1
ATOM 2696 N N . VAL B 1 108 ? 5.879 7.445 -16.156 1 93.19 108 VAL B N 1
ATOM 2697 C CA . VAL B 1 108 ? 5.805 6.012 -16.422 1 93.19 108 VAL B CA 1
ATOM 2698 C C . VAL B 1 108 ? 7.191 5.391 -16.312 1 93.19 108 VAL B C 1
ATOM 2700 O O . VAL B 1 108 ? 8.109 5.762 -17.031 1 93.19 108 VAL B O 1
ATOM 2703 N N . PRO B 1 109 ? 7.363 4.449 -15.445 1 95.56 109 PRO B N 1
ATOM 2704 C CA . PRO B 1 109 ? 8.719 3.928 -15.242 1 95.56 109 PRO B CA 1
ATOM 2705 C C . PRO B 1 109 ? 9.164 2.99 -16.359 1 95.56 109 PRO B C 1
ATOM 2707 O O . PRO B 1 109 ? 8.344 2.25 -16.922 1 95.56 109 PRO B O 1
ATOM 2710 N N . ARG B 1 110 ? 10.461 3.086 -16.594 1 94.19 110 ARG B N 1
ATOM 2711 C CA . ARG B 1 110 ? 11.109 2.037 -17.375 1 94.19 110 ARG B CA 1
ATOM 2712 C C . ARG B 1 110 ? 11.508 0.864 -16.484 1 94.19 110 ARG B C 1
ATOM 2714 O O . ARG B 1 110 ? 11.961 1.06 -15.359 1 94.19 110 ARG B O 1
ATOM 2721 N N . LEU B 1 111 ? 11.391 -0.335 -17.031 1 95.44 111 LEU B N 1
ATOM 2722 C CA . LEU B 1 111 ? 11.617 -1.528 -16.219 1 95.44 111 LEU B CA 1
ATOM 2723 C C . LEU B 1 111 ? 12.844 -2.287 -16.703 1 95.44 111 LEU B C 1
ATOM 2725 O O . LEU B 1 111 ? 12.75 -3.457 -17.078 1 95.44 111 LEU B O 1
ATOM 2729 N N . THR B 1 112 ? 13.977 -1.676 -16.641 1 93.12 112 THR B N 1
ATOM 2730 C CA . THR B 1 112 ? 15.211 -2.369 -17 1 93.12 112 THR B CA 1
ATOM 2731 C C . THR B 1 112 ? 15.766 -3.146 -15.812 1 93.12 112 THR B C 1
ATOM 2733 O O . THR B 1 112 ? 16.5 -4.117 -15.992 1 93.12 112 THR B O 1
ATOM 2736 N N . GLY B 1 113 ? 15.359 -2.705 -14.68 1 92 113 GLY B N 1
ATOM 2737 C CA . GLY B 1 113 ? 15.867 -3.297 -13.453 1 92 113 GLY B CA 1
ATOM 2738 C C . GLY B 1 113 ? 17.25 -2.789 -13.078 1 92 113 GLY B C 1
ATOM 2739 O O . GLY B 1 113 ? 17.812 -3.211 -12.07 1 92 113 GLY B O 1
ATOM 2740 N N . LEU B 1 114 ? 17.766 -1.895 -13.859 1 94.31 114 LEU B N 1
ATOM 2741 C CA . LEU B 1 114 ? 19.109 -1.39 -13.625 1 94.31 114 LEU B CA 1
ATOM 2742 C C . LEU B 1 114 ? 19.078 0.048 -13.117 1 94.31 114 LEU B C 1
ATOM 2744 O O . LEU B 1 114 ? 20.125 0.661 -12.906 1 94.31 114 LEU B O 1
ATOM 2748 N N . GLU B 1 115 ? 17.875 0.54 -12.922 1 91.88 115 GLU B N 1
ATOM 2749 C CA . GLU B 1 115 ? 17.734 1.926 -12.484 1 91.88 115 GLU B CA 1
ATOM 2750 C C . GLU B 1 115 ? 18.328 2.133 -11.094 1 91.88 115 GLU B C 1
ATOM 2752 O O . GLU B 1 115 ? 18.188 1.273 -10.227 1 91.88 115 GLU B O 1
ATOM 2757 N N . PRO B 1 116 ? 18.953 3.234 -10.914 1 92.88 116 PRO B N 1
ATOM 2758 C CA . PRO B 1 116 ? 19.391 3.541 -9.555 1 92.88 116 PRO B CA 1
ATOM 2759 C C . PRO B 1 116 ? 18.234 3.785 -8.602 1 92.88 116 PRO B C 1
ATOM 2761 O O . PRO B 1 116 ? 17.109 4.07 -9.047 1 92.88 116 PRO B O 1
ATOM 2764 N N . ASP B 1 117 ? 18.5 3.639 -7.297 1 94.81 117 ASP B N 1
ATOM 2765 C CA . ASP B 1 117 ? 17.516 3.998 -6.285 1 94.81 117 ASP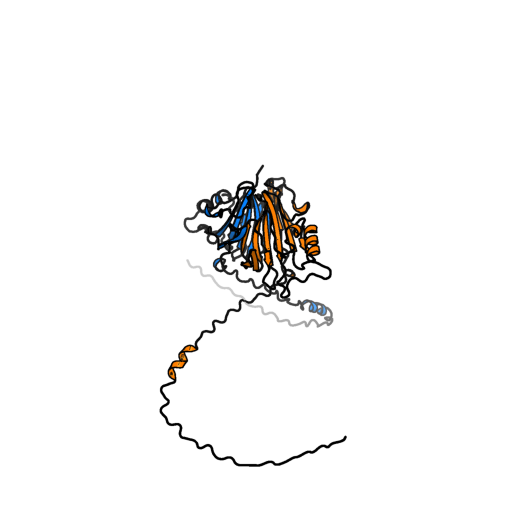 B CA 1
ATOM 2766 C C . ASP B 1 117 ? 17.156 5.48 -6.371 1 94.81 117 ASP B C 1
ATOM 2768 O O . ASP B 1 117 ? 18.016 6.344 -6.16 1 94.81 117 ASP B O 1
ATOM 2772 N N . PRO B 1 118 ? 15.922 5.766 -6.684 1 94.75 118 PRO B N 1
ATOM 2773 C CA . PRO B 1 118 ? 15.555 7.172 -6.859 1 94.75 118 PRO B CA 1
ATOM 2774 C C . PRO B 1 118 ? 15.648 7.973 -5.559 1 94.75 118 PRO B C 1
ATOM 2776 O O . PRO B 1 118 ? 15.703 9.203 -5.59 1 94.75 118 PRO B O 1
ATOM 2779 N N . MET B 1 119 ? 15.695 7.312 -4.449 1 94.44 119 MET B N 1
ATOM 2780 C CA . MET B 1 119 ? 15.672 8 -3.164 1 94.44 119 MET B CA 1
ATOM 2781 C C . MET B 1 119 ? 17.047 8.586 -2.838 1 94.44 119 MET B C 1
ATOM 2783 O O . MET B 1 119 ? 17.172 9.414 -1.936 1 94.44 119 MET B O 1
ATOM 2787 N N . LEU B 1 120 ? 18.031 8.164 -3.518 1 91.75 120 LEU B N 1
ATOM 2788 C CA . LEU B 1 120 ? 19.375 8.688 -3.293 1 91.75 120 LEU B CA 1
ATOM 2789 C C . LEU B 1 120 ? 19.453 10.172 -3.652 1 91.75 120 LEU B C 1
ATOM 2791 O O . LEU B 1 120 ? 20.297 10.898 -3.127 1 91.75 120 LEU B O 1
ATOM 2795 N N . GLY B 1 121 ? 18.547 10.633 -4.5 1 90.69 121 GLY B N 1
ATOM 2796 C CA . GLY B 1 121 ? 18.516 12.023 -4.906 1 90.69 121 GLY B CA 1
ATOM 2797 C C . GLY B 1 121 ? 17.641 12.891 -4.008 1 90.69 121 GLY B C 1
ATOM 2798 O O . GLY B 1 121 ? 17.531 14.102 -4.223 1 90.69 121 GLY B O 1
ATOM 2799 N N . GLY B 1 122 ? 17.047 12.297 -3.053 1 92.31 122 GLY B N 1
ATOM 2800 C CA . GLY B 1 122 ? 16.141 13.016 -2.172 1 92.31 122 GLY B CA 1
ATOM 2801 C C . GLY B 1 122 ? 14.688 12.609 -2.352 1 92.31 122 GLY B C 1
ATOM 2802 O O . GLY B 1 122 ? 14.383 11.688 -3.117 1 92.31 122 GLY B O 1
ATOM 2803 N N . THR B 1 123 ? 13.867 13.258 -1.562 1 94.62 123 THR B N 1
ATOM 2804 C CA . THR B 1 123 ? 12.438 12.953 -1.596 1 94.62 123 THR B CA 1
ATOM 2805 C C . THR B 1 123 ? 11.625 14.203 -1.903 1 94.62 123 THR B C 1
ATOM 2807 O O . THR B 1 123 ? 12.188 15.281 -2.102 1 94.62 123 THR B O 1
ATOM 2810 N N . LYS B 1 124 ? 10.375 14.031 -2.1 1 95.94 124 LYS B N 1
ATOM 2811 C CA . LYS B 1 124 ? 9.383 15.094 -2.232 1 95.94 124 LYS B CA 1
ATOM 2812 C C . LYS B 1 124 ? 8.031 14.656 -1.684 1 95.94 124 LYS B C 1
ATOM 2814 O O . LYS B 1 124 ? 7.762 13.453 -1.559 1 95.94 124 LYS B O 1
ATOM 2819 N N . ALA B 1 125 ? 7.285 15.633 -1.409 1 97.81 125 ALA B N 1
ATOM 2820 C CA . ALA B 1 125 ? 6.027 15.336 -0.726 1 97.81 125 ALA B CA 1
ATOM 2821 C C . ALA B 1 125 ? 5.102 14.516 -1.615 1 97.81 125 ALA B C 1
ATOM 2823 O O . ALA B 1 125 ? 4.602 13.461 -1.201 1 97.81 125 ALA B O 1
ATOM 2824 N N . PHE B 1 126 ? 4.891 14.992 -2.846 1 97.94 126 PHE B N 1
ATOM 2825 C CA . PHE B 1 126 ? 3.951 14.328 -3.742 1 97.94 126 PHE B CA 1
ATOM 2826 C C . PHE B 1 126 ? 4.492 14.297 -5.164 1 97.94 126 PHE B C 1
ATOM 2828 O O . PHE B 1 126 ? 5.199 15.211 -5.59 1 97.94 126 PHE B O 1
ATOM 2835 N N . PRO B 1 127 ? 4.152 13.258 -5.887 1 97.62 127 PRO B N 1
ATOM 2836 C CA . PRO B 1 127 ? 4.641 13.109 -7.258 1 97.62 127 PRO B CA 1
ATOM 2837 C C . PRO B 1 127 ? 3.873 13.977 -8.258 1 97.62 127 PRO B C 1
ATOM 2839 O O . PRO B 1 127 ? 2.766 14.438 -7.957 1 97.62 127 PRO B O 1
ATOM 2842 N N . GLY B 1 128 ? 4.574 14.25 -9.406 1 95.88 128 GLY B N 1
ATOM 2843 C CA . GLY B 1 128 ? 3.84 14.797 -10.531 1 95.88 128 GLY B CA 1
ATOM 2844 C C . GLY B 1 128 ? 2.977 13.766 -11.234 1 95.88 128 GLY B C 1
ATOM 2845 O O . GLY B 1 128 ? 2.986 12.586 -10.875 1 95.88 128 GLY B O 1
ATOM 2846 N N . PRO B 1 129 ? 2.266 14.227 -12.352 1 95.94 129 PRO B N 1
ATOM 2847 C CA . PRO B 1 129 ? 1.346 13.32 -13.047 1 95.94 129 PRO B CA 1
ATOM 2848 C C . PRO B 1 129 ? 2.025 12.039 -13.523 1 95.94 129 PRO B C 1
ATOM 2850 O O . PRO B 1 129 ? 3.08 12.094 -14.156 1 95.94 129 PRO B O 1
ATOM 2853 N N . GLY B 1 130 ? 1.439 10.922 -13.156 1 95 130 GLY B N 1
ATOM 2854 C CA . GLY B 1 130 ? 1.927 9.617 -13.594 1 95 130 GLY B CA 1
ATOM 2855 C C . GLY B 1 130 ? 3.018 9.062 -12.695 1 95 130 GLY B C 1
ATOM 2856 O O . GLY B 1 130 ? 3.371 7.887 -12.797 1 95 130 GLY B O 1
ATOM 2857 N N . GLY B 1 131 ? 3.598 9.906 -11.836 1 97.44 131 GLY B N 1
ATOM 2858 C CA . GLY B 1 131 ? 4.586 9.453 -10.867 1 97.44 131 GLY B CA 1
ATOM 2859 C C . GLY B 1 131 ? 3.973 8.891 -9.602 1 97.44 131 GLY B C 1
ATOM 2860 O O . GLY B 1 131 ? 2.758 8.961 -9.414 1 97.44 131 GLY B O 1
ATOM 2861 N N . THR B 1 132 ? 4.824 8.281 -8.797 1 98.56 132 THR B N 1
ATOM 2862 C CA . THR B 1 132 ? 4.344 7.746 -7.527 1 98.56 132 THR B CA 1
ATOM 2863 C C . THR B 1 132 ? 5.297 8.102 -6.395 1 98.56 132 THR B C 1
ATOM 2865 O O . THR B 1 132 ? 6.477 8.383 -6.629 1 98.56 132 THR B O 1
ATOM 2868 N N . MET B 1 133 ? 4.832 8.227 -5.254 1 98.56 133 MET B N 1
ATOM 2869 C CA . MET B 1 133 ? 5.562 8.281 -3.99 1 98.56 133 MET B CA 1
ATOM 2870 C C . MET B 1 133 ? 5.062 7.207 -3.025 1 98.56 133 MET B C 1
ATOM 2872 O O . MET B 1 133 ? 3.863 7.102 -2.773 1 98.56 133 MET B O 1
ATOM 2876 N N . PHE B 1 134 ? 5.977 6.336 -2.6 1 98.81 134 PHE B N 1
ATOM 2877 C CA . PHE B 1 134 ? 5.707 5.266 -1.649 1 98.81 134 PHE B CA 1
ATOM 2878 C C . PHE B 1 134 ? 6.336 5.566 -0.296 1 98.81 134 PHE B C 1
ATOM 2880 O O . PHE B 1 134 ? 7.555 5.719 -0.193 1 98.81 134 PHE B O 1
ATOM 2887 N N . ARG B 1 135 ? 5.465 5.641 0.824 1 98.62 135 ARG B N 1
ATOM 2888 C CA . ARG B 1 135 ? 6.02 5.922 2.145 1 98.62 135 ARG B CA 1
ATOM 2889 C C . ARG B 1 135 ? 5.199 5.242 3.238 1 98.62 135 ARG B C 1
ATOM 2891 O O . ARG B 1 135 ? 4.031 4.914 3.029 1 98.62 135 ARG B O 1
ATOM 2898 N N . LEU B 1 136 ? 5.836 4.996 4.383 1 98.06 136 LEU B N 1
ATOM 2899 C CA . LEU B 1 136 ? 5.152 4.734 5.645 1 98.06 136 LEU B CA 1
ATOM 2900 C C . LEU B 1 136 ? 5.137 5.98 6.523 1 98.06 136 LEU B C 1
ATOM 2902 O O . LEU B 1 136 ? 6.094 6.758 6.52 1 98.06 136 LEU B O 1
ATOM 2906 N N . ILE B 1 137 ? 4.078 6.137 7.254 1 98.06 137 ILE B N 1
ATOM 2907 C CA . ILE B 1 137 ? 3.996 7.207 8.242 1 98.06 137 ILE B CA 1
ATOM 2908 C C . ILE B 1 137 ? 3.578 6.625 9.594 1 98.06 137 ILE B C 1
ATOM 2910 O O . ILE B 1 137 ? 2.555 5.941 9.688 1 98.06 137 ILE B O 1
ATOM 2914 N N . SER B 1 138 ? 4.363 6.848 10.586 1 96.69 138 SER B N 1
ATOM 2915 C CA . SER B 1 138 ? 3.975 6.566 11.961 1 96.69 138 SER B CA 1
ATOM 2916 C C . SER B 1 138 ? 3.332 7.785 12.617 1 96.69 138 SER B C 1
ATOM 2918 O O . SER B 1 138 ? 3.965 8.836 12.734 1 96.69 138 SER B O 1
ATOM 2920 N N . TYR B 1 139 ? 2.166 7.645 12.984 1 96.81 139 TYR B N 1
ATOM 2921 C CA . TYR B 1 139 ? 1.428 8.695 13.672 1 96.81 139 TYR B CA 1
ATOM 2922 C C . TYR B 1 139 ? 1.522 8.523 15.188 1 96.81 139 TYR B C 1
ATOM 2924 O O . TYR B 1 139 ? 1.35 7.414 15.703 1 96.81 139 TYR B O 1
ATOM 2932 N N . PRO B 1 140 ? 1.725 9.625 15.875 1 95.31 140 PRO B N 1
ATOM 2933 C CA . PRO B 1 140 ? 1.82 9.516 17.328 1 95.31 140 PRO B CA 1
ATOM 2934 C C . PRO B 1 140 ? 0.486 9.164 17.984 1 95.31 140 PRO B C 1
ATOM 2936 O O . PRO B 1 140 ? -0.57 9.336 17.375 1 95.31 140 PRO B O 1
ATOM 2939 N N . PRO B 1 141 ? 0.583 8.742 19.203 1 94.44 141 PRO B N 1
ATOM 2940 C CA . PRO B 1 141 ? -0.623 8.445 19.969 1 94.44 141 PRO B CA 1
ATOM 2941 C C . PRO B 1 141 ? -1.539 9.656 20.125 1 94.44 141 PRO B C 1
ATOM 2943 O O . PRO B 1 141 ? -1.07 10.797 20.078 1 94.44 141 PRO B O 1
ATOM 2946 N N . LYS B 1 142 ? -2.736 9.258 20.281 1 94 142 LYS B N 1
ATOM 2947 C CA . LYS B 1 142 ? -3.68 10.297 20.672 1 94 142 LYS B CA 1
ATOM 2948 C C . LYS B 1 142 ? -3.229 11 21.953 1 94 142 LYS B C 1
ATOM 2950 O O . LYS B 1 142 ? -2.822 10.344 22.906 1 94 142 LYS B O 1
ATOM 2955 N N . ARG B 1 143 ? -3.287 12.273 21.828 1 88.06 143 ARG B N 1
ATOM 2956 C CA . ARG B 1 143 ? -3.016 13.086 23.016 1 88.06 143 ARG B CA 1
ATOM 2957 C C . ARG B 1 143 ? -4.309 13.656 23.594 1 88.06 143 ARG B C 1
ATOM 2959 O O . ARG B 1 143 ? -4.961 14.492 22.953 1 88.06 143 ARG B O 1
ATOM 2966 N N . PRO B 1 144 ? -4.648 13.227 24.719 1 84.12 144 PRO B N 1
ATOM 2967 C CA . PRO B 1 144 ? -5.918 13.672 25.297 1 84.12 144 PRO B CA 1
ATOM 2968 C C . PRO B 1 144 ? -6.07 15.195 25.297 1 84.12 144 PRO B C 1
ATOM 2970 O O . PRO B 1 144 ? -7.184 15.703 25.141 1 84.12 144 PRO B O 1
ATOM 2973 N N . GLU B 1 145 ? -4.957 15.898 25.438 1 82.69 145 GLU B N 1
ATOM 2974 C CA . GLU B 1 145 ? -5.004 17.359 25.469 1 82.69 145 GLU B CA 1
ATOM 2975 C C . GLU B 1 145 ? -4.887 17.953 24.062 1 82.69 145 GLU B C 1
ATOM 2977 O O . GLU B 1 145 ? -4.914 19.172 23.906 1 82.69 145 GLU B O 1
ATOM 2982 N N . GLY B 1 146 ? -4.883 17.094 23.062 1 79.81 146 GLY B N 1
ATOM 2983 C CA . GLY B 1 146 ? -4.629 17.562 21.703 1 79.81 146 GLY B CA 1
ATOM 2984 C C . GLY B 1 146 ? -3.156 17.812 21.422 1 79.81 146 GLY B C 1
ATOM 2985 O O . GLY B 1 146 ? -2.301 17.516 22.25 1 79.81 146 GLY B O 1
ATOM 2986 N N . TRP B 1 147 ? -2.873 18.203 20.25 1 76.5 147 TRP B N 1
ATOM 2987 C CA . TRP B 1 147 ? -1.497 18.531 19.891 1 76.5 147 TRP B CA 1
ATOM 2988 C C . TRP B 1 147 ? -0.988 19.719 20.703 1 76.5 147 TRP B C 1
ATOM 2990 O O . TRP B 1 147 ? -1.617 20.781 20.734 1 76.5 147 TRP B O 1
ATOM 3000 N N . LYS B 1 148 ? 0.111 19.516 21.5 1 78.38 148 LYS B N 1
ATOM 3001 C CA . LYS B 1 148 ? 0.86 20.578 22.156 1 78.38 148 LYS B CA 1
ATOM 3002 C C . LYS B 1 148 ? 2.244 20.75 21.531 1 78.38 148 LYS B C 1
ATOM 3004 O O . LYS B 1 148 ? 3.092 19.859 21.641 1 78.38 148 LYS B O 1
ATOM 3009 N N . PRO B 1 149 ? 2.338 21.781 20.828 1 79.69 149 PRO B N 1
ATOM 3010 C CA . PRO B 1 149 ? 3.664 21.969 20.234 1 79.69 149 PRO B CA 1
ATOM 3011 C C . PRO B 1 149 ? 4.773 22.062 21.281 1 79.69 149 PRO B C 1
ATOM 3013 O O . PRO B 1 149 ? 4.543 22.562 22.375 1 79.69 149 PRO B O 1
ATOM 3016 N N . PRO B 1 150 ? 5.969 21.562 20.922 1 88.25 150 PRO B N 1
ATOM 3017 C CA . PRO B 1 150 ? 7.125 21.812 21.781 1 88.25 150 PRO B CA 1
ATOM 3018 C C . PRO B 1 150 ? 7.391 23.297 22 1 88.25 150 PRO B C 1
ATOM 3020 O O . PRO B 1 150 ? 6.871 24.141 21.25 1 88.25 150 PRO B O 1
ATOM 3023 N N . ALA B 1 151 ? 8.141 23.531 23.047 1 89.5 151 ALA B N 1
ATOM 3024 C CA . ALA B 1 151 ? 8.445 24.922 23.375 1 89.5 151 ALA B CA 1
ATOM 3025 C C . ALA B 1 151 ? 9.047 25.641 22.172 1 89.5 151 ALA B C 1
ATOM 3027 O O . ALA B 1 151 ? 9.945 25.109 21.516 1 89.5 151 ALA B O 1
ATOM 3028 N N . GLY B 1 152 ? 8.484 26.766 21.812 1 91.25 152 GLY B N 1
ATOM 3029 C CA . GLY B 1 152 ? 9.039 27.594 20.766 1 91.25 152 GLY B CA 1
ATOM 3030 C C . GLY B 1 152 ? 8.539 27.219 19.375 1 91.25 152 GLY B C 1
ATOM 3031 O O . GLY B 1 152 ? 8.867 27.875 18.391 1 91.25 152 GLY B O 1
ATOM 3032 N N . VAL B 1 153 ? 7.742 26.25 19.375 1 91.81 153 VAL B N 1
ATOM 3033 C CA . VAL B 1 153 ? 7.25 25.781 18.078 1 91.81 153 VAL B CA 1
ATOM 3034 C C . VAL B 1 153 ? 5.836 26.312 17.844 1 91.81 153 VAL B C 1
ATOM 3036 O O . VAL B 1 153 ? 4.992 26.25 18.75 1 91.81 153 VAL B O 1
ATOM 3039 N N . THR B 1 154 ? 5.582 26.906 16.688 1 92 154 THR B N 1
ATOM 3040 C CA . THR B 1 154 ? 4.25 27.312 16.25 1 92 154 THR B CA 1
ATOM 3041 C C . THR B 1 154 ? 3.734 26.375 15.164 1 92 154 THR B C 1
ATOM 3043 O O . THR B 1 154 ? 4.496 25.578 14.609 1 92 154 THR B O 1
ATOM 3046 N N . PHE B 1 155 ? 2.465 26.469 14.93 1 92.25 155 PHE B N 1
ATOM 3047 C CA . PHE B 1 155 ? 1.877 25.703 13.836 1 92.25 155 PHE B CA 1
ATOM 3048 C C . PHE B 1 155 ? 2.584 26 12.523 1 92.25 155 PHE B C 1
ATOM 3050 O O . PHE B 1 155 ? 2.949 25.078 11.789 1 92.25 155 PHE B O 1
ATOM 3057 N N . GLU B 1 156 ? 2.857 27.266 12.273 1 94.62 156 GLU B N 1
ATOM 3058 C CA . GLU B 1 156 ? 3.521 27.688 11.047 1 94.62 156 GLU B CA 1
ATOM 3059 C C . GLU B 1 156 ? 4.945 27.156 10.969 1 94.62 156 GLU B C 1
ATOM 3061 O O . GLU B 1 156 ? 5.387 26.688 9.914 1 94.62 156 GLU B O 1
ATOM 3066 N N . SER B 1 157 ? 5.668 27.266 12.031 1 95.44 157 SER B N 1
ATOM 3067 C CA . SER B 1 157 ? 7.039 26.766 12.016 1 95.44 157 SER B CA 1
ATOM 3068 C C . SER B 1 157 ? 7.074 25.25 11.852 1 95.44 157 SER B C 1
ATOM 3070 O O . SER B 1 157 ? 8 24.703 11.25 1 95.44 157 SER B O 1
ATOM 3072 N N . GLY B 1 158 ? 6.094 24.562 12.422 1 95.06 158 GLY B N 1
ATOM 3073 C CA . GLY B 1 158 ? 5.977 23.125 12.219 1 95.06 158 GLY B CA 1
ATOM 3074 C C . GLY B 1 158 ? 5.762 22.75 10.766 1 95.06 158 GLY B C 1
ATOM 3075 O O . GLY B 1 158 ? 6.387 21.812 10.266 1 95.06 158 GLY B O 1
ATOM 3076 N N . LEU B 1 159 ? 4.891 23.5 10.086 1 95.94 159 LEU B N 1
ATOM 3077 C CA . LEU B 1 159 ? 4.648 23.266 8.672 1 95.94 159 LEU B CA 1
ATOM 3078 C C . LEU B 1 159 ? 5.895 23.562 7.848 1 95.94 159 LEU B C 1
ATOM 3080 O O . LEU B 1 159 ? 6.18 22.859 6.875 1 95.94 159 LEU B O 1
ATOM 3084 N N . LYS B 1 160 ? 6.574 24.594 8.227 1 97 160 LYS B N 1
ATOM 3085 C CA . LYS B 1 160 ? 7.82 24.938 7.551 1 97 160 LYS B CA 1
ATOM 3086 C C . LYS B 1 160 ? 8.852 23.812 7.707 1 97 160 LYS B C 1
ATOM 3088 O O . LYS B 1 160 ? 9.531 23.453 6.746 1 97 160 LYS B O 1
ATOM 3093 N N . GLU B 1 161 ? 8.969 23.297 8.922 1 97.19 161 GLU B N 1
ATOM 3094 C CA . GLU B 1 161 ? 9.859 22.156 9.156 1 97.19 161 GLU B CA 1
ATOM 3095 C C . GLU B 1 161 ? 9.492 20.984 8.258 1 97.19 161 GLU B C 1
ATOM 3097 O O . GLU B 1 161 ? 10.375 20.359 7.652 1 97.19 161 GLU B O 1
ATOM 3102 N N . MET B 1 162 ? 8.234 20.703 8.203 1 96.56 162 MET B N 1
ATOM 3103 C CA . MET B 1 162 ? 7.77 19.594 7.371 1 96.56 162 MET B CA 1
ATOM 3104 C C . MET B 1 162 ? 8.203 19.781 5.922 1 96.56 162 MET B C 1
ATOM 3106 O O . MET B 1 162 ? 8.711 18.859 5.297 1 96.56 162 MET B O 1
ATOM 3110 N N . THR B 1 163 ? 8.023 20.984 5.391 1 97.94 163 THR B N 1
ATOM 3111 C CA . THR B 1 163 ? 8.398 21.297 4.016 1 97.94 163 THR B CA 1
ATOM 3112 C C . THR B 1 163 ? 9.906 21.203 3.83 1 97.94 163 THR B C 1
ATOM 3114 O O . THR B 1 163 ? 10.383 20.766 2.775 1 97.94 163 THR B O 1
ATOM 3117 N N . GLU B 1 164 ? 10.641 21.578 4.789 1 97.06 164 GLU B N 1
ATOM 3118 C CA . GLU B 1 164 ? 12.094 21.516 4.703 1 97.06 164 GLU B CA 1
ATOM 3119 C C . GLU B 1 164 ? 12.578 20.062 4.691 1 97.06 164 GLU B C 1
ATOM 3121 O O . GLU B 1 164 ? 13.508 19.734 3.953 1 97.06 164 GLU B O 1
ATOM 3126 N N . LYS B 1 165 ? 11.945 19.25 5.496 1 96.88 165 LYS B N 1
ATOM 3127 C CA . LYS B 1 165 ? 12.406 17.875 5.645 1 96.88 165 LYS B CA 1
ATOM 3128 C C . LYS B 1 165 ? 11.805 16.969 4.57 1 96.88 165 LYS B C 1
ATOM 3130 O O . LYS B 1 165 ? 12.438 16 4.133 1 96.88 165 LYS B O 1
ATOM 3135 N N . VAL B 1 166 ? 10.57 17.188 4.211 1 97.56 166 VAL B N 1
ATOM 3136 C CA . VAL B 1 166 ? 9.875 16.562 3.088 1 97.56 166 VAL B CA 1
ATOM 3137 C C . VAL B 1 166 ? 9.383 17.641 2.129 1 97.56 166 VAL B C 1
ATOM 3139 O O . VAL B 1 166 ? 8.273 18.172 2.285 1 97.56 166 VAL B O 1
ATOM 3142 N N . PRO B 1 167 ? 10.172 17.938 1.14 1 97.44 167 PRO B N 1
ATOM 3143 C CA . PRO B 1 167 ? 9.938 19.125 0.311 1 97.44 167 PRO B CA 1
ATOM 3144 C C . PRO B 1 167 ? 8.5 19.203 -0.209 1 97.44 167 PRO B C 1
ATOM 3146 O O . PRO B 1 167 ? 8.039 18.297 -0.906 1 97.44 167 PRO B O 1
ATOM 3149 N N . GLY B 1 168 ? 7.816 20.297 0.205 1 97.12 168 GLY B N 1
ATOM 3150 C CA . GLY B 1 168 ? 6.473 20.594 -0.264 1 97.12 168 GLY B CA 1
ATOM 3151 C C . GLY B 1 168 ? 5.387 20.078 0.66 1 97.12 168 GLY B C 1
ATOM 3152 O O . GLY B 1 168 ? 4.207 20.391 0.478 1 97.12 168 GLY B O 1
ATOM 3153 N N . MET B 1 169 ? 5.645 19.328 1.643 1 97.62 169 MET B N 1
ATOM 3154 C CA . MET B 1 169 ? 4.641 18.641 2.457 1 97.62 169 MET B CA 1
ATOM 3155 C C . MET B 1 169 ? 3.771 19.656 3.199 1 97.62 169 MET B C 1
ATOM 3157 O O . MET B 1 169 ? 2.547 19.641 3.064 1 97.62 169 MET B O 1
ATOM 3161 N N . GLY B 1 170 ? 4.383 20.547 3.939 1 96.88 170 GLY B N 1
ATOM 3162 C CA . GLY B 1 170 ? 3.654 21.5 4.758 1 96.88 170 GLY B CA 1
ATOM 3163 C C . GLY B 1 170 ? 2.818 22.469 3.947 1 96.88 170 GLY B C 1
ATOM 3164 O O . GLY B 1 170 ? 1.861 23.062 4.461 1 96.88 170 GLY B O 1
ATOM 3165 N N . ASP B 1 171 ? 3.148 22.625 2.625 1 95.94 171 ASP B N 1
ATOM 3166 C CA . ASP B 1 171 ? 2.49 23.594 1.75 1 95.94 171 ASP B CA 1
ATOM 3167 C C . ASP B 1 171 ? 1.064 23.156 1.422 1 95.94 171 ASP B C 1
ATOM 3169 O O . ASP B 1 171 ? 0.244 23.969 0.993 1 95.94 171 ASP B O 1
ATOM 3173 N N . HIS B 1 172 ? 0.756 21.953 1.646 1 96.56 172 HIS B N 1
ATOM 3174 C CA . HIS B 1 172 ? -0.537 21.406 1.238 1 96.56 172 HIS B CA 1
ATOM 3175 C C . HIS B 1 172 ? -1.551 21.484 2.373 1 96.56 172 HIS B C 1
ATOM 3177 O O . HIS B 1 172 ? -2.75 21.297 2.156 1 96.56 172 HIS B O 1
ATOM 3183 N N . PHE B 1 173 ? -1.101 21.844 3.539 1 97.44 173 PHE B N 1
ATOM 3184 C CA . PHE B 1 173 ? -1.98 21.828 4.703 1 97.44 173 PHE B CA 1
ATOM 3185 C C . PHE B 1 173 ? -2.656 23.188 4.879 1 97.44 173 PHE B C 1
ATOM 3187 O O . PHE B 1 173 ? -2.035 24.234 4.66 1 97.44 173 PHE B O 1
ATOM 3194 N N . GLU B 1 174 ? -3.844 23.125 5.359 1 97.5 174 GLU B N 1
ATOM 3195 C CA . GLU B 1 174 ? -4.605 24.344 5.594 1 97.5 174 GLU B CA 1
ATOM 3196 C C . GLU B 1 174 ? -4.184 25.016 6.898 1 97.5 174 GLU B C 1
ATOM 3198 O O . GLU B 1 174 ? -4.035 24.344 7.926 1 97.5 174 GLU B O 1
ATOM 3203 N N . ARG B 1 175 ? -4.055 26.281 6.875 1 94.75 175 ARG B N 1
ATOM 3204 C CA . ARG B 1 175 ? -3.633 27.031 8.055 1 94.75 175 ARG B CA 1
ATOM 3205 C C . ARG B 1 175 ? -4.789 27.203 9.031 1 94.75 175 ARG B C 1
ATOM 3207 O O . ARG B 1 175 ? -4.586 27.219 10.25 1 94.75 175 ARG B O 1
ATOM 3214 N N . ASN B 1 176 ? -5.977 27.312 8.516 1 94.81 176 ASN B N 1
ATOM 3215 C CA . ASN B 1 176 ? -7.133 27.625 9.352 1 94.81 176 ASN B CA 1
ATOM 3216 C C . ASN B 1 176 ? -7.863 26.359 9.805 1 94.81 176 ASN B C 1
ATOM 3218 O O . ASN B 1 176 ? -8.836 26.438 10.555 1 94.81 176 ASN B O 1
ATOM 3222 N N . ALA B 1 177 ? -7.461 25.281 9.336 1 95.38 177 ALA B N 1
ATOM 3223 C CA . ALA B 1 177 ? -8.023 23.984 9.703 1 95.38 177 ALA B CA 1
ATOM 3224 C C . ALA B 1 177 ? -6.934 22.922 9.828 1 95.38 177 ALA B C 1
ATOM 3226 O O . ALA B 1 177 ? -6.773 22.078 8.945 1 95.38 177 ALA B O 1
ATOM 3227 N N . PRO B 1 178 ? -6.215 22.922 10.969 1 92.25 178 PRO B N 1
ATOM 3228 C CA . PRO B 1 178 ? -5.023 22.078 11.133 1 92.25 178 PRO B CA 1
ATOM 3229 C C . PRO B 1 178 ? -5.285 20.609 10.789 1 92.25 178 PRO B C 1
ATOM 3231 O O . PRO B 1 178 ? -6.281 20.031 11.234 1 92.25 178 PRO B O 1
ATOM 3234 N N . GLY B 1 179 ? -4.371 20.094 9.953 1 94.38 179 GLY B N 1
ATOM 3235 C CA . GLY B 1 179 ? -4.422 18.688 9.547 1 94.38 179 GLY B CA 1
ATOM 3236 C C . GLY B 1 179 ? -5.086 18.484 8.203 1 94.38 179 GLY B C 1
ATOM 3237 O O . GLY B 1 179 ? -4.797 17.5 7.508 1 94.38 179 GLY B O 1
ATOM 3238 N N . PHE B 1 180 ? -6.086 19.344 7.863 1 98.25 180 PHE B N 1
ATOM 3239 C CA . PHE B 1 180 ? -6.754 19.219 6.574 1 98.25 180 PHE B CA 1
ATOM 3240 C C . PHE B 1 180 ? -5.805 19.562 5.434 1 98.25 180 PHE B C 1
ATOM 3242 O O . PHE B 1 180 ? -5.031 20.516 5.535 1 98.25 180 PHE B O 1
ATOM 3249 N N . HIS B 1 181 ? -5.863 18.828 4.383 1 98.56 181 HIS B N 1
ATOM 3250 C CA . HIS B 1 181 ? -5.066 19.094 3.189 1 98.56 181 HIS B CA 1
ATOM 3251 C C . HIS B 1 181 ? -5.695 18.453 1.954 1 98.56 181 HIS B C 1
ATOM 3253 O O . HIS B 1 181 ? -6.59 17.609 2.072 1 98.56 181 HIS B O 1
ATOM 3259 N N . THR B 1 182 ? -5.32 18.953 0.82 1 97.69 182 THR B N 1
ATOM 3260 C CA . THR B 1 182 ? -5.672 18.453 -0.504 1 97.69 182 THR B CA 1
ATOM 3261 C C . THR B 1 182 ? -4.434 18.344 -1.388 1 97.69 182 THR B C 1
ATOM 3263 O O . THR B 1 182 ? -3.564 19.219 -1.363 1 97.69 182 THR B O 1
ATOM 3266 N N . THR B 1 183 ? -4.328 17.25 -2.037 1 97.75 183 THR B N 1
ATOM 3267 C CA . THR B 1 183 ? -3.205 17.031 -2.947 1 97.75 183 THR B CA 1
ATOM 3268 C C . THR B 1 183 ? -3.699 16.641 -4.336 1 97.75 183 THR B C 1
ATOM 3270 O O . THR B 1 183 ? -4.84 16.203 -4.488 1 97.75 183 THR B O 1
ATOM 3273 N N . ASP B 1 184 ? -2.869 16.828 -5.371 1 97.5 184 ASP B N 1
ATOM 3274 C CA . ASP B 1 184 ? -3.203 16.422 -6.73 1 97.5 184 ASP B CA 1
ATOM 3275 C C . ASP B 1 184 ? -2.766 14.977 -6.992 1 97.5 184 ASP B C 1
ATOM 3277 O O . ASP B 1 184 ? -2.037 14.711 -7.953 1 97.5 184 ASP B O 1
ATOM 3281 N N . THR B 1 185 ? -3.215 14.117 -6.176 1 98.06 185 THR B N 1
ATOM 3282 C CA . THR B 1 185 ? -2.877 12.695 -6.234 1 98.06 185 THR B CA 1
ATOM 3283 C C . THR B 1 185 ? -4.094 11.836 -5.898 1 98.06 185 THR B C 1
ATOM 3285 O O . THR B 1 185 ? -5.031 12.305 -5.25 1 98.06 185 THR B O 1
ATOM 3288 N N . ILE B 1 186 ? -4.109 10.633 -6.414 1 98.38 186 ILE B N 1
ATOM 3289 C CA . ILE B 1 186 ? -4.812 9.539 -5.754 1 98.38 186 ILE B CA 1
ATOM 3290 C C . ILE B 1 186 ? -3.893 8.875 -4.73 1 98.38 186 ILE B C 1
ATOM 3292 O O . ILE B 1 186 ? -2.768 8.492 -5.055 1 98.38 186 ILE B O 1
ATOM 3296 N N . ASP B 1 187 ? -4.309 8.828 -3.463 1 98.81 187 ASP B N 1
ATOM 3297 C CA . ASP B 1 187 ? -3.52 8.164 -2.432 1 98.81 187 ASP B CA 1
ATOM 3298 C C . ASP B 1 187 ? -4.164 6.848 -2.012 1 98.81 187 ASP B C 1
ATOM 3300 O O . ASP B 1 187 ? -5.324 6.824 -1.597 1 98.81 187 ASP B O 1
ATOM 3304 N N . TYR B 1 188 ? -3.445 5.77 -2.148 1 98.94 188 TYR B N 1
ATOM 3305 C CA . TYR B 1 188 ? -3.809 4.488 -1.553 1 98.94 188 TYR B CA 1
ATOM 3306 C C . TYR B 1 188 ? -3.271 4.379 -0.132 1 98.94 188 TYR B C 1
ATOM 3308 O O . TYR B 1 188 ? -2.057 4.383 0.081 1 98.94 188 TYR B O 1
ATOM 3316 N N . GLY B 1 189 ? -4.148 4.32 0.837 1 98.88 189 GLY B N 1
ATOM 3317 C CA . GLY B 1 189 ? -3.787 4.207 2.24 1 98.88 189 GLY B CA 1
ATOM 3318 C C . GLY B 1 189 ? -4.133 2.854 2.838 1 98.88 189 GLY B C 1
ATOM 3319 O O . GLY B 1 189 ? -5.184 2.285 2.535 1 98.88 189 GLY B O 1
ATOM 3320 N N . ILE B 1 190 ? -3.252 2.371 3.631 1 98.88 190 ILE B N 1
ATOM 3321 C CA . ILE B 1 190 ? -3.441 1.092 4.305 1 98.88 190 ILE B CA 1
ATOM 3322 C C . ILE B 1 190 ? -3.09 1.231 5.785 1 98.88 190 ILE B C 1
ATOM 3324 O O . ILE B 1 190 ? -2.016 1.731 6.129 1 98.88 190 ILE B O 1
ATOM 3328 N N . VAL B 1 191 ? -3.98 0.762 6.645 1 98.56 191 VAL B N 1
ATOM 3329 C CA . VAL B 1 191 ? -3.627 0.673 8.062 1 98.56 191 VAL B CA 1
ATOM 3330 C C . VAL B 1 191 ? -2.779 -0.575 8.305 1 98.56 191 VAL B C 1
ATOM 3332 O O . VAL B 1 191 ? -3.279 -1.699 8.211 1 98.56 191 VAL B O 1
ATOM 3335 N N . VAL B 1 192 ? -1.577 -0.387 8.664 1 97.62 192 VAL B N 1
ATOM 3336 C CA . VAL B 1 192 ? -0.637 -1.489 8.844 1 97.62 192 VAL B CA 1
ATOM 3337 C C . VAL B 1 192 ? -0.638 -1.94 10.297 1 97.62 192 VAL B C 1
ATOM 3339 O O . VAL B 1 192 ? -0.628 -3.141 10.586 1 97.62 192 VAL B O 1
ATOM 3342 N N . ARG B 1 193 ? -0.579 -1.004 11.195 1 95.81 193 ARG B N 1
ATOM 3343 C CA . ARG B 1 193 ? -0.671 -1.215 12.641 1 95.81 193 ARG B CA 1
ATOM 3344 C C . ARG B 1 193 ? -1.54 -0.147 13.289 1 95.81 193 ARG B C 1
ATOM 3346 O O . ARG B 1 193 ? -1.459 1.031 12.938 1 95.81 193 ARG B O 1
ATOM 3353 N N . GLY B 1 194 ? -2.311 -0.617 14.266 1 95.75 194 GLY B N 1
ATOM 3354 C CA . GLY B 1 194 ? -3.162 0.329 14.969 1 95.75 194 GLY B CA 1
ATOM 3355 C C . GLY B 1 194 ? -4.465 0.615 14.242 1 95.75 194 GLY B C 1
ATOM 3356 O O . GLY B 1 194 ? -5.023 -0.267 13.586 1 95.75 194 GLY B O 1
ATOM 3357 N N . GLU B 1 195 ? -5.004 1.786 14.617 1 97.69 195 GLU B N 1
ATOM 3358 C CA . GLU B 1 195 ? -6.242 2.287 14.031 1 97.69 195 GLU B CA 1
ATOM 3359 C C . GLU B 1 195 ? -6.098 3.74 13.594 1 97.69 195 GLU B C 1
ATOM 3361 O O . GLU B 1 195 ? -5.133 4.414 13.969 1 97.69 195 GLU B O 1
ATOM 3366 N N . MET B 1 196 ? -7.039 4.172 12.758 1 98.5 196 MET B N 1
ATOM 3367 C CA . MET B 1 196 ? -6.969 5.527 12.219 1 98.5 196 MET B CA 1
ATOM 3368 C C . MET B 1 196 ? -8.367 6.078 11.961 1 98.5 196 MET B C 1
ATOM 3370 O O . MET B 1 196 ? -9.305 5.32 11.695 1 98.5 196 MET B O 1
ATOM 3374 N N . THR B 1 197 ? -8.492 7.363 12.117 1 98.62 197 THR B N 1
ATOM 3375 C CA . THR B 1 197 ? -9.719 8.039 11.711 1 98.62 197 THR B CA 1
ATOM 3376 C C . THR B 1 197 ? -9.461 8.961 10.523 1 98.62 197 THR B C 1
ATOM 3378 O O . THR B 1 197 ? -8.523 9.758 10.539 1 98.62 197 THR B O 1
ATOM 3381 N N . LEU B 1 198 ? -10.266 8.805 9.492 1 98.88 198 LEU B N 1
ATOM 3382 C CA . LEU B 1 198 ? -10.281 9.703 8.344 1 98.88 198 LEU B CA 1
ATOM 3383 C C . LEU B 1 198 ? -11.461 10.664 8.422 1 98.88 198 LEU B C 1
ATOM 3385 O O . LEU B 1 198 ? -12.602 10.234 8.609 1 98.88 198 LEU B O 1
ATOM 3389 N N . GLU B 1 199 ? -11.141 11.898 8.328 1 98.81 199 GLU B N 1
ATOM 3390 C CA . GLU B 1 199 ? -12.172 12.922 8.367 1 98.81 199 GLU B CA 1
ATOM 3391 C C . GLU B 1 199 ? -12.234 13.703 7.055 1 98.81 199 GLU B C 1
ATOM 3393 O O . GLU B 1 199 ? -11.195 14.07 6.5 1 98.81 199 GLU B O 1
ATOM 3398 N N . LEU B 1 200 ? -13.484 13.891 6.57 1 98.81 200 LEU B N 1
ATOM 3399 C CA . LEU B 1 200 ? -13.742 14.688 5.375 1 98.81 200 LEU B CA 1
ATOM 3400 C C . LEU B 1 200 ? -14.531 15.945 5.715 1 98.81 200 LEU B C 1
ATOM 3402 O O . LEU B 1 200 ? -14.539 16.375 6.867 1 98.81 200 LEU B O 1
ATOM 3406 N N . ASP B 1 201 ? -15.016 16.641 4.691 1 98.69 201 ASP B N 1
ATOM 3407 C CA . ASP B 1 201 ? -15.805 17.859 4.914 1 98.69 201 ASP B CA 1
ATOM 3408 C C . ASP B 1 201 ? -17.016 17.562 5.781 1 98.69 201 ASP B C 1
ATOM 3410 O O . ASP B 1 201 ? -17.484 16.422 5.855 1 98.69 201 ASP B O 1
ATOM 3414 N N . ASP B 1 202 ? -17.438 18.625 6.492 1 98.06 202 ASP B N 1
ATOM 3415 C CA . ASP B 1 202 ? -18.641 18.641 7.312 1 98.06 202 ASP B CA 1
ATOM 3416 C C . ASP B 1 202 ? -18.531 17.656 8.477 1 98.06 202 ASP B C 1
ATOM 3418 O O . ASP B 1 202 ? -19.547 17.109 8.93 1 98.06 202 ASP B O 1
ATOM 3422 N N . GLY B 1 203 ? -17.328 17.281 8.773 1 97.75 203 GLY B N 1
ATOM 3423 C CA . GLY B 1 203 ? -17.094 16.469 9.953 1 97.75 203 GLY B CA 1
ATOM 3424 C C . GLY B 1 203 ? -17.375 15 9.742 1 97.75 203 GLY B C 1
ATOM 3425 O O . GLY B 1 203 ? -17.438 14.227 10.703 1 97.75 203 GLY B O 1
ATOM 3426 N N . GLU B 1 204 ? -17.609 14.586 8.508 1 98.31 204 GLU B N 1
ATOM 3427 C CA . GLU B 1 204 ? -17.812 13.164 8.234 1 98.31 204 GLU B CA 1
ATOM 3428 C C . GLU B 1 204 ? -16.547 12.352 8.516 1 98.31 204 GLU B C 1
ATOM 3430 O O . GLU B 1 204 ? -15.461 12.727 8.086 1 98.31 204 GLU B O 1
ATOM 3435 N N . LYS B 1 205 ? -16.766 11.219 9.266 1 98.62 205 LYS B N 1
ATOM 3436 C CA . LYS B 1 205 ? -15.609 10.43 9.68 1 98.62 205 LYS B CA 1
ATOM 3437 C C . LYS B 1 205 ? -15.828 8.945 9.414 1 98.62 205 LYS B C 1
ATOM 3439 O O . LYS B 1 205 ? -16.969 8.477 9.414 1 98.62 205 LYS B O 1
ATOM 3444 N N . VAL B 1 206 ? -14.75 8.258 9.172 1 98.56 206 VAL B N 1
ATOM 3445 C CA . VAL B 1 206 ? -14.727 6.797 9.164 1 98.56 206 VAL B CA 1
ATOM 3446 C C . VAL B 1 206 ? -13.586 6.289 10.031 1 98.56 206 VAL B C 1
ATOM 3448 O O . VAL B 1 206 ? -12.484 6.852 10.023 1 98.56 206 VAL B O 1
ATOM 3451 N N . HIS B 1 207 ? -13.922 5.305 10.852 1 98.06 207 HIS B N 1
ATOM 3452 C CA . HIS B 1 207 ? -12.922 4.625 11.664 1 98.06 207 HIS B CA 1
ATOM 3453 C C . HIS B 1 207 ? -12.336 3.422 10.93 1 98.06 207 HIS B C 1
ATOM 3455 O O . HIS B 1 207 ? -13.086 2.59 10.406 1 98.06 207 HIS B O 1
ATOM 3461 N N . LEU B 1 208 ? -11.023 3.352 10.953 1 98.06 208 LEU B N 1
ATOM 3462 C CA . LEU B 1 208 ? -10.312 2.307 10.227 1 98.06 208 LEU B CA 1
ATOM 3463 C C . LEU B 1 208 ? -9.469 1.46 11.172 1 98.06 208 LEU B C 1
ATOM 3465 O O . LEU B 1 208 ? -8.891 1.98 12.133 1 98.06 208 LEU B O 1
ATOM 3469 N N . ARG B 1 209 ? -9.391 0.208 10.859 1 96.56 209 ARG B N 1
ATOM 3470 C CA . ARG B 1 209 ? -8.586 -0.751 11.602 1 96.56 209 ARG B CA 1
ATOM 3471 C C . ARG B 1 209 ? -7.52 -1.386 10.711 1 96.56 209 ARG B C 1
ATOM 3473 O O . ARG B 1 209 ? -7.539 -1.21 9.492 1 96.56 209 ARG B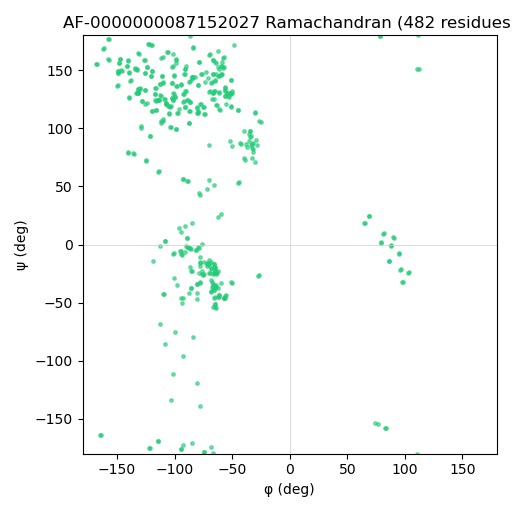 O 1
ATOM 3480 N N . GLN B 1 210 ? -6.652 -2.131 11.391 1 96 210 GLN B N 1
ATOM 3481 C CA . GLN B 1 210 ? -5.598 -2.795 10.633 1 96 210 GLN B CA 1
ATOM 3482 C C . GLN B 1 210 ? -6.172 -3.562 9.445 1 96 210 GLN B C 1
ATOM 3484 O O . GLN B 1 210 ? -7.129 -4.324 9.594 1 96 210 GLN B O 1
ATOM 3489 N N . GLY B 1 211 ? -5.578 -3.316 8.305 1 96.5 211 GLY B N 1
ATOM 3490 C CA . GLY B 1 211 ? -6.008 -4.008 7.098 1 96.5 211 GLY B CA 1
ATOM 3491 C C . GLY B 1 211 ? -6.996 -3.209 6.27 1 96.5 211 GLY B C 1
ATOM 3492 O O . GLY B 1 211 ? -7.16 -3.459 5.074 1 96.5 211 GLY B O 1
ATOM 3493 N N . ASP B 1 212 ? -7.703 -2.232 6.879 1 97.88 212 ASP B N 1
ATOM 3494 C CA . ASP B 1 212 ? -8.602 -1.373 6.121 1 97.88 212 ASP B CA 1
ATOM 3495 C C . ASP B 1 212 ? -7.828 -0.486 5.148 1 97.88 212 ASP B C 1
ATOM 3497 O O . ASP B 1 212 ? -6.688 -0.111 5.418 1 97.88 212 ASP B O 1
ATOM 3501 N N . CYS B 1 213 ? -8.477 -0.215 3.98 1 98.69 213 CYS B N 1
ATOM 3502 C CA . CYS B 1 213 ? -7.828 0.519 2.898 1 98.69 213 CYS B CA 1
ATOM 3503 C C . CYS B 1 213 ? -8.664 1.725 2.482 1 98.69 213 CYS B C 1
ATOM 3505 O O . CYS B 1 213 ? -9.891 1.68 2.531 1 98.69 213 CYS B O 1
ATOM 3507 N N . VAL B 1 214 ? -7.914 2.732 2.074 1 98.75 214 VAL B N 1
ATOM 3508 C CA . VAL B 1 214 ? -8.547 3.967 1.624 1 98.75 214 VAL B CA 1
ATOM 3509 C C . VAL B 1 214 ? -8.055 4.324 0.225 1 98.75 214 VAL B C 1
ATOM 3511 O O . VAL B 1 214 ? -6.859 4.219 -0.062 1 98.75 214 VAL B O 1
ATOM 3514 N N . VAL B 1 215 ? -8.922 4.641 -0.599 1 98.62 215 VAL B N 1
ATOM 3515 C CA . VAL B 1 215 ? -8.633 5.328 -1.853 1 98.62 215 VAL B CA 1
ATOM 3516 C C . VAL B 1 215 ? -9.023 6.801 -1.735 1 98.62 215 VAL B C 1
ATOM 3518 O O . VAL B 1 215 ? -10.203 7.148 -1.817 1 98.62 215 VAL B O 1
ATOM 3521 N N . GLN B 1 216 ? -8.008 7.629 -1.523 1 98.38 216 GLN B N 1
ATOM 3522 C CA . GLN B 1 216 ? -8.18 9.078 -1.434 1 98.38 216 GLN B CA 1
ATOM 3523 C C . GLN B 1 216 ? -8.102 9.727 -2.811 1 98.38 216 GLN B C 1
ATOM 3525 O O . GLN B 1 216 ? -7.008 9.891 -3.361 1 98.38 216 GLN B O 1
ATOM 3530 N N . ASN B 1 217 ? -9.211 10.148 -3.406 1 97.56 217 ASN B N 1
ATOM 3531 C CA . ASN B 1 217 ? -9.289 10.633 -4.781 1 97.56 217 ASN B CA 1
ATOM 3532 C C . ASN B 1 217 ? -9.117 12.148 -4.852 1 97.56 217 ASN B C 1
ATOM 3534 O O . ASN B 1 217 ? -9.953 12.844 -5.445 1 97.56 217 ASN B O 1
ATOM 3538 N N . GLY B 1 218 ? -8.008 12.578 -4.316 1 97.44 218 GLY B N 1
ATOM 3539 C CA . GLY B 1 218 ? -7.699 14 -4.371 1 97.44 218 GLY B CA 1
ATOM 3540 C C . GLY B 1 218 ? -8.625 14.844 -3.514 1 97.44 218 GLY B C 1
ATOM 3541 O O . GLY B 1 218 ? -8.828 16.031 -3.793 1 97.44 218 GLY B O 1
ATOM 3542 N N . THR B 1 219 ? -9.195 14.281 -2.525 1 98.06 219 THR B N 1
ATOM 3543 C CA . THR B 1 219 ? -10.18 14.969 -1.703 1 98.06 219 THR B CA 1
ATOM 3544 C C . THR B 1 219 ? -9.508 15.664 -0.519 1 98.06 219 THR B C 1
ATOM 3546 O O . THR B 1 219 ? -8.453 15.227 -0.059 1 98.06 219 THR B O 1
ATOM 3549 N N . ARG B 1 220 ? -10.141 16.766 -0.065 1 98.56 220 ARG B N 1
ATOM 3550 C CA . ARG B 1 220 ? -9.781 17.375 1.211 1 98.56 220 ARG B CA 1
ATOM 3551 C C . ARG B 1 220 ? -10.016 16.406 2.367 1 98.56 220 ARG B C 1
ATOM 3553 O O . ARG B 1 220 ? -11.086 15.805 2.475 1 98.56 220 ARG B O 1
ATOM 3560 N N . HIS B 1 221 ? -9.023 16.25 3.223 1 98.81 221 HIS B N 1
ATOM 3561 C CA . HIS B 1 221 ? -9.156 15.258 4.273 1 98.81 221 HIS B CA 1
ATOM 3562 C C . HIS B 1 221 ? -8.172 15.516 5.41 1 98.81 221 HIS B C 1
ATOM 3564 O O . HIS B 1 221 ? -7.258 16.328 5.27 1 98.81 221 HIS B O 1
ATOM 3570 N N . ARG B 1 222 ? -8.375 14.82 6.477 1 98.31 222 ARG B N 1
ATOM 3571 C CA . ARG B 1 222 ? -7.465 14.812 7.617 1 98.31 222 ARG B CA 1
ATOM 3572 C C . ARG B 1 222 ? -7.441 13.438 8.289 1 98.31 222 ARG B C 1
ATOM 3574 O O . ARG B 1 222 ? -8.453 12.734 8.312 1 98.31 222 ARG B O 1
ATOM 3581 N N . TRP B 1 223 ? -6.266 13.133 8.875 1 98.38 223 TRP B N 1
ATOM 3582 C CA . TRP B 1 223 ? -6.043 11.883 9.602 1 98.38 223 TRP B CA 1
ATOM 3583 C C . TRP B 1 223 ? -5.844 12.148 11.086 1 98.38 223 TRP B C 1
ATOM 3585 O O . TRP B 1 223 ? -5.133 13.086 11.469 1 98.38 223 TRP B O 1
ATOM 3595 N N . ARG B 1 224 ? -6.465 11.289 11.922 1 96.44 224 ARG B N 1
ATOM 3596 C CA . ARG B 1 224 ? -6.258 11.352 13.359 1 96.44 224 ARG B CA 1
ATOM 3597 C C . ARG B 1 224 ? -6.148 9.953 13.961 1 96.44 224 ARG B C 1
ATOM 3599 O O . ARG B 1 224 ? -7.02 9.109 13.742 1 96.44 224 ARG B O 1
ATOM 3606 N N . ASN B 1 225 ? -5.078 9.742 14.68 1 97.44 225 ASN B N 1
ATOM 3607 C CA . ASN B 1 225 ? -4.969 8.531 15.477 1 97.44 225 ASN B CA 1
ATOM 3608 C C . ASN B 1 225 ? -5.852 8.594 16.719 1 97.44 225 ASN B C 1
ATOM 3610 O O . ASN B 1 225 ? -5.621 9.414 17.609 1 97.44 225 ASN B O 1
ATOM 3614 N N . PRO B 1 226 ? -6.797 7.703 16.828 1 96.56 226 PRO B N 1
ATOM 3615 C CA . PRO B 1 226 ? -7.727 7.77 17.953 1 96.56 226 PRO B CA 1
ATOM 3616 C C . PRO B 1 226 ? -7.223 7.004 19.172 1 96.56 226 PRO B C 1
ATOM 3618 O O . PRO B 1 226 ? -7.879 7 20.219 1 96.56 226 PRO B O 1
ATOM 3621 N N . LEU B 1 227 ? -6.098 6.363 19.094 1 96.06 227 LEU B N 1
ATOM 3622 C CA . LEU B 1 227 ? -5.668 5.434 20.125 1 96.06 227 LEU B CA 1
ATOM 3623 C C . LEU B 1 227 ? -4.461 5.98 20.875 1 96.06 227 LEU B C 1
ATOM 3625 O O . LEU B 1 227 ? -3.787 6.898 20.406 1 96.06 227 LEU B O 1
ATOM 3629 N N . PRO B 1 228 ? -4.203 5.453 22.094 1 94.06 228 PRO B N 1
ATOM 3630 C CA . PRO B 1 228 ? -3.006 5.852 22.844 1 94.06 228 PRO B CA 1
ATOM 3631 C C . PRO B 1 228 ? -1.743 5.148 22.359 1 94.06 228 PRO B C 1
ATOM 3633 O O . PRO B 1 228 ? -0.657 5.371 22.891 1 94.06 228 PRO B O 1
ATOM 3636 N N . GLU B 1 229 ? -1.851 4.242 21.375 1 93.62 229 GLU B N 1
ATOM 3637 C CA . GLU B 1 229 ? -0.708 3.645 20.688 1 93.62 229 GLU B CA 1
ATOM 3638 C C . GLU B 1 229 ? -0.485 4.285 19.328 1 93.62 229 GLU B C 1
ATOM 3640 O O . GLU B 1 229 ? -1.426 4.789 18.703 1 93.62 229 GLU B O 1
ATOM 3645 N N . PRO B 1 230 ? 0.716 4.25 18.875 1 95.25 230 PRO B N 1
ATOM 3646 C CA . PRO B 1 230 ? 0.962 4.789 17.547 1 95.25 230 PRO B CA 1
ATOM 3647 C C . PRO B 1 230 ? 0.244 4.004 16.453 1 95.25 230 PRO B C 1
ATOM 3649 O O . PRO B 1 230 ? -0.12 2.844 16.656 1 95.25 230 PRO B O 1
ATOM 3652 N N . CYS B 1 231 ? 0.023 4.656 15.375 1 96.94 231 CYS B N 1
ATOM 3653 C CA . CYS B 1 231 ? -0.539 4.031 14.18 1 96.94 231 CYS B CA 1
ATOM 3654 C C . CYS B 1 231 ? 0.444 4.098 13.023 1 96.94 231 CYS B C 1
ATOM 3656 O O . CYS B 1 231 ? 1.024 5.148 12.75 1 96.94 231 CYS B O 1
ATOM 3658 N N . LEU B 1 232 ? 0.684 2.945 12.367 1 97.38 232 LEU B N 1
ATOM 3659 C CA . LEU B 1 232 ? 1.513 2.891 11.172 1 97.38 232 LEU B CA 1
ATOM 3660 C C . LEU B 1 232 ? 0.65 2.75 9.922 1 97.38 232 LEU B C 1
ATOM 3662 O O . LEU B 1 232 ? -0.093 1.776 9.781 1 97.38 232 LEU B O 1
ATOM 3666 N N . MET B 1 233 ? 0.783 3.785 9.055 1 98.56 233 MET B N 1
ATOM 3667 C CA . MET B 1 233 ? 0.082 3.768 7.77 1 98.56 233 MET B CA 1
ATOM 3668 C C . MET B 1 233 ? 1.063 3.602 6.617 1 98.56 233 MET B C 1
ATOM 3670 O O . MET B 1 233 ? 2.184 4.113 6.668 1 98.56 233 MET B O 1
ATOM 3674 N N . ALA B 1 234 ? 0.619 2.896 5.621 1 98.88 234 ALA B N 1
ATOM 3675 C CA . ALA B 1 234 ? 1.279 2.963 4.32 1 98.88 234 ALA B CA 1
ATOM 3676 C C . ALA B 1 234 ? 0.492 3.836 3.35 1 98.88 234 ALA B C 1
ATOM 3678 O O . ALA B 1 234 ? -0.739 3.771 3.305 1 98.88 234 ALA B O 1
ATOM 3679 N N . PHE B 1 235 ? 1.238 4.641 2.582 1 98.88 235 PHE B N 1
ATOM 3680 C CA . PHE B 1 235 ? 0.625 5.457 1.539 1 98.88 235 PHE B CA 1
ATOM 3681 C C . PHE B 1 235 ? 1.386 5.316 0.226 1 98.88 235 PHE B C 1
ATOM 3683 O O . PHE B 1 235 ? 2.615 5.402 0.203 1 98.88 235 PHE B O 1
ATOM 3690 N N . ILE B 1 236 ? 0.673 5.074 -0.816 1 98.94 236 ILE B N 1
ATOM 3691 C CA . ILE B 1 236 ? 1.165 5.227 -2.182 1 98.94 236 ILE B CA 1
ATOM 3692 C C . ILE B 1 236 ? 0.377 6.324 -2.895 1 98.94 236 ILE B C 1
ATOM 3694 O O . ILE B 1 236 ? -0.832 6.195 -3.1 1 98.94 236 ILE B O 1
ATOM 3698 N N . SER B 1 237 ? 1.085 7.375 -3.248 1 98.75 237 SER B N 1
ATOM 3699 C CA . SER B 1 237 ? 0.473 8.492 -3.963 1 98.75 237 SER B CA 1
ATOM 3700 C C . SER B 1 237 ? 0.752 8.406 -5.461 1 98.75 237 SER B C 1
ATOM 3702 O O . SER B 1 237 ? 1.898 8.219 -5.871 1 98.75 237 SER B O 1
ATOM 3704 N N . LEU B 1 238 ? -0.287 8.469 -6.219 1 98.5 238 LEU B N 1
ATOM 3705 C CA . LEU B 1 238 ? -0.219 8.57 -7.672 1 98.5 238 LEU B CA 1
ATOM 3706 C C . LEU B 1 238 ? -0.563 9.977 -8.141 1 98.5 238 LEU B C 1
ATOM 3708 O O . LEU B 1 238 ? -1.678 10.453 -7.918 1 98.5 238 LEU B O 1
ATOM 3712 N N . GLY B 1 239 ? 0.423 10.617 -8.82 1 98.12 239 GLY B N 1
ATOM 3713 C CA . GLY B 1 239 ? 0.166 11.961 -9.32 1 98.12 239 GLY B CA 1
ATOM 3714 C C . GLY B 1 239 ? -0.889 12 -10.414 1 98.12 239 GLY B C 1
ATOM 3715 O O . GLY B 1 239 ? -0.853 11.195 -11.352 1 98.12 239 GLY B O 1
ATOM 3716 N N . GLY B 1 240 ? -1.838 12.891 -10.227 1 97.06 240 GLY B N 1
ATOM 3717 C CA . GLY B 1 240 ? -2.881 13.117 -11.219 1 97.06 240 GLY B CA 1
ATOM 3718 C C . GLY B 1 240 ? -2.936 14.547 -11.711 1 97.06 240 GLY B C 1
ATOM 3719 O O . GLY B 1 240 ? -1.982 15.305 -11.531 1 97.06 240 GLY B O 1
ATOM 3720 N N . SER B 1 241 ? -3.99 14.789 -12.57 1 94.38 241 SER B N 1
ATOM 3721 C CA . SER B 1 241 ? -4.242 16.125 -13.086 1 94.38 241 SER B CA 1
ATOM 3722 C C . SER B 1 241 ? -5.59 16.656 -12.609 1 94.38 241 SER B C 1
ATOM 3724 O O . SER B 1 241 ? -6.609 15.984 -12.734 1 94.38 241 SER B O 1
ATOM 3726 N N . ARG B 1 242 ? -5.453 17.828 -11.961 1 90.62 242 ARG B N 1
ATOM 3727 C CA . ARG B 1 242 ? -6.688 18.469 -11.523 1 90.62 242 ARG B CA 1
ATOM 3728 C C . ARG B 1 242 ? -7.258 19.375 -12.609 1 90.62 242 ARG B C 1
ATOM 3730 O O . ARG B 1 242 ? -6.523 20.156 -13.211 1 90.62 242 ARG B O 1
ATOM 3737 N N . GLY B 1 243 ? -8.555 19.25 -13.117 1 75.5 243 GLY B N 1
ATOM 3738 C CA . GLY B 1 243 ? -9.227 20.078 -14.109 1 75.5 243 GLY B CA 1
ATOM 3739 C C . GLY B 1 243 ? -9.555 19.328 -15.383 1 75.5 243 GLY B C 1
ATOM 3740 O O . GLY B 1 243 ? -9.031 18.234 -15.617 1 75.5 243 GLY B O 1
#

InterPro domains:
  IPR011051 RmlC-like cupin domain superfamily [SSF51182] (179-240)
  IPR013096 Cupi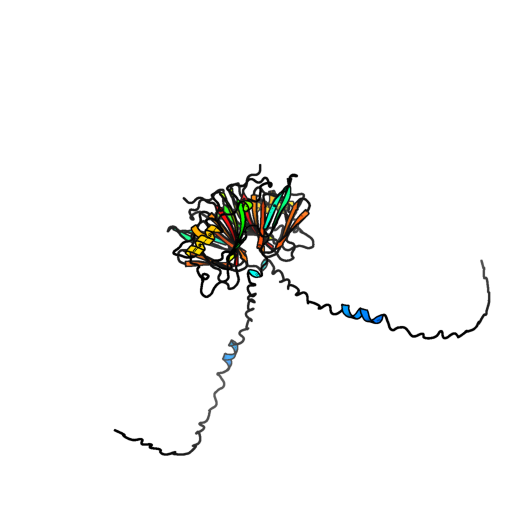n 2, conserved barrel [PF07883] (181-235)
  IPR014710 RmlC-like jelly roll fold [G3DSA:2.60.120.10] (95-242)
  IPR047142 Oryzines biosynthesis cluster protein J/Cupin-domain-containing oxidoreductase virC-like [PTHR36156] (59-239)

Secondary structure (DSSP, 8-state):
------------------------------SGGGGGGGGG-----------------GGGSPPPPEEEEEE-TTS-EEEEEEES-SEEEE-TTSTT-EEEEEEEE-SSPB--S-PPPGGGG---SS--TT-EEEEEEEEPPP-TT---PPTT--HHHHHHHHHHHSTTSGGGB-SSSTT-B--SEEEEEEEEESEEEEE-GGG-EEEEETT-EEEEES--BEEE--SSS-EEEEEEEEE-B--/--------------------------S--GGGGGGGGGGG-----------------GGGSPPPPEEEEEE-TTS-EEEEEEES-SEEEE-TTSTT-EEEEEEEE-SSPB--S----GGGG---SS--TT-EEEEEEEEPPP-TT---PPTT--HHHHHHHHHHHSTTSGGGB-SSSTT-B--SEEEEEEEEESEEEEE-GGG-EEEEETT-EEEEES--BEEE--SSS-EEEEEEEEE-B--

Foldseek 3Di:
DDDDDDDDDDDDDDDDDDDDDDPDDDDDPPPDPPDPPPPPPPPCPPPPPPPPPPQPAPVPDDQDWAWDWFADPVRDIDTPDTGSAPQWDAQLFAGFWIKRWHAKFAAADDHRRPDDGPCVVPAAQAYAARMKTKMKIKAAFDDPVPRDTPPPDDPVNSLVSCCVSHPPNSVQADPVDGQKGFDQWWKKKFWQAAKKWKAAPPGDIDIGHHGDIDTDNRGTIGMDHHGNHMTMMIMMIHHHDDD/DDDDDDDDDDDDDDDDDDDDPPPDPDDPPPDPPDPPPPPPPPPCPPPPPPPPPPQPAPVPDDQDWAWDWFADPVGDIDTPDIGSAPQWDAQLFAGFKIKRWHAKFAADDDHRRPDDGPCVVPAAQAYAARMKTKMKIKAAFDDPVPRDTPPPDDPVNSLVSCCVSHPPNSVQADPVDGQKGFDQWWKKKFWQDAKKWKAAPPGDIDIGHHGDIDTDNRGTIGMDHHGNHMTMMIMMIHHHDDD

Organism: NCBI:txid2511166

Nearest PDB structures (foldseek):
  3es1-assembly1_A-2  TM=8.337E-01  e=2.204E-12  Novosphingobium aromaticivorans DSM 12444
  4b29-assembly1_A  TM=7.339E-01  e=1.558E-04  Roseovarius nubinhibens ISM
  1gqh-assembly1_B  TM=6.620E-01  e=7.593E-05  Aspergillus japonicus
  2f4p-assembly2_C  TM=6.987E-01  e=9.471E-05  Thermotoga maritima MSB8
  8oz8-assembly1_A  TM=6.900E-01  e=1.395E-04  Granulicella tundricola

Sequence (486 aa):
MSRLAWRWWPRRRTHSPEAPASRPIHGDDRRHLLQALSALAGGGALAAISRATEAKDASELPAPKRVVTGRNEAGKSVFKSVDVTSKVVEIDANPGLTFYELYMTEGVPRLTGLEPDPMLGGTKAFPGPGGTMFRLISYPPKRPEGWKPPAGVTFESGLKEMTEKVPGMGDHFERNAPGFHTTDTIDYGIVVRGEMTLELDDGEKVHLRQGDCVVQNGTRHRWRNPLPEPCLMAFISLGGSRGMSRLAWRWWPRRRTHSPEAPASRPIHGDDRRHLLQALSALAGGGALAAISRATEAKDASELPAPKRVVTGRNEAGKSVFKSVDVTSKVVEIDANPGLTFYELYMTEGVPRLTGLEPDPMLGGTKAFPGPGGTMFRLISYPPKRPEGWKPPAGVTFESGLKEMTEKVPGMGDHFERNAPGFHTTDTIDYGIVVRGEMTLELDDGEKVHLRQGDCVVQNGTRHRWRNPLPEPCLMAFISLGGSRG

Solvent-accessible surface area (backbone atoms only — not comparable to full-atom values): 27614 Å² total; per-residue (Å²): 140,77,90,75,84,89,83,89,84,90,82,81,89,76,83,82,82,83,78,79,87,81,79,82,79,86,78,89,69,77,70,74,69,69,73,69,69,71,68,66,78,62,77,74,72,72,72,75,68,72,75,74,69,72,58,65,51,61,88,67,49,75,79,39,41,32,33,33,41,17,34,47,96,87,68,42,27,39,79,75,41,79,41,63,49,94,42,69,44,71,39,78,53,44,72,58,31,31,37,36,49,68,44,58,42,78,30,59,43,72,45,76,24,67,71,73,71,56,55,81,81,48,78,57,51,70,35,56,58,27,4,31,32,36,33,37,37,34,38,36,42,40,47,95,86,48,92,71,57,45,92,93,48,47,75,65,56,36,30,50,48,39,20,71,75,32,41,58,44,32,74,40,45,40,88,91,44,80,66,28,30,50,53,60,26,40,32,42,34,33,30,39,36,50,44,39,31,45,33,35,49,95,75,42,70,48,82,39,42,55,56,17,33,34,41,39,34,36,39,47,31,30,76,44,42,80,37,81,27,34,20,35,34,37,40,40,31,34,8,26,42,74,122,139,80,86,83,81,87,75,92,74,88,88,78,84,85,86,84,79,81,80,80,81,76,76,82,78,81,79,92,64,78,80,71,67,72,74,66,66,74,68,63,79,63,76,75,70,70,70,75,67,70,73,72,68,72,57,62,49,61,85,66,49,74,79,39,39,33,34,33,41,17,33,48,96,86,68,43,27,40,78,74,43,80,42,65,50,95,42,68,44,72,40,79,54,45,73,59,32,33,37,35,49,69,44,57,44,77,30,57,44,71,45,76,24,68,72,72,72,58,55,80,81,49,77,59,51,69,35,56,57,27,4,30,32,36,34,39,38,34,38,37,41,40,45,94,86,46,91,71,58,46,91,93,48,46,74,66,56,36,30,49,48,38,21,71,76,33,40,58,44,32,76,40,44,40,86,92,44,79,67,28,31,51,52,60,26,38,31,43,35,35,29,40,37,50,44,38,32,44,34,34,49,96,75,42,69,49,83,42,42,56,55,18,32,34,40,40,35,36,37,48,32,30,76,43,42,80,37,81,29,34,20,34,35,39,39,40,32,34,8,26,42,74,122